Protein AF-A0ABD2HV16-F1 (afdb_monomer_lite)

Secondary structure (DSSP, 8-state):
------------PPP------TTTTSTTTTTT-----------------------------------------------------------------STTHHHHHHHHHHHHHHHHTSPPPPEEEEEEETTEEEEPPGGGEEEEEEETTEEEEEEEEEEEEE--TT--S-EEEEEESSS-TTEEEEEEEE-GGGPEEPTTT-EEEEEEEEEEEGGGGGGSPEEEGGGTTTSEE-----------SSSTTTTPPPPPTTEEEEEEEE-SSS-EEEEEEESSS--EEEEE-TT-EEEEEEES-EEEEEEEEES--SSGGGGSS--SS--EEEEEE-TTS-EEEEEE-TT-BSS-EEEEEEEEETTEEEEE---HHHHHHHHHH-GGGEEE-TTT-PEEE--HHHHH--TTTTT-GGGTT-TTTSSTTSTT----HHHHHHHHHHHHHHTTSBSSTT-HHHH-EEE-STT--EEEEEES---

pLDDT: mean 72.06, std 22.96, range [26.42, 97.69]

Organism: NCBI:txid157864

Sequence (479 aa):
MGRGGPNSLSTSGPPIQQQNSSIIQQMTANAAHSFNNLRLNPSAEGNKNPPTSVNAHQSKMRQDKKGKSENKKSVKVGSKVKLQQKLNSGVKSKKLGEKKSKLGLITFYVFLLIILFVPQVPTNVVLRYENHSVPIEQQFISCQPLTKPVGQKCEFIVEQMAMNKKMPKVSSIWSNLDGGSETIQKLGETNVRGCETDGDDGHSYCDTELVINADQIDQLQKMPAGNIHKSTVIQIKATGQSFHGRKLLENMPICPSGYVLFNYINACNYPLSVTASSKEFPTATRRVEANQQLPVCAHAVMSSGRVWASTDCAVQDSCVAAQPPVSLFEMTFNPDGSQFMDVSYVDGISDPIGVRVKNCQPGQDQTVTFEQQAVDNLRQMFPQMAETDNASGQTKVKSVCGYYNTPNVCCQNEFSGGPQFCGPNISGSDWTTDQKKAYDAFTAISGNSYAFAFDDGRATMHCNGTTTTAVNIGFCMNP

Radius of gyration: 32.94 Å; chains: 1; bounding box: 106×74×95 Å

Foldseek 3Di:
DDDDDDDDDDPPDDDDPPPPPPPLPCLPVDLDPDDDDPPDDDDDDDDDDDDDDDDDDDDDDDDDDDDDDDDDDDDDDDDDDDDDDDDDDDDPDDPPDPPPPPVVVVVVVVVVVVVVPPQDFFAQKWKDFDLETETQDCVQWDWDADPVLGWIKIKGKDWFDLDDPPTDQKIWIWTDRPPDLFKIFGQGIDGLPPWDQDDPPSGTIDTDIGTRGPVCPVVTDMDTNVSNVVRPYPPPPPDDDDDDDDDPPPDADAAPPQKAKEKEFECDQAKKFKWKDAPVDDIDTDIAGHRGIDIDIDGLATQKMKIWIDRPCPDRVVPSDDAAVTWIWMWGRHPQRKIKIFIARQRFFQWDKKKWWPCLDPRDIDIFDFAPVLVVVLCVVCVQQWDQDPRRRGITGGALCRRVVDCLQQCHDQSSPAPQRHDPPHDPSPQDPVSNVSLVSQCVRRFQHHSHDHSCVRTMDIRGGNRGRYMYMYTNDHD

Structure (mmCIF, N/CA/C/O backbone):
data_AF-A0ABD2HV16-F1
#
_entry.id   AF-A0ABD2HV16-F1
#
loop_
_atom_site.group_PDB
_atom_site.id
_atom_site.type_symbol
_atom_site.label_atom_id
_atom_site.label_alt_id
_atom_site.label_comp_id
_atom_site.label_asym_id
_atom_site.label_entity_id
_atom_site.label_seq_id
_atom_site.pdbx_PDB_ins_code
_atom_site.Cartn_x
_atom_site.Cartn_y
_atom_site.Cartn_z
_atom_site.occupancy
_atom_site.B_iso_or_equiv
_atom_site.auth_seq_id
_atom_site.auth_comp_id
_atom_site.auth_asym_id
_atom_site.auth_atom_id
_atom_site.pdbx_PDB_model_num
ATOM 1 N N . MET A 1 1 ? 62.832 31.416 30.734 1.00 36.66 1 MET A N 1
ATOM 2 C CA . MET A 1 1 ? 63.735 30.426 30.113 1.00 36.66 1 MET A CA 1
ATOM 3 C C . MET A 1 1 ? 63.156 29.032 30.319 1.00 36.66 1 MET A C 1
ATOM 5 O O . MET A 1 1 ? 63.076 28.606 31.455 1.00 36.66 1 MET A O 1
ATOM 9 N N . GLY A 1 2 ? 62.780 28.353 29.230 1.00 41.78 2 GLY A N 1
ATOM 10 C CA . GLY A 1 2 ? 62.983 26.907 29.074 1.00 41.78 2 GLY A CA 1
ATOM 11 C C . GLY A 1 2 ? 61.925 25.905 29.567 1.00 41.78 2 GLY A C 1
ATOM 12 O O . GLY A 1 2 ? 61.841 25.645 30.757 1.00 41.78 2 GLY A O 1
ATOM 13 N N . ARG A 1 3 ? 61.371 25.189 28.567 1.00 37.38 3 ARG A N 1
ATOM 14 C CA . ARG A 1 3 ? 60.863 23.793 28.555 1.00 37.38 3 ARG A CA 1
ATOM 15 C C . ARG A 1 3 ? 59.443 23.611 29.114 1.00 37.38 3 ARG A C 1
ATOM 17 O O . ARG A 1 3 ? 59.162 24.020 30.222 1.00 37.38 3 ARG A O 1
ATOM 24 N N . GLY A 1 4 ? 58.477 23.015 28.419 1.00 36.06 4 GLY A N 1
ATOM 25 C CA . GLY A 1 4 ? 58.494 22.127 27.255 1.00 36.06 4 GLY A CA 1
ATOM 26 C C . GLY A 1 4 ? 57.533 20.975 27.566 1.00 36.06 4 GLY A C 1
ATOM 27 O O . GLY A 1 4 ? 57.867 20.133 28.391 1.00 36.06 4 GLY A O 1
ATOM 28 N N . GLY A 1 5 ? 56.341 20.969 26.964 1.00 33.66 5 GLY A N 1
ATOM 29 C CA . GLY A 1 5 ? 55.316 19.936 27.153 1.00 33.66 5 GLY A CA 1
ATOM 30 C C . GLY A 1 5 ? 54.704 19.553 25.799 1.00 33.66 5 GLY A C 1
ATOM 31 O O . GLY A 1 5 ? 54.455 20.455 24.998 1.00 33.66 5 GLY A O 1
ATOM 32 N N . PRO A 1 6 ? 54.536 18.255 25.489 1.00 47.78 6 PRO A N 1
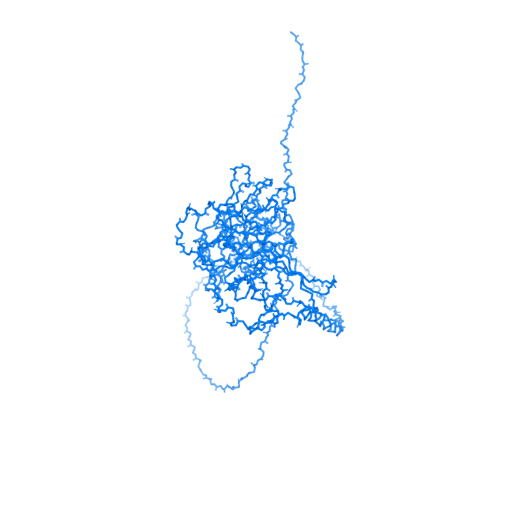ATOM 33 C CA . PRO A 1 6 ? 54.243 17.800 24.136 1.00 47.78 6 PRO A CA 1
ATOM 34 C C . PRO A 1 6 ? 52.760 17.949 23.774 1.00 47.78 6 PRO A C 1
ATOM 36 O O . PRO A 1 6 ? 51.873 17.510 24.503 1.00 47.78 6 PRO A O 1
ATOM 39 N N . ASN A 1 7 ? 52.520 18.513 22.589 1.00 36.22 7 ASN A N 1
ATOM 40 C CA . ASN A 1 7 ? 51.242 18.464 21.887 1.00 36.22 7 ASN A CA 1
ATOM 41 C C . ASN A 1 7 ? 50.964 17.021 21.444 1.00 36.22 7 ASN A C 1
ATOM 43 O O . ASN A 1 7 ? 51.675 16.489 20.591 1.00 36.22 7 ASN A O 1
ATOM 47 N N . SER A 1 8 ? 49.920 16.403 21.993 1.00 35.66 8 SER A N 1
ATOM 48 C CA . SER A 1 8 ? 49.304 15.215 21.402 1.00 35.66 8 SER A CA 1
ATOM 49 C C . SER A 1 8 ? 48.209 15.676 20.439 1.00 35.66 8 SER A C 1
ATOM 51 O O . SER A 1 8 ? 47.194 16.239 20.841 1.00 35.66 8 SER A O 1
ATOM 53 N N . LEU A 1 9 ? 48.447 15.481 19.138 1.00 34.59 9 LEU A N 1
ATOM 54 C CA . LEU A 1 9 ? 47.405 15.571 18.121 1.00 34.59 9 LEU A CA 1
ATOM 55 C C . LEU A 1 9 ? 46.430 14.407 18.334 1.00 34.59 9 LEU A C 1
ATOM 57 O O . LEU A 1 9 ? 46.751 13.260 18.033 1.00 34.59 9 LEU A O 1
ATOM 61 N N . SER A 1 10 ? 45.239 14.714 18.839 1.00 29.89 10 SER A N 1
ATOM 62 C CA . SER A 1 10 ? 44.087 13.817 18.782 1.00 29.89 10 SER A CA 1
ATOM 63 C C . SER A 1 10 ? 43.422 13.981 17.417 1.00 29.89 10 SER A C 1
ATOM 65 O O . SER A 1 10 ? 42.623 14.889 17.194 1.00 29.89 10 SER A O 1
ATOM 67 N N . THR A 1 11 ? 43.790 13.127 16.466 1.00 32.59 11 THR A N 1
ATOM 68 C CA . THR A 1 11 ? 43.019 12.901 15.240 1.00 32.59 11 THR A CA 1
ATOM 69 C C . THR A 1 11 ? 41.815 12.028 15.581 1.00 32.59 11 THR A C 1
ATOM 71 O O . THR A 1 11 ? 41.843 10.812 15.400 1.00 32.59 11 THR A O 1
ATOM 74 N N . SER A 1 12 ? 40.755 12.639 16.104 1.00 31.88 12 SER A N 1
ATOM 75 C CA . SER A 1 12 ? 39.434 12.018 16.153 1.00 31.88 12 SER A CA 1
ATOM 76 C C . SER A 1 12 ? 38.791 12.166 14.775 1.00 31.88 12 SER A C 1
ATOM 78 O O . SER A 1 12 ? 38.163 13.182 14.474 1.00 31.88 12 SER A O 1
ATOM 80 N N . GLY A 1 13 ? 39.002 11.171 13.912 1.00 32.53 13 GLY A N 1
ATOM 81 C CA . GLY A 1 13 ? 38.151 10.987 12.739 1.00 32.53 13 GLY A CA 1
ATOM 82 C C . GLY A 1 13 ? 36.706 10.748 13.198 1.00 32.53 13 GLY A C 1
ATOM 83 O O . GLY A 1 13 ? 36.510 10.138 14.254 1.00 32.53 13 GLY A O 1
ATOM 84 N N . PRO A 1 14 ? 35.695 11.247 12.468 1.00 29.52 14 PRO A N 1
ATOM 85 C CA . PRO A 1 14 ? 34.306 11.013 12.832 1.00 29.52 14 PRO A CA 1
ATOM 86 C C . PRO A 1 14 ? 34.027 9.502 12.846 1.00 29.52 14 PRO A C 1
ATOM 88 O O . PRO A 1 14 ? 34.551 8.778 11.992 1.00 29.52 14 PRO A O 1
ATOM 91 N N . PRO A 1 15 ? 33.231 9.005 13.806 1.00 27.44 15 PRO A N 1
ATOM 92 C CA . PRO A 1 15 ? 32.863 7.602 13.834 1.00 27.44 15 PRO A CA 1
ATOM 93 C C . PRO A 1 15 ? 32.120 7.265 12.541 1.00 27.44 15 PRO A C 1
ATOM 95 O O . PRO A 1 15 ? 31.176 7.954 12.153 1.00 27.44 15 PRO A O 1
ATOM 98 N N . ILE A 1 16 ? 32.571 6.203 11.874 1.00 28.62 16 ILE A N 1
ATOM 99 C CA . ILE A 1 16 ? 31.837 5.554 10.792 1.00 28.62 16 ILE A CA 1
ATOM 100 C C . ILE A 1 16 ? 30.468 5.195 11.372 1.00 28.62 16 ILE A C 1
ATOM 102 O O . ILE A 1 16 ? 30.366 4.316 12.228 1.00 28.62 16 ILE A O 1
ATOM 106 N N . GLN A 1 17 ? 29.428 5.914 10.947 1.00 26.42 17 GLN A N 1
ATOM 107 C CA . GLN A 1 17 ? 28.048 5.519 11.190 1.00 26.42 17 GLN A CA 1
ATOM 108 C C . GLN A 1 17 ? 27.877 4.128 10.582 1.00 26.42 17 GLN A C 1
ATOM 110 O O . GLN A 1 17 ? 27.893 3.966 9.362 1.00 26.42 17 GLN A O 1
ATOM 115 N N . GLN A 1 18 ? 27.743 3.116 11.438 1.00 28.23 18 GLN A N 1
ATOM 116 C CA . GLN A 1 18 ? 27.165 1.842 11.048 1.00 28.23 18 GLN A CA 1
ATOM 117 C C . GLN A 1 18 ? 25.765 2.158 10.516 1.00 28.23 18 GLN A C 1
ATOM 119 O O . GLN A 1 18 ? 24.858 2.481 11.282 1.00 28.23 18 GLN A O 1
ATOM 124 N N . GLN A 1 19 ? 25.616 2.146 9.190 1.00 30.02 19 GLN A N 1
ATOM 125 C CA . GLN A 1 19 ? 24.312 2.113 8.552 1.00 30.02 19 GLN A CA 1
ATOM 126 C C . GLN A 1 19 ? 23.647 0.817 9.008 1.00 30.02 19 GLN A C 1
ATOM 128 O O . GLN A 1 19 ? 23.967 -0.267 8.518 1.00 30.02 19 GLN A O 1
ATOM 133 N N . ASN A 1 20 ? 22.757 0.929 9.990 1.00 31.83 20 ASN A N 1
ATOM 134 C CA . ASN A 1 20 ? 21.763 -0.093 10.253 1.00 31.83 20 ASN A CA 1
ATOM 135 C C . ASN A 1 20 ? 20.886 -0.139 9.002 1.00 31.83 20 ASN A C 1
ATOM 137 O O . ASN A 1 20 ? 19.996 0.687 8.822 1.00 31.83 20 ASN A O 1
ATOM 141 N N . SER A 1 21 ? 21.240 -1.046 8.095 1.00 32.84 21 SER A N 1
ATOM 142 C CA . SER A 1 21 ? 20.468 -1.390 6.912 1.00 32.84 21 SER A CA 1
ATOM 143 C C . SER A 1 21 ? 19.112 -1.878 7.398 1.00 32.84 21 SER A C 1
ATOM 145 O O . SER A 1 21 ? 18.981 -3.000 7.889 1.00 32.84 21 SER A O 1
ATOM 147 N N . SER A 1 22 ? 18.100 -1.014 7.331 1.00 35.47 22 SER A N 1
ATOM 148 C CA . SER A 1 22 ? 16.732 -1.464 7.514 1.00 35.47 22 SER A CA 1
ATOM 149 C C . SER A 1 22 ? 16.482 -2.532 6.457 1.00 35.47 22 SER A C 1
ATOM 151 O O . SER A 1 22 ? 16.614 -2.265 5.270 1.00 35.47 22 SER A O 1
ATOM 153 N N . ILE A 1 23 ? 16.128 -3.742 6.880 1.00 40.88 23 ILE A N 1
ATOM 154 C CA . ILE A 1 23 ? 15.311 -4.612 6.035 1.00 40.88 23 ILE A CA 1
ATOM 155 C C . IL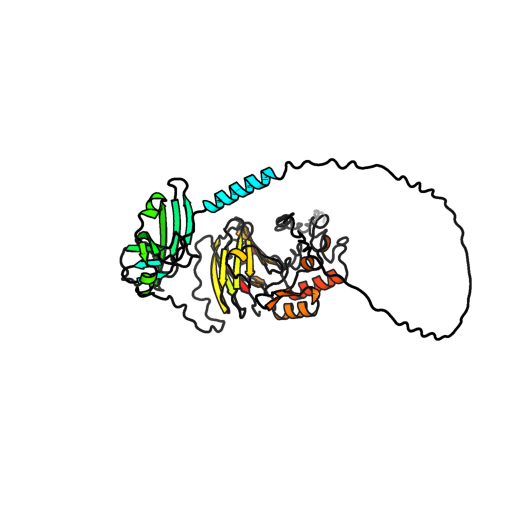E A 1 23 ? 16.035 -5.032 4.735 1.00 40.88 23 ILE A C 1
ATOM 157 O O . ILE A 1 23 ? 15.500 -5.017 3.637 1.00 40.88 23 ILE A O 1
ATOM 161 N N . ILE A 1 24 ? 17.189 -5.680 4.887 1.00 36.62 24 ILE A N 1
ATOM 162 C CA . ILE A 1 24 ? 17.637 -6.744 3.960 1.00 36.62 24 ILE A CA 1
ATOM 163 C C . ILE A 1 24 ? 16.601 -7.906 3.859 1.00 36.62 24 ILE A C 1
ATOM 165 O O . ILE A 1 24 ? 16.836 -8.943 3.260 1.00 36.62 24 ILE A O 1
ATOM 169 N N . GLN A 1 25 ? 15.401 -7.782 4.433 1.00 47.50 25 GLN A N 1
ATOM 170 C CA . GLN A 1 25 ? 14.550 -8.902 4.835 1.00 47.50 25 GLN A CA 1
ATOM 171 C C . GLN A 1 25 ? 13.179 -8.971 4.161 1.00 47.50 25 GLN A C 1
ATOM 173 O O . GLN A 1 25 ? 12.458 -9.938 4.394 1.00 47.50 25 GLN A O 1
ATOM 178 N N . GLN A 1 26 ? 12.880 -8.086 3.208 1.00 43.16 26 GLN A N 1
ATOM 179 C CA . GLN A 1 26 ? 12.034 -8.499 2.083 1.00 43.16 26 GLN A CA 1
ATOM 180 C C . GLN A 1 26 ? 12.819 -9.205 0.969 1.00 43.16 26 GLN A C 1
ATOM 182 O O . GLN A 1 26 ? 12.184 -9.750 0.070 1.00 43.16 26 GLN A O 1
ATOM 187 N N . MET A 1 27 ? 14.159 -9.310 1.033 1.00 32.56 27 MET A N 1
ATOM 188 C CA . MET A 1 27 ? 14.990 -9.934 -0.025 1.00 32.56 27 MET A CA 1
ATOM 189 C C . MET A 1 27 ? 14.657 -11.418 -0.330 1.00 32.56 27 MET A C 1
ATOM 191 O O . MET A 1 27 ? 15.271 -12.040 -1.191 1.00 32.56 27 MET A O 1
ATOM 195 N N . THR A 1 28 ? 13.646 -11.985 0.333 1.00 36.78 28 THR A N 1
ATOM 196 C CA . THR A 1 28 ? 13.083 -13.326 0.123 1.00 36.78 28 THR A CA 1
ATOM 197 C C . THR A 1 28 ? 11.558 -13.366 0.315 1.00 36.78 28 THR A C 1
ATOM 199 O O . THR A 1 28 ? 11.008 -14.417 0.622 1.00 36.78 28 THR A O 1
ATOM 202 N N . ALA A 1 29 ? 10.831 -12.259 0.135 1.00 40.28 29 ALA A N 1
ATOM 203 C CA . ALA A 1 29 ? 9.375 -12.238 0.305 1.00 40.28 29 ALA A CA 1
ATOM 204 C C . ALA A 1 29 ? 8.593 -13.017 -0.776 1.00 40.28 29 ALA A C 1
ATOM 206 O O . ALA A 1 29 ? 7.376 -12.933 -0.761 1.00 40.28 29 ALA A O 1
ATOM 207 N N . ASN A 1 30 ? 9.263 -13.751 -1.686 1.00 33.53 30 ASN A N 1
ATOM 208 C CA . ASN A 1 30 ? 8.828 -14.993 -2.357 1.00 33.53 30 ASN A CA 1
ATOM 209 C C . ASN A 1 30 ? 9.829 -15.355 -3.479 1.00 33.53 30 ASN A C 1
ATOM 211 O O . ASN A 1 30 ? 9.666 -14.920 -4.612 1.00 33.53 30 ASN A O 1
ATOM 215 N N . ALA A 1 31 ? 10.837 -16.205 -3.250 1.00 29.50 31 ALA A N 1
ATOM 216 C CA . ALA A 1 31 ? 11.687 -16.717 -4.347 1.00 29.50 31 ALA A CA 1
ATOM 217 C C . ALA A 1 31 ? 10.908 -17.525 -5.420 1.00 29.50 31 ALA A C 1
ATOM 219 O O . ALA A 1 31 ? 11.480 -17.955 -6.418 1.00 29.50 31 ALA A O 1
ATOM 220 N N . ALA A 1 32 ? 9.619 -17.799 -5.205 1.00 35.44 32 ALA A N 1
ATOM 221 C CA . ALA A 1 32 ? 8.831 -18.699 -6.026 1.00 35.44 32 ALA A CA 1
ATOM 222 C C . ALA A 1 32 ? 7.323 -18.554 -5.749 1.00 35.44 32 ALA A C 1
ATOM 224 O O . ALA A 1 32 ? 6.710 -19.480 -5.214 1.00 35.44 32 ALA A O 1
ATOM 225 N N . HIS A 1 33 ? 6.669 -17.479 -6.210 1.00 35.22 33 HIS A N 1
ATOM 226 C CA . HIS A 1 33 ? 5.303 -17.684 -6.718 1.00 35.22 33 HIS A CA 1
ATOM 227 C C . HIS A 1 33 ? 5.423 -18.504 -8.009 1.00 35.22 33 HIS A C 1
ATOM 229 O O . HIS A 1 33 ? 5.507 -18.016 -9.130 1.00 35.22 33 HIS A O 1
ATOM 235 N N . SER A 1 34 ? 5.599 -19.798 -7.767 1.00 27.84 34 SER A N 1
ATOM 236 C CA . SER A 1 34 ? 5.856 -20.869 -8.703 1.00 27.84 34 SER A CA 1
ATOM 237 C C . SER A 1 34 ? 4.681 -20.996 -9.674 1.00 27.84 34 SER A C 1
ATOM 239 O O . SER A 1 34 ? 3.546 -21.181 -9.248 1.00 27.84 34 SER A O 1
ATOM 241 N N . PHE A 1 35 ? 5.003 -20.940 -10.968 1.00 33.00 35 PHE A N 1
ATOM 242 C CA . PHE A 1 35 ? 4.193 -21.324 -12.130 1.00 33.00 35 PHE A CA 1
ATOM 243 C C . PHE A 1 35 ? 2.853 -20.606 -12.347 1.00 33.00 35 PHE A C 1
ATOM 245 O O . PHE A 1 35 ? 1.801 -21.127 -12.004 1.00 33.00 35 PHE A O 1
ATOM 252 N N . ASN A 1 36 ? 2.875 -19.537 -13.147 1.00 29.55 36 ASN A N 1
ATOM 253 C CA . ASN A 1 36 ? 1.757 -19.233 -14.040 1.00 29.55 36 ASN A CA 1
ATOM 254 C C . ASN A 1 36 ? 2.261 -19.028 -15.470 1.00 29.55 36 ASN A C 1
ATOM 256 O O . ASN A 1 36 ? 2.709 -17.952 -15.846 1.00 29.55 36 ASN A O 1
ATOM 260 N N . ASN A 1 37 ? 2.235 -20.121 -16.237 1.00 28.78 37 ASN A N 1
ATOM 261 C CA . ASN A 1 37 ? 1.919 -20.146 -17.668 1.00 28.78 37 ASN A CA 1
ATOM 262 C C . ASN A 1 37 ? 1.734 -21.608 -18.114 1.00 28.78 37 ASN A C 1
ATOM 264 O O . ASN A 1 37 ? 2.512 -22.157 -18.896 1.00 28.78 37 ASN A O 1
ATOM 268 N N . LEU A 1 38 ? 0.676 -22.262 -17.623 1.00 27.77 38 LEU A N 1
ATOM 269 C CA . LEU A 1 38 ? 0.078 -23.377 -18.358 1.00 27.77 38 LEU A CA 1
ATOM 270 C C . LEU A 1 38 ? -0.703 -22.761 -19.524 1.00 27.77 38 LEU A C 1
ATOM 272 O O . LEU A 1 38 ? -1.867 -22.396 -19.397 1.00 27.77 38 LEU A O 1
ATOM 276 N N . ARG A 1 39 ? -0.025 -22.609 -20.669 1.00 28.22 39 ARG A N 1
ATOM 277 C CA . ARG A 1 39 ? -0.682 -22.365 -21.957 1.00 28.22 39 ARG A CA 1
ATOM 278 C C . ARG A 1 39 ? -1.641 -23.525 -22.227 1.00 28.22 39 ARG A C 1
ATOM 280 O O . ARG A 1 39 ? -1.212 -24.603 -22.636 1.00 28.22 39 ARG A O 1
ATOM 287 N N . LEU A 1 40 ? -2.933 -23.295 -22.028 1.00 30.19 40 LEU A N 1
ATOM 288 C CA . LEU A 1 40 ? -3.972 -24.095 -22.658 1.00 30.19 40 LEU A CA 1
ATOM 289 C C . LEU A 1 40 ? -3.991 -23.722 -24.146 1.00 30.19 40 LEU A C 1
ATOM 291 O O . LEU A 1 40 ? -4.420 -22.636 -24.520 1.00 30.19 40 LEU A O 1
ATOM 295 N N . ASN A 1 41 ? -3.476 -24.618 -24.989 1.00 36.41 41 ASN A N 1
ATOM 296 C CA . ASN A 1 41 ? -3.774 -24.619 -26.419 1.00 36.41 41 ASN A CA 1
ATOM 297 C C . ASN A 1 41 ? -5.234 -25.058 -26.602 1.00 36.41 41 ASN A C 1
ATOM 299 O O . ASN A 1 41 ? -5.552 -26.184 -26.210 1.00 36.41 41 ASN A O 1
ATOM 303 N N . PRO A 1 42 ? -6.100 -24.283 -27.270 1.00 38.84 42 PRO A N 1
ATOM 304 C CA . PRO A 1 42 ? -7.283 -24.859 -27.877 1.00 38.84 42 PRO A CA 1
ATOM 305 C C . PRO A 1 42 ? -6.890 -25.479 -29.224 1.00 38.84 42 PRO A C 1
ATOM 307 O O . PRO A 1 42 ? -6.541 -24.786 -30.177 1.00 38.84 42 PRO A O 1
ATOM 310 N N . SER A 1 43 ? -6.930 -26.811 -29.286 1.00 32.75 43 SER A N 1
ATOM 311 C CA . SER A 1 43 ? -7.141 -27.528 -30.546 1.00 32.75 43 SER A CA 1
ATOM 312 C C . SER A 1 43 ? -8.638 -27.581 -30.835 1.00 32.75 43 SER A C 1
ATOM 314 O O . SER A 1 43 ? -9.393 -28.103 -30.023 1.00 32.75 43 SER A O 1
ATOM 316 N N . ALA A 1 44 ? -9.025 -27.074 -31.999 1.00 33.94 44 ALA A N 1
ATOM 317 C CA . ALA A 1 44 ? -10.127 -27.553 -32.834 1.00 33.94 44 ALA A CA 1
ATOM 318 C C . ALA A 1 44 ? -9.827 -27.001 -34.243 1.00 33.94 44 ALA A C 1
ATOM 320 O O . ALA A 1 44 ? -9.641 -25.799 -34.410 1.00 33.94 44 ALA A O 1
ATOM 321 N N . GLU A 1 45 ? -9.458 -27.829 -35.225 1.00 31.02 45 GLU A N 1
ATOM 322 C CA . GLU A 1 45 ? -10.408 -28.512 -36.125 1.00 31.02 45 GLU A CA 1
ATOM 323 C C . GLU A 1 45 ? -11.507 -27.553 -36.610 1.00 31.02 45 GLU A C 1
ATOM 325 O O . GLU A 1 45 ? -12.296 -27.059 -35.823 1.00 31.02 45 GLU A O 1
ATOM 330 N N . GLY A 1 46 ? -11.680 -27.226 -37.882 1.00 31.30 46 GLY A N 1
ATOM 331 C CA . GLY A 1 46 ? -11.031 -27.594 -39.127 1.00 31.30 46 GLY A CA 1
ATOM 332 C C . GLY A 1 46 ? -11.903 -27.020 -40.247 1.00 31.30 46 GLY A C 1
ATOM 333 O O . GLY A 1 46 ? -13.118 -26.948 -40.089 1.00 31.30 46 GLY A O 1
ATOM 334 N N . ASN A 1 47 ? -11.333 -26.618 -41.384 1.00 32.91 47 ASN A N 1
ATOM 335 C CA . ASN A 1 47 ? -12.101 -26.669 -42.626 1.00 32.91 47 ASN A CA 1
ATOM 336 C C . ASN A 1 47 ? -11.214 -26.730 -43.868 1.00 32.91 47 ASN A C 1
ATOM 338 O O . ASN A 1 47 ? -10.191 -26.055 -43.975 1.00 32.91 47 ASN A O 1
ATOM 342 N N . LYS A 1 48 ? -11.637 -27.592 -44.788 1.00 35.31 48 LYS A N 1
ATOM 343 C CA . LYS A 1 48 ? -11.012 -27.908 -46.070 1.00 35.31 48 LYS A CA 1
ATOM 344 C C . LYS A 1 48 ? -11.565 -26.969 -47.148 1.00 35.31 48 LYS A C 1
ATOM 346 O O . LYS A 1 48 ? -12.779 -26.824 -47.235 1.00 35.31 48 LYS A O 1
ATOM 351 N N . ASN A 1 49 ? -10.694 -26.403 -47.989 1.00 37.16 49 ASN A N 1
ATOM 352 C CA . ASN A 1 49 ? -10.679 -26.560 -49.461 1.00 37.16 49 ASN A CA 1
ATOM 353 C C . ASN A 1 49 ? -9.871 -25.435 -50.167 1.00 37.16 49 ASN A C 1
ATOM 355 O O . ASN A 1 49 ? -9.977 -24.276 -49.770 1.00 37.16 49 ASN A O 1
ATOM 359 N N . PRO A 1 50 ? -9.093 -25.754 -51.225 1.00 46.41 50 PRO A N 1
ATOM 360 C CA . PRO A 1 50 ? -8.444 -24.808 -52.157 1.00 46.41 50 PRO A CA 1
ATOM 361 C C . PRO A 1 50 ? -9.169 -24.817 -53.539 1.00 46.41 50 PRO A C 1
ATOM 363 O O . PRO A 1 50 ? -10.216 -25.460 -53.631 1.00 46.41 50 PRO A O 1
ATOM 366 N N . PRO A 1 51 ? -8.603 -24.327 -54.675 1.00 52.09 51 PRO A N 1
ATOM 367 C CA . PRO A 1 51 ? -7.715 -23.179 -54.967 1.00 52.09 51 PRO A CA 1
ATOM 368 C C . PRO A 1 51 ? -8.217 -22.286 -56.145 1.00 52.09 51 PRO A C 1
ATOM 370 O O . PRO A 1 51 ? -8.996 -22.734 -56.973 1.00 52.09 51 PRO A O 1
ATOM 373 N N . THR A 1 52 ? -7.635 -21.089 -56.321 1.00 34.03 52 THR A N 1
ATOM 374 C CA . THR A 1 52 ? -7.464 -20.363 -57.618 1.00 34.03 52 THR A CA 1
ATOM 375 C C . THR A 1 52 ? -6.449 -19.232 -57.365 1.00 34.03 52 THR A C 1
ATOM 377 O O . THR A 1 52 ? -6.683 -18.416 -56.486 1.00 34.03 52 THR A O 1
ATOM 380 N N . SER A 1 53 ? -5.194 -19.261 -57.826 1.00 33.25 53 SER A N 1
ATOM 381 C CA . SER A 1 53 ? -4.634 -19.105 -59.182 1.00 33.25 53 SER A CA 1
ATOM 382 C C . SER A 1 53 ? -4.583 -17.654 -59.717 1.00 33.25 53 SER A C 1
ATOM 384 O O . SER A 1 53 ? -5.627 -17.059 -59.960 1.00 33.25 53 SER A O 1
ATOM 386 N N . VAL A 1 54 ? -3.354 -17.228 -60.065 1.00 32.44 54 VAL A N 1
ATOM 387 C CA . VAL A 1 54 ? -2.944 -16.357 -61.200 1.00 32.44 54 VAL A CA 1
ATOM 388 C C . VAL A 1 54 ? -2.508 -14.890 -60.921 1.00 32.44 54 VAL A C 1
ATOM 390 O O . VAL A 1 54 ? -3.137 -14.149 -60.178 1.00 32.44 54 VAL A O 1
ATOM 393 N N . ASN A 1 55 ? -1.432 -14.524 -61.650 1.00 35.00 55 ASN A N 1
ATOM 394 C CA . ASN A 1 55 ? -0.742 -13.241 -61.914 1.00 35.00 55 ASN A CA 1
ATOM 395 C C . ASN A 1 55 ? 0.212 -12.705 -60.831 1.00 35.00 55 ASN A C 1
ATOM 397 O O . ASN A 1 55 ? -0.206 -12.335 -59.747 1.00 35.00 55 ASN A O 1
ATOM 401 N N . ALA A 1 56 ? 1.544 -12.688 -60.994 1.00 32.88 56 ALA A N 1
ATOM 402 C CA . ALA A 1 56 ? 2.412 -12.286 -62.114 1.00 32.88 56 ALA A CA 1
ATOM 403 C C . ALA A 1 56 ? 2.261 -10.807 -62.510 1.00 32.88 56 ALA A C 1
ATOM 405 O O . ALA A 1 56 ? 1.402 -10.459 -63.309 1.00 32.88 56 ALA A O 1
ATOM 406 N N . HIS A 1 57 ? 3.171 -9.959 -62.019 1.00 34.03 57 HIS A N 1
ATOM 407 C CA . HIS A 1 57 ? 3.636 -8.806 -62.784 1.00 34.03 57 HIS A CA 1
ATOM 408 C C . HIS A 1 57 ? 5.107 -8.500 -62.488 1.00 34.03 57 HIS A C 1
ATOM 410 O O . HIS A 1 57 ? 5.510 -8.177 -61.374 1.00 34.03 57 HIS A O 1
ATOM 416 N N . GLN A 1 58 ? 5.902 -8.648 -63.544 1.00 33.81 58 GLN A N 1
ATOM 417 C CA . GLN A 1 58 ? 7.238 -8.099 -63.700 1.00 33.81 58 GLN A CA 1
ATOM 418 C C . GLN A 1 58 ? 7.147 -6.587 -63.940 1.00 33.81 58 GLN A C 1
ATOM 420 O O . GLN A 1 58 ? 6.302 -6.149 -64.719 1.00 33.81 58 GLN A O 1
ATOM 425 N N . SER A 1 59 ? 8.119 -5.828 -63.435 1.00 38.28 59 SER A N 1
ATOM 426 C CA . SER A 1 59 ? 8.641 -4.658 -64.148 1.00 38.28 59 SER A CA 1
ATOM 427 C C . SER A 1 59 ? 10.089 -4.372 -63.742 1.00 38.28 59 SER A C 1
ATOM 429 O O . SER A 1 59 ? 10.388 -4.023 -62.603 1.00 38.28 59 SER A O 1
ATOM 431 N N . LYS A 1 60 ? 10.978 -4.550 -64.724 1.00 37.34 60 LYS A N 1
ATOM 432 C CA . LYS A 1 60 ? 12.366 -4.071 -64.806 1.00 37.34 60 LYS A CA 1
ATOM 433 C C . LYS A 1 60 ? 12.392 -2.575 -65.148 1.00 37.34 60 LYS A C 1
ATOM 435 O O . LYS A 1 60 ? 11.671 -2.193 -66.057 1.00 37.34 60 LYS A O 1
ATOM 440 N N . MET A 1 61 ? 13.349 -1.828 -64.592 1.00 32.34 61 MET A N 1
ATOM 441 C CA . MET A 1 61 ? 14.269 -0.870 -65.262 1.00 32.34 61 MET A CA 1
ATOM 442 C C . MET A 1 61 ? 15.411 -0.581 -64.254 1.00 32.34 61 MET A C 1
ATOM 444 O O . MET A 1 61 ? 15.120 -0.367 -63.086 1.00 32.34 61 MET A O 1
ATOM 448 N N . ARG A 1 62 ? 16.704 -0.860 -64.529 1.00 34.97 62 ARG A N 1
ATOM 449 C CA . ARG A 1 62 ? 17.707 -0.070 -65.305 1.00 34.97 62 ARG A CA 1
ATOM 450 C C . ARG A 1 62 ? 17.812 1.386 -64.789 1.00 34.97 62 ARG A C 1
ATOM 452 O O . ARG A 1 62 ? 16.782 2.020 -64.675 1.00 34.97 62 ARG A O 1
ATOM 459 N N . GLN A 1 63 ? 18.962 2.003 -64.487 1.00 36.16 63 GLN A N 1
ATOM 460 C CA . GLN A 1 63 ? 20.361 1.795 -64.891 1.00 36.16 63 GLN A CA 1
ATOM 461 C C . GLN A 1 63 ? 21.331 2.675 -64.050 1.00 36.16 63 GLN A C 1
ATOM 463 O O . GLN A 1 63 ? 20.967 3.769 -63.641 1.00 36.16 63 GLN A O 1
ATOM 468 N N . ASP A 1 64 ? 22.574 2.193 -63.913 1.00 34.28 64 ASP A N 1
ATOM 469 C CA . ASP A 1 64 ? 23.883 2.884 -63.992 1.00 34.28 64 ASP A CA 1
ATOM 470 C C . ASP A 1 64 ? 24.281 4.094 -63.107 1.00 34.28 64 ASP A C 1
ATOM 472 O O . ASP A 1 64 ? 23.807 5.211 -63.291 1.00 34.28 64 ASP A O 1
ATOM 476 N N . LYS A 1 65 ? 25.368 3.918 -62.323 1.00 38.94 65 LYS A N 1
ATOM 477 C CA . LYS A 1 65 ? 26.729 4.515 -62.521 1.00 38.94 65 LYS A CA 1
ATOM 478 C C . LYS A 1 65 ? 27.644 4.176 -61.318 1.00 38.94 65 LYS A C 1
ATOM 480 O O . LYS A 1 65 ? 27.281 4.436 -60.184 1.00 38.94 65 LYS A O 1
ATOM 485 N N . LYS A 1 66 ? 28.726 3.396 -61.473 1.00 34.59 66 LYS A N 1
ATOM 486 C CA . LYS A 1 66 ? 30.119 3.728 -61.890 1.00 34.59 66 LYS A CA 1
ATOM 487 C C . LYS A 1 66 ? 30.946 4.562 -60.881 1.00 34.59 66 LYS A C 1
ATOM 489 O O . LYS A 1 66 ? 30.683 5.743 -60.712 1.00 34.59 66 LYS A O 1
ATOM 494 N N . GLY A 1 67 ? 32.040 3.967 -60.378 1.00 32.78 67 GLY A N 1
ATOM 495 C CA . GLY A 1 67 ? 33.215 4.645 -59.783 1.00 32.78 67 GLY A CA 1
ATOM 496 C C . GLY A 1 67 ? 34.028 3.740 -58.835 1.00 32.78 67 GLY A C 1
ATOM 497 O O . GLY A 1 67 ? 33.626 3.567 -57.697 1.00 32.78 67 GLY A O 1
ATOM 498 N N . LYS A 1 68 ? 34.996 2.950 -59.344 1.00 34.78 68 LYS A N 1
ATOM 499 C CA . LYS A 1 68 ? 36.477 3.071 -59.157 1.00 34.78 68 LYS A CA 1
ATOM 500 C C . LYS A 1 68 ? 36.945 3.111 -57.682 1.00 34.78 68 LYS A C 1
ATOM 502 O O . LYS A 1 68 ? 36.642 4.063 -56.987 1.00 34.78 68 LYS A O 1
ATOM 507 N N . SER A 1 69 ? 37.573 2.061 -57.134 1.00 34.59 69 SER A N 1
ATOM 508 C CA . SER A 1 69 ? 38.953 1.544 -57.347 1.00 34.59 69 SER A CA 1
ATOM 509 C C . SER A 1 69 ? 40.029 2.307 -56.562 1.00 34.59 69 SER A C 1
ATOM 511 O O . SER A 1 69 ? 40.352 3.421 -56.948 1.00 34.59 69 SER A O 1
ATOM 513 N N . GLU A 1 70 ? 40.612 1.670 -55.535 1.00 38.78 70 GLU A N 1
ATOM 514 C CA . GLU A 1 70 ? 42.052 1.333 -55.373 1.00 38.78 70 GLU A CA 1
ATOM 515 C C . GLU A 1 70 ? 42.329 0.892 -53.911 1.00 38.78 70 GLU A C 1
ATOM 517 O O . GLU A 1 70 ? 41.973 1.574 -52.963 1.00 38.78 70 GLU A O 1
ATOM 522 N N . ASN A 1 71 ? 42.706 -0.368 -53.665 1.00 35.31 71 ASN A N 1
ATOM 523 C CA . ASN A 1 71 ? 44.078 -0.900 -53.571 1.00 35.31 71 ASN A CA 1
ATOM 524 C C . ASN A 1 71 ? 44.880 -0.440 -52.329 1.00 35.31 71 ASN A C 1
ATOM 526 O O . ASN A 1 71 ? 45.463 0.638 -52.352 1.00 35.31 71 ASN A O 1
ATOM 530 N N . LYS A 1 72 ? 45.053 -1.317 -51.319 1.00 34.66 72 LYS A N 1
ATOM 531 C CA . LYS A 1 72 ? 46.373 -1.874 -50.922 1.00 34.66 72 LYS A CA 1
ATOM 532 C C . LYS A 1 72 ? 46.373 -2.691 -49.616 1.00 34.66 72 LYS A C 1
ATOM 534 O O . LYS A 1 72 ? 45.842 -2.278 -48.596 1.00 34.66 72 LYS A O 1
ATOM 539 N N . LYS A 1 73 ? 47.204 -3.740 -49.685 1.00 36.12 73 LYS A N 1
ATOM 540 C CA . LYS A 1 73 ? 48.044 -4.368 -48.645 1.00 36.12 73 LYS A CA 1
ATOM 541 C C . LYS A 1 73 ? 47.441 -5.452 -47.743 1.00 36.12 73 LYS A C 1
ATOM 543 O O . LYS A 1 73 ? 46.983 -5.242 -46.630 1.00 36.12 73 LYS A O 1
ATOM 548 N N . SER A 1 74 ? 47.660 -6.662 -48.248 1.00 35.47 74 SER A N 1
ATOM 549 C CA . SER A 1 74 ? 47.945 -7.912 -47.547 1.00 35.47 74 SER A CA 1
ATOM 550 C C . SER A 1 74 ? 48.945 -7.793 -46.385 1.00 35.47 74 SER A C 1
ATOM 552 O O . SER A 1 74 ? 50.062 -7.313 -46.585 1.00 35.47 74 SER A O 1
ATOM 554 N N . VAL A 1 75 ? 48.612 -8.406 -45.246 1.00 38.03 75 VAL A N 1
ATOM 555 C CA . VAL A 1 75 ? 49.579 -8.992 -44.305 1.00 38.03 75 VAL A CA 1
ATOM 556 C C . VAL A 1 75 ? 49.095 -10.401 -43.955 1.00 38.03 75 VAL A C 1
ATOM 558 O O . VAL A 1 75 ? 48.004 -10.591 -43.427 1.00 38.03 75 VAL A O 1
ATOM 561 N N . LYS A 1 76 ? 49.910 -11.398 -44.314 1.00 38.22 76 LYS A N 1
ATOM 562 C CA . LYS A 1 76 ? 49.796 -12.802 -43.903 1.00 38.22 76 LYS A CA 1
ATOM 563 C C . LYS A 1 76 ? 50.359 -12.940 -42.489 1.00 38.22 76 LYS A C 1
ATOM 565 O O . LYS A 1 76 ? 51.544 -12.682 -42.311 1.00 38.22 76 LYS A O 1
ATOM 570 N N . VAL A 1 77 ? 49.584 -13.480 -41.554 1.00 37.72 77 VAL A N 1
ATOM 571 C CA . VAL A 1 77 ? 50.125 -14.258 -40.430 1.00 37.72 77 VAL A CA 1
ATOM 572 C C . VAL A 1 77 ? 49.240 -15.484 -40.259 1.00 37.72 77 VAL A C 1
ATOM 574 O O . VAL A 1 77 ? 48.042 -15.383 -40.011 1.00 37.72 77 VAL A O 1
ATOM 577 N N . GLY A 1 78 ? 49.832 -16.652 -40.494 1.00 35.16 78 GLY A N 1
ATOM 578 C CA . GLY A 1 78 ? 49.189 -17.937 -40.282 1.00 35.16 78 GLY A CA 1
ATOM 579 C C . GLY A 1 78 ? 49.267 -18.346 -38.818 1.00 35.16 78 GLY A C 1
ATOM 580 O O . GLY A 1 78 ? 50.279 -18.134 -38.159 1.00 35.16 78 GLY A O 1
ATOM 581 N N . SER A 1 79 ? 48.219 -18.999 -38.332 1.00 36.84 79 SER A N 1
ATOM 582 C CA . SER A 1 79 ? 48.303 -19.928 -37.208 1.00 36.84 79 SER A CA 1
ATOM 583 C C . SER A 1 79 ? 47.191 -20.957 -37.356 1.00 36.84 79 SER A C 1
ATOM 585 O O . SER A 1 79 ? 46.005 -20.642 -37.358 1.00 36.84 79 SER A O 1
ATOM 587 N N . LYS A 1 80 ? 47.611 -22.204 -37.581 1.00 39.00 80 LYS A N 1
ATOM 588 C CA . LYS A 1 80 ? 46.760 -23.389 -37.656 1.00 39.00 80 LYS A CA 1
ATOM 589 C C . LYS A 1 80 ? 46.301 -23.736 -36.240 1.00 39.00 80 LYS A C 1
ATOM 591 O O . LYS A 1 80 ? 47.122 -24.172 -35.441 1.00 39.00 80 LYS A O 1
ATOM 596 N N . VAL A 1 81 ? 45.005 -23.634 -35.963 1.00 39.25 81 VAL A N 1
ATOM 597 C CA . VAL A 1 81 ? 44.379 -24.273 -34.797 1.00 39.25 81 VAL A CA 1
ATOM 598 C C . VAL A 1 81 ? 43.415 -25.333 -35.322 1.00 39.25 81 VAL A C 1
ATOM 600 O O . VAL A 1 81 ? 42.412 -25.025 -35.960 1.00 39.25 81 VAL A O 1
ATOM 603 N N . LYS A 1 82 ? 43.768 -26.606 -35.116 1.00 38.56 82 LYS A N 1
ATOM 604 C CA . LYS A 1 82 ? 42.895 -27.755 -35.378 1.00 38.56 82 LYS A CA 1
ATOM 605 C C . LYS A 1 82 ? 41.893 -27.855 -34.227 1.00 38.56 82 LYS A C 1
ATOM 607 O O . LYS A 1 82 ? 42.260 -28.311 -33.149 1.00 38.56 82 LYS A O 1
ATOM 612 N N . LEU A 1 83 ? 40.643 -27.460 -34.460 1.00 38.09 83 LEU A N 1
ATOM 613 C CA . LEU A 1 83 ? 39.534 -27.753 -33.556 1.00 38.09 83 LEU A CA 1
ATOM 614 C C . LEU A 1 83 ? 38.926 -29.103 -33.968 1.00 38.09 83 LEU A C 1
ATOM 616 O O . LEU A 1 83 ? 38.270 -29.211 -35.003 1.00 38.09 83 LEU A O 1
ATOM 620 N N . GLN A 1 84 ? 39.198 -30.156 -33.195 1.00 41.03 84 GLN A N 1
ATOM 621 C CA . GLN A 1 84 ? 38.494 -31.430 -33.328 1.00 41.03 84 GLN A CA 1
ATOM 622 C C . GLN A 1 84 ? 37.094 -31.292 -32.722 1.00 41.03 84 GLN A C 1
ATOM 624 O O . GLN A 1 84 ? 36.941 -31.163 -31.510 1.00 41.03 84 GLN A O 1
ATOM 629 N N . GLN A 1 85 ? 36.071 -31.354 -33.574 1.00 41.25 85 GLN A N 1
ATOM 630 C CA . GLN A 1 85 ? 34.702 -31.661 -33.170 1.00 41.25 85 GLN A CA 1
ATOM 631 C C . GLN A 1 85 ? 34.658 -33.080 -32.592 1.00 41.25 85 GLN A C 1
ATOM 633 O O . GLN A 1 85 ? 34.877 -34.058 -33.307 1.00 41.25 85 GLN A O 1
ATOM 638 N N . LYS A 1 86 ? 34.343 -33.189 -31.300 1.00 38.75 86 LYS A N 1
ATOM 639 C CA . LYS A 1 86 ? 33.972 -34.446 -30.649 1.00 38.75 86 LYS A CA 1
ATOM 640 C C . LYS A 1 86 ? 32.476 -34.393 -30.342 1.00 38.75 86 LYS A C 1
ATOM 642 O O . LYS A 1 86 ? 32.045 -33.826 -29.345 1.00 38.75 86 LYS A O 1
ATOM 647 N N . LEU A 1 87 ? 31.697 -34.941 -31.270 1.00 46.28 87 LEU A N 1
ATOM 648 C CA . LEU A 1 87 ? 30.316 -35.365 -31.056 1.00 46.28 87 LEU A CA 1
ATOM 649 C C . LEU A 1 87 ? 30.293 -36.623 -30.170 1.00 46.28 87 LEU A C 1
ATOM 651 O O . LEU A 1 87 ? 31.230 -37.421 -30.198 1.00 46.28 87 LEU A O 1
ATOM 655 N N . ASN A 1 88 ? 29.165 -36.806 -29.479 1.00 43.59 88 ASN A N 1
ATOM 656 C CA . ASN A 1 88 ? 28.706 -37.986 -28.734 1.00 43.59 88 ASN A CA 1
ATOM 657 C C . ASN A 1 88 ? 29.160 -38.142 -27.274 1.00 43.59 88 ASN A C 1
ATOM 659 O O . ASN A 1 88 ? 30.179 -38.753 -26.968 1.00 43.59 88 ASN A O 1
ATOM 663 N N . SER A 1 89 ? 28.255 -37.790 -26.357 1.00 38.19 89 SER A N 1
ATOM 664 C CA . SER A 1 89 ? 27.874 -38.725 -25.292 1.00 38.19 89 SER A CA 1
ATOM 665 C C . SER A 1 89 ? 26.380 -38.576 -24.984 1.00 38.19 89 SER A C 1
ATOM 667 O O . SER A 1 89 ? 25.881 -37.489 -24.708 1.00 38.19 89 SER A O 1
ATOM 669 N N . GLY A 1 90 ? 25.647 -39.678 -25.151 1.00 41.44 90 GLY A N 1
ATOM 670 C CA . GLY A 1 90 ? 24.205 -39.746 -24.958 1.00 41.44 90 GLY A CA 1
ATOM 671 C C . GLY A 1 90 ? 23.835 -39.732 -23.480 1.00 41.44 90 GLY A C 1
ATOM 672 O O . GLY A 1 90 ? 24.245 -40.608 -22.717 1.00 41.44 90 GLY A O 1
ATOM 673 N N . VAL A 1 91 ? 22.999 -38.773 -23.091 1.00 41.22 91 VAL A N 1
ATOM 674 C CA . VAL A 1 91 ? 22.333 -38.776 -21.790 1.00 41.22 91 VAL A CA 1
ATOM 675 C C . VAL A 1 91 ? 21.091 -39.657 -21.905 1.00 41.22 91 VAL A C 1
ATOM 677 O O . VAL A 1 91 ? 20.090 -39.296 -22.521 1.00 41.22 91 VAL A O 1
ATOM 680 N N . LYS A 1 92 ? 21.174 -40.858 -21.323 1.00 41.94 92 LYS A N 1
ATOM 681 C CA . LYS A 1 92 ? 20.033 -41.758 -21.134 1.00 41.94 92 LYS A CA 1
ATOM 682 C C . LYS A 1 92 ? 19.028 -41.091 -20.191 1.00 41.94 92 LYS A C 1
ATOM 684 O O . LYS A 1 92 ? 19.229 -41.074 -18.979 1.00 41.94 92 LYS A O 1
ATOM 689 N N . SER A 1 93 ? 17.939 -40.576 -20.756 1.00 40.44 93 SER A N 1
ATOM 690 C CA . SER A 1 93 ? 16.749 -40.168 -20.010 1.00 40.44 93 SER A CA 1
ATOM 691 C C . SER A 1 93 ? 16.165 -41.388 -19.290 1.00 40.44 93 SER A C 1
ATOM 693 O O . SER A 1 93 ? 15.659 -42.324 -19.915 1.00 40.44 93 SER A O 1
ATOM 695 N N . LYS A 1 94 ? 16.298 -41.421 -17.960 1.00 47.19 94 LYS A N 1
ATOM 696 C CA . LYS A 1 94 ? 15.615 -42.401 -17.114 1.00 47.19 94 LYS A CA 1
ATOM 697 C C . LYS A 1 94 ? 14.138 -42.016 -17.060 1.00 47.19 94 LYS A C 1
ATOM 699 O O . LYS A 1 94 ? 13.800 -40.956 -16.543 1.00 47.19 94 LYS A O 1
ATOM 704 N N . LYS A 1 95 ? 13.272 -42.904 -17.564 1.00 49.66 95 LYS A N 1
ATOM 705 C CA . LYS A 1 95 ? 11.818 -42.879 -17.350 1.00 49.66 95 LYS A CA 1
ATOM 706 C C . LYS A 1 95 ? 11.534 -42.767 -15.848 1.00 49.66 95 LYS A C 1
ATOM 708 O O . LYS A 1 95 ? 11.662 -43.747 -15.116 1.00 49.66 95 LYS A O 1
ATOM 713 N N . LEU A 1 96 ? 11.183 -41.567 -15.393 1.00 44.50 96 LEU A N 1
ATOM 714 C CA . LEU A 1 96 ? 10.719 -41.324 -14.034 1.00 44.50 96 LEU A CA 1
ATOM 715 C C . LEU A 1 96 ? 9.242 -41.726 -13.979 1.00 44.50 96 LEU A C 1
ATOM 717 O O . LEU A 1 96 ? 8.392 -41.102 -14.608 1.00 44.50 96 LEU A O 1
ATOM 721 N N . GLY A 1 97 ? 8.977 -42.838 -13.300 1.00 49.19 97 GLY A N 1
ATOM 722 C CA . GLY A 1 97 ? 7.678 -43.491 -13.275 1.00 49.19 97 GLY A CA 1
ATOM 723 C C . GLY A 1 97 ? 6.557 -42.660 -12.644 1.00 49.19 97 GLY A C 1
ATOM 724 O O . GLY A 1 97 ? 6.708 -42.069 -11.578 1.00 49.19 97 GLY A O 1
ATOM 725 N N . GLU A 1 98 ? 5.423 -42.727 -13.332 1.00 54.00 98 GLU A N 1
ATOM 726 C CA . GLU A 1 98 ? 3.982 -42.599 -13.041 1.00 54.00 98 GLU A CA 1
ATOM 727 C C . GLU A 1 98 ? 3.432 -42.694 -11.593 1.00 54.00 98 GLU A C 1
ATOM 729 O O . GLU A 1 98 ? 2.220 -42.743 -11.399 1.00 54.00 98 GLU A O 1
ATOM 734 N N . LYS A 1 99 ? 4.250 -42.699 -10.534 1.00 56.19 99 LYS A N 1
ATOM 735 C CA . LYS A 1 99 ? 3.766 -42.820 -9.142 1.00 56.19 99 LYS A CA 1
ATOM 736 C C . LYS A 1 99 ? 3.343 -41.498 -8.483 1.00 56.19 99 LYS A C 1
ATOM 738 O O . LYS A 1 99 ? 2.825 -41.530 -7.371 1.00 56.19 99 LYS A O 1
ATOM 743 N N . LYS A 1 100 ? 3.508 -40.343 -9.140 1.00 54.34 100 LYS A N 1
ATOM 744 C CA . LYS A 1 100 ? 3.186 -39.023 -8.552 1.00 54.34 100 LYS A CA 1
ATOM 745 C C . LYS A 1 100 ? 1.712 -38.592 -8.666 1.00 54.34 100 LYS A C 1
ATOM 747 O O . LYS A 1 100 ? 1.335 -37.616 -8.032 1.00 54.34 100 LYS A O 1
ATOM 752 N N . SER A 1 101 ? 0.866 -39.324 -9.397 1.00 59.81 101 SER A N 1
ATOM 753 C CA . SER A 1 101 ? -0.550 -38.949 -9.585 1.00 59.81 101 SER A CA 1
ATOM 754 C C . SER A 1 101 ? -1.442 -39.263 -8.370 1.00 59.81 101 SER A C 1
ATOM 756 O O . SER A 1 101 ? -2.345 -38.494 -8.053 1.00 59.81 101 SER A O 1
ATOM 758 N N . LYS A 1 102 ? -1.170 -40.344 -7.625 1.00 72.50 102 LYS A N 1
ATOM 759 C CA . LYS A 1 102 ? -2.064 -40.776 -6.531 1.00 72.50 102 LYS A CA 1
ATOM 760 C C . LYS A 1 102 ? -1.953 -39.931 -5.259 1.00 72.50 102 LYS A C 1
ATOM 762 O O . LYS A 1 102 ? -2.937 -39.801 -4.542 1.00 72.50 102 LYS A O 1
ATOM 767 N N . LEU A 1 103 ? -0.786 -39.343 -4.989 1.00 76.81 103 LEU A N 1
ATOM 768 C CA . LEU A 1 103 ? -0.587 -38.533 -3.784 1.00 76.81 103 LEU A CA 1
ATOM 769 C C . LEU A 1 103 ? -1.311 -37.182 -3.882 1.00 76.81 103 LEU A C 1
ATOM 771 O O . LEU A 1 103 ? -1.927 -36.757 -2.914 1.00 76.81 103 LEU A O 1
ATOM 775 N N . GLY A 1 104 ? -1.314 -36.557 -5.066 1.00 81.81 104 GLY A N 1
ATOM 776 C CA . GLY A 1 104 ? -2.047 -35.306 -5.291 1.00 81.81 104 GLY A CA 1
ATOM 777 C C . GLY A 1 104 ? -3.559 -35.465 -5.124 1.00 81.81 104 GLY A C 1
ATOM 778 O O . GLY A 1 104 ? -4.209 -34.587 -4.567 1.00 81.81 104 GLY A O 1
ATOM 779 N N . LEU A 1 105 ? -4.105 -36.618 -5.526 1.00 83.88 105 LEU A N 1
ATOM 780 C CA . LEU A 1 105 ? -5.530 -36.910 -5.385 1.00 83.88 105 LEU A CA 1
ATOM 781 C C . LEU A 1 105 ? -5.950 -37.024 -3.909 1.00 83.88 105 LEU A C 1
ATOM 783 O O . LEU A 1 105 ? -6.974 -36.475 -3.519 1.00 83.88 105 LEU A O 1
ATOM 787 N N . ILE A 1 106 ? -5.144 -37.687 -3.072 1.00 87.06 106 ILE A N 1
ATOM 788 C CA . ILE A 1 106 ? -5.428 -37.817 -1.633 1.00 87.06 106 ILE A CA 1
ATOM 789 C C . ILE A 1 106 ? -5.377 -36.446 -0.953 1.00 87.06 106 ILE A C 1
ATOM 791 O O . ILE A 1 106 ? -6.295 -36.105 -0.214 1.00 87.06 106 ILE A O 1
ATOM 795 N N . THR A 1 107 ? -4.356 -35.633 -1.239 1.00 82.81 107 THR A N 1
ATOM 796 C CA . THR A 1 107 ? -4.253 -34.280 -0.674 1.00 82.81 107 THR A CA 1
ATOM 797 C C . THR A 1 107 ? -5.429 -33.397 -1.099 1.00 82.81 107 THR A C 1
ATOM 799 O O . THR A 1 107 ? -5.962 -32.666 -0.269 1.00 82.81 107 THR A O 1
ATOM 802 N N . PHE A 1 108 ? -5.889 -33.510 -2.351 1.00 83.06 108 PHE A N 1
ATOM 803 C CA . PHE A 1 108 ? -7.075 -32.800 -2.836 1.00 83.06 108 PHE A CA 1
ATOM 804 C C . PHE A 1 108 ? -8.346 -33.211 -2.078 1.00 83.06 108 PHE A C 1
ATOM 806 O O . PHE A 1 108 ? -9.084 -32.341 -1.629 1.00 83.06 108 PHE A O 1
ATOM 813 N N . TYR A 1 109 ? -8.577 -34.512 -1.859 1.00 89.38 109 TYR A N 1
ATOM 814 C CA . TYR A 1 109 ? -9.739 -34.977 -1.090 1.00 89.38 109 TYR A CA 1
ATOM 815 C C . TYR A 1 109 ? -9.683 -34.578 0.386 1.00 89.38 109 TYR A C 1
ATOM 817 O O . TYR A 1 109 ? -10.719 -34.244 0.951 1.00 89.38 109 TYR A O 1
ATOM 825 N N . VAL A 1 110 ? -8.500 -34.571 1.008 1.00 83.56 110 VAL A N 1
ATOM 826 C CA . VAL A 1 110 ? -8.334 -34.089 2.389 1.00 83.56 110 VAL A CA 1
ATOM 827 C C . VAL A 1 110 ? -8.628 -32.592 2.474 1.00 83.56 110 VAL A C 1
ATOM 829 O O . VAL A 1 110 ? -9.348 -32.173 3.372 1.00 83.56 110 VAL A O 1
ATOM 832 N N . PHE A 1 111 ? -8.143 -31.791 1.523 1.00 77.50 111 PHE A N 1
ATOM 833 C CA . PHE A 1 111 ? -8.429 -30.356 1.476 1.00 77.50 111 PHE A CA 1
ATOM 834 C C . PHE A 1 111 ? -9.918 -30.073 1.222 1.00 77.50 111 PHE A C 1
ATOM 836 O O . PHE A 1 111 ? -10.508 -29.227 1.885 1.00 77.50 111 PHE A O 1
ATOM 843 N N . LEU A 1 112 ? -10.552 -30.837 0.326 1.00 77.44 112 LEU A N 1
ATOM 844 C CA . LEU A 1 112 ? -11.981 -30.723 0.033 1.00 77.44 112 LEU A CA 1
ATOM 845 C C . LEU A 1 112 ? -12.844 -31.150 1.232 1.00 77.44 112 LEU A C 1
ATOM 847 O O . LEU A 1 112 ? -13.827 -30.484 1.534 1.00 77.44 112 LEU A O 1
ATOM 851 N N . LEU A 1 113 ? -12.442 -32.194 1.967 1.00 77.62 113 LEU A N 1
ATOM 852 C CA . LEU A 1 113 ? -13.061 -32.560 3.244 1.00 77.62 113 LEU A CA 1
ATOM 853 C C . LEU A 1 113 ? -12.895 -31.446 4.281 1.00 77.62 113 LEU A C 1
ATOM 855 O O . LEU A 1 113 ? -13.876 -31.088 4.916 1.00 77.62 113 LEU A O 1
ATOM 859 N N . ILE A 1 114 ? -11.704 -30.854 4.421 1.00 71.69 114 ILE A N 1
ATOM 860 C CA . ILE A 1 114 ? -11.480 -29.734 5.349 1.00 71.69 114 ILE A CA 1
ATOM 861 C C . ILE A 1 114 ? -12.400 -28.556 5.010 1.00 71.69 114 ILE A C 1
ATOM 863 O O . ILE A 1 114 ? -13.032 -28.037 5.922 1.00 71.69 114 ILE A O 1
ATOM 867 N N . ILE A 1 115 ? -12.549 -28.188 3.730 1.00 61.94 115 ILE A N 1
ATOM 868 C CA . ILE A 1 115 ? -13.467 -27.118 3.292 1.00 61.94 115 ILE A CA 1
ATOM 869 C C . ILE A 1 115 ? -14.925 -27.451 3.629 1.00 61.94 115 ILE A C 1
ATOM 871 O O . ILE A 1 115 ? -15.650 -26.580 4.097 1.00 61.94 115 ILE A O 1
ATOM 875 N N . LEU A 1 116 ? -15.352 -28.707 3.452 1.00 68.56 116 LEU A N 1
ATOM 876 C CA . LEU A 1 116 ? -16.705 -29.148 3.816 1.00 68.56 116 LEU A CA 1
ATOM 877 C C . LEU A 1 116 ? -16.973 -29.098 5.331 1.00 68.56 116 LEU A C 1
ATOM 879 O O . LEU A 1 116 ? -18.133 -29.085 5.735 1.00 68.56 116 LEU A O 1
ATOM 883 N N . PHE A 1 117 ? -15.924 -29.055 6.157 1.00 66.12 117 PHE A N 1
ATOM 884 C CA . PHE A 1 117 ? -16.019 -28.908 7.609 1.00 66.12 117 PHE A CA 1
ATOM 885 C C . PHE A 1 117 ? -15.648 -27.507 8.112 1.00 66.12 117 PHE A C 1
ATOM 887 O O . PHE A 1 117 ? -15.650 -27.312 9.327 1.00 66.12 117 PHE A O 1
ATOM 894 N N . VAL A 1 118 ? -15.347 -26.533 7.237 1.00 60.28 118 VAL A N 1
ATOM 895 C CA . VAL A 1 118 ? -15.211 -25.134 7.668 1.00 60.28 118 VAL A CA 1
ATOM 896 C C . VAL A 1 118 ? -16.611 -24.653 8.036 1.00 60.28 118 VAL A C 1
ATOM 898 O O . VAL A 1 118 ? -17.478 -24.568 7.163 1.00 60.28 118 VAL A O 1
ATOM 901 N N . PRO A 1 119 ? -16.876 -24.384 9.322 1.00 59.81 119 PRO A N 1
ATOM 902 C CA . PRO A 1 119 ? -18.215 -24.030 9.737 1.00 59.81 119 PRO A CA 1
ATOM 903 C C . PRO A 1 119 ? -18.533 -22.640 9.168 1.00 59.81 119 PRO A C 1
ATOM 905 O O . PRO A 1 119 ? -17.705 -21.729 9.241 1.00 59.81 119 PRO A O 1
ATOM 908 N N . GLN A 1 120 ? -19.695 -22.506 8.524 1.00 68.50 120 GLN A N 1
ATOM 909 C CA . GLN A 1 120 ? -20.050 -21.289 7.796 1.00 68.50 120 GLN A CA 1
ATOM 910 C C . GLN A 1 120 ? -20.133 -20.097 8.752 1.00 68.50 120 GLN A C 1
ATOM 912 O O . GLN A 1 120 ? -20.624 -20.219 9.876 1.00 68.50 120 GLN A O 1
ATOM 917 N N . VAL A 1 121 ? -19.618 -18.946 8.317 1.00 75.69 121 VAL A N 1
ATOM 918 C CA . VAL A 1 121 ? -19.783 -17.693 9.059 1.00 75.69 121 VAL A CA 1
ATOM 919 C C . VAL A 1 121 ? -21.259 -17.292 8.957 1.00 75.69 121 VAL A C 1
ATOM 921 O O . VAL A 1 121 ? -21.794 -17.290 7.845 1.00 75.69 121 VAL A O 1
ATOM 924 N N . PRO A 1 122 ? -21.927 -16.955 10.074 1.00 79.06 122 PRO A N 1
ATOM 925 C CA . PRO A 1 122 ? -23.324 -16.549 10.053 1.00 79.06 122 PRO A CA 1
ATOM 926 C C . PRO A 1 122 ? -23.527 -15.364 9.095 1.00 79.06 122 PRO A C 1
ATOM 928 O O . PRO A 1 122 ? -22.807 -14.365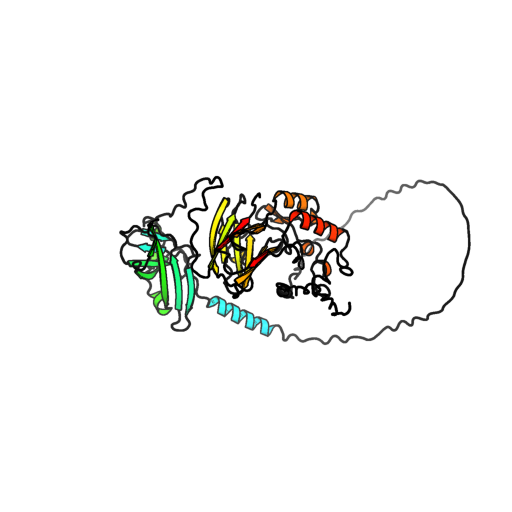 9.152 1.00 79.06 122 PRO A O 1
ATOM 931 N N . THR A 1 123 ? -24.505 -15.460 8.195 1.00 79.81 123 THR A N 1
ATOM 932 C CA . THR A 1 123 ? -24.847 -14.376 7.258 1.00 79.81 123 THR A CA 1
ATOM 933 C C . THR A 1 123 ? -26.099 -13.643 7.731 1.00 79.81 123 THR A C 1
ATOM 935 O O . THR A 1 123 ? -26.896 -14.185 8.501 1.00 79.81 123 THR A O 1
ATOM 938 N N . ASN A 1 124 ? -26.299 -12.398 7.286 1.00 82.94 124 ASN A N 1
ATOM 939 C CA . ASN A 1 124 ? -27.480 -11.597 7.640 1.00 82.94 124 ASN A CA 1
ATOM 940 C C . ASN A 1 124 ? -27.719 -11.527 9.157 1.00 82.94 124 ASN A C 1
ATOM 942 O O . ASN A 1 124 ? -28.820 -11.811 9.635 1.00 82.94 124 ASN A O 1
ATOM 946 N N . VAL A 1 125 ? -26.669 -11.226 9.923 1.00 85.19 125 VAL A N 1
ATOM 947 C CA . VAL A 1 125 ? -26.805 -11.114 11.374 1.00 85.19 125 VAL A CA 1
ATOM 948 C C . VAL A 1 125 ? -27.611 -9.868 11.706 1.00 85.19 125 VAL A C 1
ATOM 950 O O . VAL A 1 125 ? -27.368 -8.787 11.180 1.00 85.19 125 VAL A O 1
ATOM 953 N N . VAL A 1 126 ? -28.602 -10.029 12.571 1.00 85.94 126 VAL A N 1
ATOM 954 C CA . VAL A 1 126 ? -29.510 -8.974 13.000 1.00 85.94 126 VAL A CA 1
ATOM 955 C C . VAL A 1 126 ? -29.591 -8.988 14.516 1.00 85.94 126 VAL A C 1
ATOM 957 O O . VAL A 1 126 ? -29.906 -10.011 15.129 1.00 85.94 126 VAL A O 1
ATOM 960 N N . LEU A 1 127 ? -29.368 -7.828 15.124 1.00 85.19 127 LEU A N 1
ATOM 961 C CA . LEU A 1 127 ? -29.702 -7.591 16.517 1.00 85.19 127 LEU A CA 1
ATOM 962 C C . LEU A 1 127 ? -31.173 -7.187 16.606 1.00 85.19 127 LEU A C 1
ATOM 964 O O . LEU A 1 127 ? -31.591 -6.193 16.011 1.00 85.19 127 LEU A O 1
ATOM 968 N N . ARG A 1 128 ? -31.969 -7.945 17.358 1.00 84.75 128 ARG A N 1
ATOM 969 C CA . ARG A 1 128 ? -33.389 -7.660 17.568 1.00 84.75 128 ARG A CA 1
ATOM 970 C C . ARG A 1 128 ? -33.663 -7.306 19.022 1.00 84.75 128 ARG A C 1
ATOM 972 O O . ARG A 1 128 ? -33.363 -8.088 19.927 1.00 84.75 128 ARG A O 1
ATOM 979 N N . TYR A 1 129 ? -34.306 -6.164 19.231 1.00 81.88 129 TYR A N 1
ATOM 980 C CA . TYR A 1 129 ? -34.811 -5.718 20.528 1.00 81.88 129 TYR A CA 1
ATOM 981 C C . TYR A 1 129 ? -36.236 -5.186 20.347 1.00 81.88 129 TYR A C 1
ATOM 983 O O . TYR A 1 129 ? -36.505 -4.365 19.469 1.00 81.88 129 TYR A O 1
ATOM 991 N N . GLU A 1 130 ? -37.178 -5.693 21.148 1.00 81.56 130 GLU A N 1
ATOM 992 C CA . GLU A 1 130 ? -38.617 -5.438 20.964 1.00 81.56 130 GLU A CA 1
ATOM 993 C C . GLU A 1 130 ? -39.062 -5.664 19.497 1.00 81.56 130 GLU A C 1
ATOM 995 O O . GLU A 1 130 ? -38.976 -6.776 18.965 1.00 81.56 130 GLU A O 1
ATOM 1000 N N . ASN A 1 131 ? -39.521 -4.597 18.835 1.00 80.31 131 ASN A N 1
ATOM 1001 C CA . ASN A 1 131 ? -40.018 -4.581 17.461 1.00 80.31 131 ASN A CA 1
ATOM 1002 C C . ASN A 1 131 ? -39.034 -3.928 16.477 1.00 80.31 131 ASN A C 1
ATOM 1004 O O . ASN A 1 131 ? -39.433 -3.559 15.372 1.00 80.31 131 ASN A O 1
ATOM 1008 N N . HIS A 1 132 ? -37.769 -3.780 16.868 1.00 77.75 132 HIS A N 1
ATOM 1009 C CA . HIS A 1 132 ? -36.712 -3.216 16.038 1.00 77.75 132 HIS A CA 1
ATOM 1010 C C . HIS A 1 132 ? -35.693 -4.286 15.673 1.00 77.75 132 HIS A C 1
ATOM 1012 O O . HIS A 1 132 ? -35.382 -5.172 16.472 1.00 77.75 132 HIS A O 1
ATOM 1018 N N . SER A 1 133 ? -35.168 -4.162 14.461 1.00 81.81 133 SER A N 1
ATOM 1019 C CA . SER A 1 133 ? -34.136 -5.030 13.908 1.00 81.81 133 SER A CA 1
ATOM 1020 C C . SER A 1 133 ? -33.021 -4.150 13.361 1.00 81.81 133 SER A C 1
ATOM 1022 O O . SER A 1 133 ? -33.285 -3.277 12.531 1.00 81.81 133 SER A O 1
AT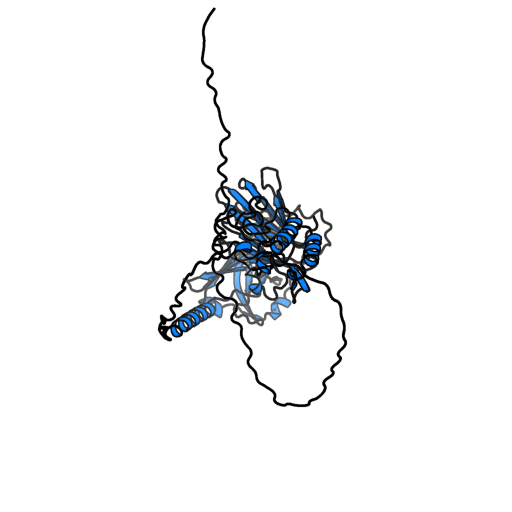OM 1024 N N . VAL A 1 134 ? -31.796 -4.372 13.830 1.00 79.44 134 VAL A N 1
ATOM 1025 C CA . VAL A 1 134 ? -30.599 -3.655 13.382 1.00 79.44 134 VAL A CA 1
ATOM 1026 C C . VAL A 1 134 ? -29.670 -4.664 12.711 1.00 79.44 134 VAL A C 1
ATOM 1028 O O . VAL A 1 134 ? -29.212 -5.590 13.385 1.00 79.44 134 VAL A O 1
ATOM 1031 N N . PRO A 1 135 ? -29.427 -4.551 11.395 1.00 79.62 135 PRO A N 1
ATOM 1032 C CA . PRO A 1 135 ? -28.469 -5.418 10.728 1.00 79.62 135 PRO A CA 1
ATOM 1033 C C . PRO A 1 135 ? -27.060 -5.143 11.265 1.00 79.62 135 PRO A C 1
ATOM 1035 O O . PRO A 1 135 ? -26.680 -3.991 11.459 1.00 79.62 135 PRO A O 1
ATOM 1038 N N . ILE A 1 136 ? -26.301 -6.208 11.503 1.00 77.31 136 ILE A N 1
ATOM 1039 C CA . ILE A 1 136 ? -24.875 -6.156 11.819 1.00 77.31 136 ILE A CA 1
ATOM 1040 C C . ILE A 1 136 ? -24.132 -6.520 10.536 1.00 77.31 136 ILE A C 1
ATOM 1042 O O . ILE A 1 136 ? -24.332 -7.599 9.972 1.00 77.31 136 ILE A O 1
ATOM 1046 N N . GLU A 1 137 ? -23.295 -5.609 10.052 1.00 69.62 137 GLU A N 1
ATOM 1047 C CA . GLU A 1 137 ? -22.461 -5.871 8.881 1.00 69.62 137 GLU A CA 1
ATOM 1048 C C . GLU A 1 137 ? -21.429 -6.961 9.198 1.00 69.62 137 GLU A C 1
ATOM 1050 O O . GLU A 1 137 ? -20.887 -7.013 10.300 1.00 69.62 137 GLU A O 1
ATOM 1055 N N . GLN A 1 138 ? -21.119 -7.825 8.226 1.00 70.44 138 GLN A N 1
ATOM 1056 C CA . GLN A 1 138 ? -20.209 -8.965 8.428 1.00 70.44 138 GLN A CA 1
ATOM 1057 C C . GLN A 1 138 ? -18.827 -8.569 8.959 1.00 70.44 138 GLN A C 1
ATOM 1059 O O . GLN A 1 138 ? -18.179 -9.360 9.634 1.00 70.44 138 GLN A O 1
ATOM 1064 N N . GLN A 1 139 ? -18.381 -7.342 8.687 1.00 58.06 139 GLN A N 1
ATOM 1065 C CA . GLN A 1 139 ? -17.096 -6.824 9.155 1.00 58.06 139 GLN A CA 1
ATOM 1066 C C . GLN A 1 139 ? -16.975 -6.706 10.679 1.00 58.06 139 GLN A C 1
ATOM 1068 O O . GLN A 1 139 ? -15.858 -6.617 11.184 1.00 58.06 139 GLN A O 1
ATOM 1073 N N . PHE A 1 140 ? -18.106 -6.723 11.383 1.00 71.25 140 PHE A N 1
ATOM 1074 C CA . PHE A 1 140 ? -18.212 -6.654 12.836 1.00 71.25 140 PHE A CA 1
ATOM 1075 C C . PHE A 1 140 ? -18.349 -8.036 13.487 1.00 71.25 140 PHE A C 1
ATOM 1077 O O . PHE A 1 140 ? -18.718 -8.135 14.654 1.00 71.25 140 PHE A O 1
ATOM 1084 N N . ILE A 1 141 ? -18.110 -9.108 12.727 1.00 76.75 141 ILE A N 1
ATOM 1085 C CA . ILE A 1 141 ? -18.357 -10.487 13.145 1.00 76.75 141 ILE A CA 1
ATOM 1086 C C . ILE A 1 141 ? -17.086 -11.298 12.936 1.00 76.75 141 ILE A C 1
ATOM 1088 O O . ILE A 1 141 ? -16.622 -11.470 11.810 1.00 76.75 141 ILE A O 1
ATOM 1092 N N . SER A 1 142 ? -16.540 -11.836 14.020 1.00 76.75 142 SER A N 1
ATOM 1093 C CA . SER A 1 142 ? -15.382 -12.727 13.990 1.00 76.75 142 SER A CA 1
ATOM 1094 C C . SER A 1 142 ? -15.771 -14.062 14.602 1.00 76.75 142 SER A C 1
ATOM 1096 O O . SER A 1 142 ? -16.122 -14.117 15.773 1.00 76.75 142 SER A O 1
ATOM 1098 N N . CYS A 1 143 ? -15.732 -15.151 13.834 1.00 80.44 143 CYS A N 1
ATOM 1099 C CA . CYS A 1 143 ? -16.075 -16.482 14.337 1.00 80.44 143 CYS A CA 1
ATOM 1100 C C . CYS A 1 143 ? -14.856 -17.404 14.334 1.00 80.44 143 CYS A C 1
ATOM 1102 O O . CYS A 1 143 ? -14.175 -17.558 13.322 1.00 80.44 143 CYS A O 1
ATOM 1104 N N . GLN A 1 144 ? -14.613 -18.065 15.462 1.00 79.75 144 GLN A N 1
ATOM 1105 C CA . GLN A 1 144 ? -13.560 -19.056 15.645 1.00 79.75 144 GLN A CA 1
ATOM 1106 C C . GLN A 1 144 ? -14.178 -20.441 15.889 1.00 79.75 144 GLN A C 1
ATOM 1108 O O . GLN A 1 144 ? -15.097 -20.567 16.704 1.00 79.75 144 GLN A O 1
ATOM 1113 N N . PRO A 1 145 ? -13.701 -21.505 15.220 1.00 77.19 145 PRO A N 1
ATOM 1114 C CA . PRO A 1 145 ? -14.171 -22.859 15.486 1.00 77.19 145 PRO A CA 1
ATOM 1115 C C . PRO A 1 145 ? -13.727 -23.327 16.880 1.00 77.19 145 PRO A C 1
ATOM 1117 O O . PRO A 1 145 ? -12.568 -23.176 17.266 1.00 77.19 145 PRO A O 1
ATOM 1120 N N . LEU A 1 146 ? -14.641 -23.952 17.620 1.00 77.94 146 LEU A N 1
ATOM 1121 C CA . LEU A 1 146 ? -14.365 -24.604 18.897 1.00 77.94 146 LEU A CA 1
ATOM 1122 C C . LEU A 1 146 ? -14.196 -26.108 18.684 1.00 77.94 146 LEU A C 1
ATOM 1124 O O . LEU A 1 146 ? -14.999 -26.756 18.012 1.00 77.94 146 LEU A O 1
ATOM 1128 N N . THR A 1 147 ? -13.140 -26.674 19.269 1.00 74.88 147 THR A N 1
ATOM 1129 C CA . THR A 1 147 ? -12.847 -28.111 19.151 1.00 74.88 147 THR A CA 1
ATOM 1130 C C . THR A 1 147 ? -13.502 -28.942 20.254 1.00 74.88 147 THR A C 1
ATOM 1132 O O . THR A 1 147 ? -13.770 -30.123 20.027 1.00 74.88 147 THR A O 1
ATOM 1135 N N . LYS A 1 148 ? -13.768 -28.358 21.434 1.00 77.62 148 LYS A N 1
ATOM 1136 C CA . LYS A 1 148 ? -14.448 -29.001 22.575 1.00 77.62 148 LYS A CA 1
ATOM 1137 C C . LYS A 1 148 ? -15.145 -27.958 23.474 1.00 77.62 148 LYS A C 1
ATOM 1139 O O . LYS A 1 148 ? -14.431 -27.219 24.150 1.00 77.62 148 LYS A O 1
ATOM 1144 N N . PRO A 1 149 ? -16.489 -27.940 23.562 1.00 75.75 149 PRO A N 1
ATOM 1145 C CA . PRO A 1 149 ? -17.443 -28.665 22.710 1.00 75.75 149 PRO A CA 1
ATOM 1146 C C . PRO A 1 149 ? -17.292 -28.279 21.227 1.00 75.75 149 PRO A C 1
ATOM 1148 O O . PRO A 1 149 ? -16.702 -27.249 20.908 1.00 75.75 149 PRO A O 1
ATOM 1151 N N . VAL A 1 150 ? -17.769 -29.135 20.316 1.00 75.06 150 VAL A N 1
ATOM 1152 C CA . VAL A 1 150 ? -17.778 -28.819 18.877 1.00 75.06 150 VAL A CA 1
ATOM 1153 C C . VAL A 1 150 ? -18.757 -27.667 18.654 1.00 75.06 150 VAL A C 1
ATOM 1155 O O . VAL A 1 150 ? -19.930 -27.781 19.010 1.00 75.06 150 VAL A O 1
ATOM 1158 N N . GLY A 1 151 ? -18.286 -26.561 18.086 1.00 80.88 151 GLY A N 1
ATOM 1159 C CA . GLY A 1 151 ? -19.108 -25.369 17.889 1.00 80.88 151 GLY A CA 1
ATOM 1160 C C . GLY A 1 151 ? -18.349 -24.214 17.250 1.00 80.88 151 GLY A C 1
ATOM 1161 O O . GLY A 1 151 ? -17.267 -24.394 16.690 1.00 80.88 151 GLY A O 1
ATOM 1162 N N . GLN A 1 152 ? -18.912 -23.018 17.359 1.00 80.31 152 GLN A N 1
ATOM 1163 C CA . GLN A 1 152 ? -18.283 -21.762 16.967 1.00 80.31 152 GLN A CA 1
ATOM 1164 C C . GLN A 1 152 ? -18.394 -20.754 18.112 1.00 80.31 152 GLN A C 1
ATOM 1166 O O . GLN A 1 152 ? -19.437 -20.632 18.752 1.00 80.31 152 GLN A O 1
ATOM 1171 N N . LYS A 1 153 ? -17.320 -20.007 18.349 1.00 83.12 153 LYS A N 1
ATOM 1172 C CA . LYS A 1 153 ? -17.317 -18.801 19.172 1.00 83.12 153 LYS A CA 1
ATOM 1173 C C . LYS A 1 153 ? -17.324 -17.611 18.227 1.00 83.12 153 LYS A C 1
ATOM 1175 O O . LYS A 1 153 ? -16.343 -17.407 17.522 1.00 83.12 153 LYS A O 1
ATOM 1180 N N . CYS A 1 154 ? -18.421 -16.869 18.192 1.00 77.75 154 CYS A N 1
ATOM 1181 C CA . CYS A 1 154 ? -18.547 -15.652 17.406 1.00 77.75 154 CYS A CA 1
ATOM 1182 C C . CYS A 1 154 ? -18.494 -14.434 18.326 1.00 77.75 154 CYS A C 1
ATOM 1184 O O . CYS A 1 154 ? -19.242 -14.335 19.296 1.00 77.75 154 CYS A O 1
ATOM 1186 N N . GLU A 1 155 ? -17.603 -13.516 18.008 1.00 75.94 155 GLU A N 1
ATOM 1187 C CA . GLU A 1 155 ? -17.458 -12.217 18.635 1.00 75.94 155 GLU A CA 1
ATOM 1188 C C . GLU A 1 155 ? -18.106 -11.173 17.727 1.00 75.94 155 GLU A C 1
ATOM 1190 O O . GLU A 1 155 ? -17.827 -11.118 16.525 1.00 75.94 155 GLU A O 1
ATOM 1195 N N . PHE A 1 156 ? -19.018 -10.394 18.305 1.00 74.56 156 PHE A N 1
ATOM 1196 C CA . PHE A 1 156 ? -19.728 -9.321 17.625 1.00 74.56 156 PHE A CA 1
ATOM 1197 C C . PHE A 1 156 ? -19.263 -7.995 18.211 1.00 74.56 156 PHE A C 1
ATOM 1199 O O . PHE A 1 156 ? -19.525 -7.719 19.383 1.00 74.56 156 PHE A O 1
ATOM 1206 N N . ILE A 1 157 ? -18.604 -7.189 17.384 1.00 65.00 157 ILE A N 1
ATOM 1207 C CA . ILE A 1 157 ? -18.137 -5.853 17.749 1.00 65.00 157 ILE A CA 1
ATOM 1208 C C . ILE A 1 157 ? -19.178 -4.861 17.249 1.00 65.00 157 ILE A C 1
ATOM 1210 O O . ILE A 1 157 ? -19.181 -4.461 16.087 1.00 65.00 157 ILE A O 1
ATOM 1214 N N . VAL A 1 158 ? -20.123 -4.494 18.106 1.00 64.25 158 VAL A N 1
ATOM 1215 C CA . VAL A 1 158 ? -21.156 -3.530 17.728 1.00 64.25 158 VAL A CA 1
ATOM 1216 C C . VAL A 1 158 ? -20.625 -2.124 17.989 1.00 64.25 158 VAL A C 1
ATOM 1218 O O . VAL A 1 158 ? -20.850 -1.544 19.051 1.00 64.25 158 VAL A O 1
ATOM 1221 N N . GLU A 1 159 ? -19.902 -1.580 17.014 1.00 54.66 159 GLU A N 1
ATOM 1222 C CA . GLU A 1 159 ? -19.484 -0.180 17.014 1.00 54.66 159 GLU A CA 1
ATOM 1223 C C . GLU A 1 159 ? -20.605 0.701 16.433 1.00 54.66 159 GLU A C 1
ATOM 1225 O O . GLU A 1 159 ? -21.166 0.416 15.376 1.00 54.66 159 GLU A O 1
ATOM 1230 N N . GLN A 1 160 ? -20.940 1.787 17.138 1.00 52.47 160 GLN A N 1
ATOM 1231 C CA . GLN A 1 160 ? -21.839 2.858 16.674 1.00 52.47 160 GLN A CA 1
ATOM 1232 C C . GLN A 1 160 ? -23.320 2.493 16.467 1.00 52.47 160 GLN A C 1
ATOM 1234 O O . GLN A 1 160 ? -23.985 3.013 15.566 1.00 52.47 160 GLN A O 1
ATOM 1239 N N . MET A 1 161 ? -23.919 1.702 17.359 1.00 52.78 161 MET A N 1
ATOM 1240 C CA . MET A 1 161 ? -25.377 1.772 17.481 1.00 52.78 161 MET A CA 1
ATOM 1241 C C . MET A 1 161 ? -25.745 3.051 18.235 1.00 52.78 161 MET A C 1
ATOM 1243 O O . MET A 1 161 ? -25.346 3.249 19.382 1.00 52.78 161 MET A O 1
ATOM 1247 N N . ALA A 1 162 ? -26.528 3.928 17.598 1.00 50.66 162 ALA A N 1
ATOM 1248 C CA . ALA A 1 162 ? -27.219 5.013 18.288 1.00 50.66 162 ALA A CA 1
ATOM 1249 C C . ALA A 1 162 ? -28.259 4.389 19.231 1.00 50.66 162 ALA A C 1
ATOM 1251 O O . ALA A 1 162 ? -29.428 4.198 18.880 1.00 50.66 162 ALA A O 1
ATOM 1252 N N . MET A 1 163 ? -27.808 3.974 20.413 1.00 58.12 163 MET A N 1
ATOM 1253 C CA . MET A 1 163 ? -28.661 3.318 21.383 1.00 58.12 163 MET A CA 1
ATOM 1254 C C . MET A 1 163 ? -29.443 4.379 22.142 1.00 58.12 163 MET A C 1
ATOM 1256 O O . MET A 1 163 ? -28.909 5.208 22.875 1.00 58.12 163 MET A O 1
ATOM 1260 N N . ASN A 1 164 ? -30.762 4.357 21.982 1.00 59.88 164 ASN A N 1
ATOM 1261 C CA . ASN A 1 164 ? -31.617 5.147 22.848 1.00 59.88 164 ASN A CA 1
ATOM 1262 C C . ASN A 1 164 ? -31.465 4.612 24.283 1.00 59.88 164 ASN A C 1
ATOM 1264 O O . ASN A 1 164 ? -31.667 3.419 24.509 1.00 59.88 164 ASN A O 1
ATOM 1268 N N . LYS A 1 165 ? -31.198 5.492 25.261 1.00 58.94 165 LYS A N 1
ATOM 1269 C CA . LYS A 1 165 ? -31.085 5.172 26.704 1.00 58.94 165 LYS A CA 1
ATOM 1270 C C . LYS A 1 165 ? -32.270 4.371 27.282 1.00 58.94 165 LYS A C 1
ATOM 1272 O O . LYS A 1 165 ? -32.205 3.912 28.419 1.00 58.94 165 LYS A O 1
ATOM 1277 N N . LYS A 1 166 ? -33.366 4.223 26.531 1.00 61.03 166 LYS A N 1
ATOM 1278 C CA . LYS A 1 166 ? -34.559 3.441 26.882 1.00 61.03 166 LYS A CA 1
ATOM 1279 C C . LYS A 1 166 ? -34.578 1.999 26.352 1.00 61.03 166 LYS A C 1
ATOM 1281 O O . LYS A 1 166 ? -35.595 1.340 26.541 1.00 61.03 166 LYS A O 1
ATOM 1286 N N . MET A 1 167 ? -33.529 1.505 25.688 1.00 61.66 167 MET A N 1
ATOM 1287 C CA . MET A 1 167 ? -33.540 0.131 25.174 1.00 61.66 167 MET A CA 1
ATOM 1288 C C . MET A 1 167 ? -33.686 -0.916 26.297 1.00 61.66 167 MET A C 1
ATOM 1290 O O . MET A 1 167 ? -33.142 -0.746 27.395 1.00 61.66 167 MET A O 1
ATOM 1294 N N . PRO A 1 168 ? -34.430 -2.007 26.046 1.00 62.25 168 PRO A N 1
ATOM 1295 C CA . PRO A 1 168 ? -34.606 -3.087 27.006 1.00 62.25 168 PRO A CA 1
ATOM 1296 C C . PRO A 1 168 ? -33.288 -3.824 27.269 1.00 62.25 168 PRO A C 1
ATOM 1298 O O . PRO A 1 168 ? -32.387 -3.879 26.439 1.00 62.25 168 PRO A O 1
ATOM 1301 N N . LYS A 1 169 ? -33.202 -4.445 28.449 1.00 64.44 169 LYS A N 1
ATOM 1302 C CA . LYS A 1 169 ? -31.981 -5.069 28.989 1.00 64.44 169 LYS A CA 1
ATOM 1303 C C . LYS A 1 169 ? -31.492 -6.299 28.215 1.00 64.44 169 LYS A C 1
ATOM 1305 O O . LYS A 1 169 ? -30.398 -6.767 28.491 1.00 64.44 169 LYS A O 1
ATOM 1310 N N . VAL A 1 170 ? -32.309 -6.865 27.331 1.00 65.94 170 VAL A N 1
ATOM 1311 C CA . VAL A 1 170 ? -32.014 -8.122 26.634 1.00 65.94 170 VAL A CA 1
ATOM 1312 C C . VAL A 1 170 ? -32.315 -7.938 25.157 1.00 65.94 170 VAL A C 1
ATOM 1314 O O . VAL A 1 170 ? -33.440 -7.592 24.789 1.00 65.94 170 VAL A O 1
ATOM 1317 N N . SER A 1 171 ? -31.307 -8.174 24.325 1.00 78.75 171 SER A N 1
ATOM 1318 C CA . SER A 1 171 ? -31.435 -8.245 22.875 1.00 78.75 171 SER A CA 1
ATOM 1319 C C . SER A 1 171 ? -31.182 -9.678 22.419 1.00 78.75 171 SER A C 1
ATOM 1321 O O . SER A 1 171 ? -30.475 -10.457 23.058 1.00 78.75 171 SER A O 1
ATOM 1323 N N . SER A 1 172 ? -31.818 -10.052 21.317 1.00 88.69 172 SER A N 1
ATOM 1324 C CA . SER A 1 172 ? -31.649 -11.365 20.701 1.00 88.69 172 SER A CA 1
ATOM 1325 C C . SER A 1 172 ? -30.862 -11.218 19.410 1.00 88.69 172 SER A C 1
ATOM 1327 O O . SER A 1 172 ? -31.155 -10.329 18.611 1.00 88.69 172 SER A O 1
ATOM 1329 N N . ILE A 1 173 ? -29.867 -12.075 19.213 1.00 86.62 173 ILE A N 1
ATOM 1330 C CA . ILE A 1 173 ? -29.068 -12.113 17.988 1.00 86.62 173 ILE A CA 1
ATOM 1331 C C . ILE A 1 173 ? -29.690 -13.163 17.079 1.00 86.62 173 ILE A C 1
ATOM 1333 O O . ILE A 1 173 ? -29.916 -14.299 17.501 1.00 86.62 173 ILE A O 1
ATOM 1337 N N . TRP A 1 174 ? -29.975 -12.785 15.840 1.00 90.88 174 TRP A N 1
ATOM 1338 C CA . TRP A 1 174 ? -30.528 -13.673 14.828 1.00 90.88 174 TRP A CA 1
ATOM 1339 C C . TRP A 1 174 ? -29.626 -13.704 13.606 1.00 90.88 174 TRP A C 1
ATOM 1341 O O . TRP A 1 174 ? -29.028 -12.692 13.264 1.00 90.88 174 TRP A O 1
ATOM 1351 N N . SER A 1 175 ? -29.533 -14.843 12.932 1.00 89.50 175 SER A N 1
ATOM 1352 C CA . SER A 1 175 ? -28.738 -14.975 11.712 1.00 89.50 175 SER A CA 1
ATOM 1353 C C . SER A 1 175 ? -29.182 -16.165 10.879 1.00 89.50 175 SER A C 1
ATOM 1355 O O . SER A 1 175 ? -29.892 -17.051 11.349 1.00 89.50 175 SER A O 1
ATOM 1357 N N . ASN A 1 176 ? -28.740 -16.189 9.633 1.00 87.25 176 ASN A N 1
ATOM 1358 C CA . ASN A 1 176 ? -28.805 -17.339 8.768 1.00 87.25 176 ASN A CA 1
ATOM 1359 C C . ASN A 1 176 ? -27.504 -18.170 8.853 1.00 87.25 176 ASN A C 1
ATOM 1361 O O . ASN A 1 176 ? -26.449 -17.711 8.406 1.00 87.25 176 ASN A O 1
ATOM 1365 N N . LEU A 1 177 ? -27.602 -19.390 9.395 1.00 82.06 177 LEU A N 1
ATOM 1366 C CA . LEU A 1 177 ? -26.500 -20.364 9.454 1.00 82.06 177 LEU A CA 1
ATOM 1367 C C . LEU A 1 177 ? -26.479 -21.351 8.274 1.00 82.06 177 LEU A C 1
ATOM 1369 O O . LEU A 1 177 ? -25.446 -21.965 8.028 1.00 82.06 177 LEU A O 1
ATOM 1373 N N . ASP A 1 178 ? -27.601 -21.542 7.573 1.00 78.38 178 ASP A N 1
ATOM 1374 C CA . ASP A 1 178 ? -27.740 -22.553 6.512 1.00 78.38 178 ASP A CA 1
ATOM 1375 C C . ASP A 1 178 ? -27.542 -21.984 5.094 1.00 78.38 178 ASP A C 1
ATOM 1377 O O . ASP A 1 178 ? -27.620 -22.714 4.104 1.00 78.38 178 ASP A O 1
ATOM 1381 N N . GLY A 1 179 ? -27.272 -20.680 4.990 1.00 74.25 179 GLY A N 1
ATOM 1382 C CA . GLY A 1 179 ? -27.108 -19.955 3.731 1.00 74.25 179 GLY A CA 1
ATOM 1383 C C . GLY A 1 179 ? -28.423 -19.711 2.980 1.00 74.25 179 GLY A C 1
ATOM 1384 O O . GLY A 1 179 ? -28.418 -19.041 1.947 1.00 74.25 179 GLY A O 1
ATOM 1385 N N . GLY A 1 180 ? -29.565 -20.199 3.482 1.00 75.69 180 GLY A N 1
ATOM 1386 C CA . GLY A 1 180 ? -30.875 -20.062 2.848 1.00 75.69 180 GLY A CA 1
ATOM 1387 C C . GLY A 1 180 ? -31.577 -18.764 3.242 1.00 75.69 180 GLY A C 1
ATOM 1388 O O . GLY A 1 180 ? -31.856 -18.531 4.410 1.00 75.69 180 GLY A O 1
ATOM 1389 N N . SER A 1 181 ? -31.903 -17.888 2.293 1.00 74.38 181 SER A N 1
ATOM 1390 C CA . SER A 1 181 ? -32.443 -16.545 2.587 1.00 74.38 181 SER A CA 1
ATOM 1391 C C . SER A 1 181 ? -33.850 -16.518 3.207 1.00 74.38 181 SER A C 1
ATOM 1393 O O . SER A 1 181 ? -34.334 -15.446 3.565 1.00 74.38 181 SER A O 1
ATOM 1395 N N . GLU A 1 182 ? -34.527 -17.660 3.338 1.00 86.56 182 GLU A N 1
ATOM 1396 C CA . GLU A 1 182 ? -35.939 -17.714 3.728 1.00 86.56 182 GLU A CA 1
ATOM 1397 C C . GLU A 1 182 ? -36.169 -17.665 5.241 1.00 86.56 182 GLU A C 1
ATOM 1399 O O . GLU A 1 182 ? -37.207 -17.158 5.681 1.00 86.56 182 GLU A O 1
ATOM 1404 N N . THR A 1 183 ? -35.226 -18.151 6.054 1.00 87.00 183 THR A N 1
ATOM 1405 C CA . THR A 1 183 ? -35.374 -18.194 7.516 1.00 87.00 183 THR A CA 1
ATOM 1406 C C . THR A 1 183 ? -34.118 -17.728 8.232 1.00 87.00 183 THR A C 1
ATOM 1408 O O . THR A 1 183 ? -33.008 -18.005 7.798 1.00 87.00 183 THR A O 1
ATOM 1411 N N . ILE A 1 184 ? -34.298 -17.048 9.361 1.00 88.62 184 ILE A N 1
ATOM 1412 C CA . ILE A 1 184 ? -33.213 -16.734 10.290 1.00 88.62 184 ILE A CA 1
ATOM 1413 C C . ILE A 1 184 ? -33.470 -17.402 11.637 1.00 88.62 184 ILE A C 1
ATOM 1415 O O . ILE A 1 184 ? -34.613 -17.579 12.065 1.00 88.62 184 ILE A O 1
ATOM 1419 N N . GLN A 1 185 ? -32.385 -17.788 12.287 1.00 90.94 185 GLN A N 1
ATOM 1420 C CA . GLN A 1 185 ? -32.338 -18.553 13.521 1.00 90.94 185 GLN A CA 1
ATOM 1421 C C . GLN A 1 185 ? -31.862 -17.646 14.653 1.00 90.94 185 GLN A C 1
ATOM 1423 O O . GLN A 1 185 ? -30.924 -16.868 14.482 1.00 90.94 185 GLN A O 1
ATOM 1428 N N . LYS A 1 186 ? -32.510 -17.727 15.814 1.00 92.50 186 LYS A N 1
ATOM 1429 C CA . LYS A 1 186 ? -32.074 -17.024 17.022 1.00 92.50 186 LYS A CA 1
ATOM 1430 C C . LYS A 1 186 ? -30.821 -17.703 17.550 1.00 92.50 186 LYS A C 1
ATOM 1432 O O . LYS A 1 186 ? -30.922 -18.791 18.099 1.00 92.50 186 LYS A O 1
ATOM 1437 N N . LEU A 1 187 ? -29.671 -17.060 17.402 1.00 86.94 187 LEU A N 1
ATOM 1438 C CA . LEU A 1 187 ? -28.384 -17.600 17.831 1.00 86.94 187 LEU A CA 1
ATOM 1439 C C . LEU A 1 187 ? -28.201 -17.517 19.353 1.00 86.94 187 LEU A C 1
ATOM 1441 O O . LEU A 1 187 ? -27.523 -18.349 19.944 1.00 86.94 187 LEU A O 1
ATOM 1445 N N . GLY A 1 188 ? -28.815 -16.520 19.993 1.00 86.12 188 GLY A N 1
ATOM 1446 C CA . GLY A 1 188 ? -28.760 -16.356 21.441 1.00 86.12 188 GLY A CA 1
ATOM 1447 C C . GLY A 1 188 ? -29.424 -15.078 21.936 1.00 86.12 188 GLY A C 1
ATOM 1448 O O . GLY A 1 188 ? -29.989 -14.298 21.164 1.00 86.12 188 GLY A O 1
ATOM 1449 N N . GLU A 1 189 ? -29.362 -14.879 23.247 1.00 86.31 189 GLU A N 1
ATOM 1450 C CA . GLU A 1 189 ? -29.722 -13.630 23.913 1.00 86.31 189 GLU A CA 1
ATOM 1451 C C . GLU A 1 189 ? -28.478 -13.056 24.577 1.00 86.31 189 GLU A C 1
ATOM 1453 O O . GLU A 1 189 ? -27.715 -13.790 25.203 1.00 86.31 189 GLU A O 1
ATOM 1458 N N . THR A 1 190 ? -28.285 -11.748 24.453 1.00 78.50 190 THR A N 1
ATOM 1459 C CA . THR A 1 190 ? -27.215 -11.034 25.143 1.00 78.50 190 THR A CA 1
ATOM 1460 C C . THR A 1 190 ? -27.792 -9.895 25.968 1.00 78.50 190 THR A C 1
ATOM 1462 O O . THR A 1 190 ? -28.841 -9.318 25.656 1.00 78.50 190 THR A O 1
ATOM 1465 N N . ASN A 1 191 ? -27.104 -9.584 27.060 1.00 76.38 191 ASN A N 1
ATOM 1466 C CA . ASN A 1 191 ? -27.432 -8.453 27.901 1.00 76.38 191 ASN A CA 1
ATOM 1467 C C . ASN A 1 191 ? -26.572 -7.259 27.486 1.00 76.38 191 ASN A C 1
ATOM 1469 O O . ASN A 1 191 ? -25.415 -7.144 27.875 1.00 76.38 191 ASN A O 1
ATOM 1473 N N . VAL A 1 192 ? -27.177 -6.334 26.749 1.00 69.19 192 VAL A N 1
ATOM 1474 C CA . VAL A 1 192 ? -26.546 -5.086 26.291 1.00 69.19 192 VAL A CA 1
ATOM 1475 C C . VAL A 1 192 ? -26.329 -4.057 27.420 1.00 69.19 192 VAL A C 1
ATOM 1477 O O . VAL A 1 192 ? -25.946 -2.923 27.172 1.00 69.19 192 VAL A O 1
ATOM 1480 N N . ARG A 1 193 ? -26.532 -4.403 28.702 1.00 60.31 193 ARG A N 1
ATOM 1481 C CA . ARG A 1 193 ? -26.211 -3.487 29.818 1.00 60.31 193 ARG A CA 1
ATOM 1482 C C . ARG A 1 193 ? -24.722 -3.238 30.020 1.00 60.31 193 ARG A C 1
ATOM 1484 O O . ARG A 1 193 ? -24.391 -2.262 30.682 1.00 60.31 193 ARG A O 1
ATOM 1491 N N . GLY A 1 194 ? -23.862 -4.123 29.523 1.00 61.88 194 GLY A N 1
ATOM 1492 C CA . GLY A 1 194 ? -22.412 -3.933 29.582 1.00 61.88 194 GLY A CA 1
ATOM 1493 C C . GLY A 1 194 ? -21.897 -2.896 28.589 1.00 61.88 194 GLY A C 1
ATOM 1494 O O . GLY A 1 194 ? -20.706 -2.626 28.592 1.00 61.88 194 GLY A O 1
ATOM 1495 N N . CYS A 1 195 ? -22.769 -2.338 27.743 1.00 68.88 195 CYS A N 1
ATOM 1496 C CA . CYS A 1 195 ? -22.331 -1.435 26.700 1.00 68.88 195 CYS A CA 1
ATOM 1497 C C . CYS A 1 195 ? -21.947 -0.076 27.271 1.00 68.88 195 CYS A C 1
ATOM 1499 O O . CYS A 1 195 ? -22.769 0.616 27.883 1.00 68.88 195 CYS A O 1
ATOM 1501 N N . GLU A 1 196 ? -20.697 0.308 27.056 1.00 69.00 196 GLU A N 1
ATOM 1502 C CA . GLU A 1 196 ? -20.193 1.608 27.463 1.00 69.00 196 GLU A CA 1
ATOM 1503 C C . GLU A 1 196 ? -20.780 2.658 26.524 1.00 69.00 196 GLU A C 1
ATOM 1505 O O . GLU A 1 196 ? -20.730 2.515 25.306 1.00 69.00 196 GLU A O 1
ATOM 1510 N N . THR A 1 197 ? -21.429 3.674 27.092 1.00 62.84 197 THR A N 1
ATOM 1511 C CA . THR A 1 197 ? -21.939 4.808 26.316 1.00 62.84 197 THR A CA 1
ATOM 1512 C C . THR A 1 197 ? -20.936 5.929 26.446 1.00 62.84 197 THR A C 1
ATOM 1514 O O . THR A 1 197 ? -20.678 6.364 27.571 1.00 62.84 197 THR A O 1
ATOM 1517 N N . ASP A 1 198 ? -20.387 6.382 25.325 1.00 63.94 198 ASP A N 1
ATOM 1518 C CA . ASP A 1 198 ? -19.464 7.504 25.342 1.00 63.94 198 ASP A CA 1
ATOM 1519 C C . ASP A 1 198 ? -20.236 8.780 25.708 1.00 63.94 198 ASP A C 1
ATOM 1521 O O . ASP A 1 198 ? -21.378 9.006 25.284 1.00 63.94 198 ASP A O 1
ATOM 1525 N N . GLY A 1 199 ? -19.666 9.554 26.630 1.00 51.16 199 GLY A N 1
ATOM 1526 C CA . GLY A 1 199 ? -20.409 10.504 27.465 1.00 51.16 199 GLY A CA 1
ATOM 1527 C C . GLY A 1 199 ? -21.055 11.665 26.706 1.00 51.16 199 GLY A C 1
ATOM 1528 O O . GLY A 1 19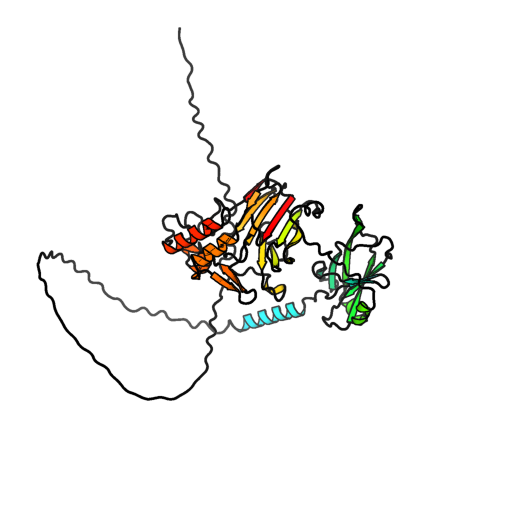9 ? -22.040 12.226 27.195 1.00 51.16 199 GLY A O 1
ATOM 1529 N N . ASP A 1 200 ? -20.549 11.979 25.511 1.00 59.69 200 ASP A N 1
ATOM 1530 C CA . ASP A 1 200 ? -20.843 13.233 24.812 1.00 59.69 200 ASP A CA 1
ATOM 1531 C C . ASP A 1 200 ? -21.563 13.064 23.459 1.00 59.69 200 ASP A C 1
ATOM 1533 O O . ASP A 1 200 ? -22.224 14.001 23.008 1.00 59.69 200 ASP A O 1
ATOM 1537 N N . ASP A 1 201 ? -21.520 11.885 22.829 1.00 61.41 201 ASP A N 1
ATOM 1538 C CA . ASP A 1 201 ? -22.115 11.636 21.502 1.00 61.41 201 ASP A CA 1
ATOM 1539 C C . ASP A 1 201 ? -23.330 10.686 21.523 1.00 61.41 201 ASP A C 1
ATOM 1541 O O . ASP A 1 201 ? -24.111 10.635 20.569 1.00 61.41 201 ASP A O 1
ATOM 1545 N N . GLY A 1 202 ? -23.552 9.982 22.640 1.00 60.84 202 GLY A N 1
ATOM 1546 C CA . GLY A 1 202 ? -24.642 9.020 22.782 1.00 60.84 202 GLY A CA 1
ATOM 1547 C C . GLY A 1 202 ? -24.440 7.727 21.985 1.00 60.84 202 GLY A C 1
ATOM 1548 O O . GLY A 1 202 ? -25.412 6.991 21.786 1.00 60.84 202 GLY A O 1
ATOM 1549 N N . HIS A 1 203 ? -23.217 7.441 21.534 1.00 58.41 203 HIS A N 1
ATOM 1550 C CA . HIS A 1 203 ? -22.857 6.153 20.957 1.00 58.41 203 HIS A CA 1
ATOM 1551 C C . HIS A 1 203 ? -22.583 5.141 22.071 1.00 58.41 203 HIS A C 1
ATOM 1553 O O . HIS A 1 203 ? -21.931 5.449 23.066 1.00 58.41 203 HIS A O 1
ATOM 1559 N N . SER A 1 204 ? -23.114 3.925 21.921 1.00 60.16 204 SER A N 1
ATOM 1560 C CA . SER A 1 204 ? -22.827 2.816 22.833 1.00 60.16 204 SER A CA 1
ATOM 1561 C C . SER A 1 204 ? -22.027 1.734 22.116 1.00 60.16 204 SER A C 1
ATOM 1563 O O . SER A 1 204 ? -22.370 1.361 20.992 1.00 60.16 204 SER A O 1
ATOM 1565 N N . TYR A 1 205 ? -21.002 1.218 22.791 1.00 63.50 205 TYR A N 1
ATOM 1566 C CA . TYR A 1 205 ? -20.130 0.143 22.323 1.00 63.50 205 TYR A CA 1
ATOM 1567 C C . TYR A 1 205 ? -20.430 -1.133 23.093 1.00 63.50 205 TYR A C 1
ATOM 1569 O O . TYR A 1 205 ? -20.476 -1.115 24.322 1.00 63.50 205 TYR A O 1
ATOM 1577 N N . CYS A 1 206 ? -20.651 -2.233 22.378 1.00 68.75 206 CYS A N 1
ATOM 1578 C CA . CYS A 1 206 ? -20.961 -3.522 22.981 1.00 68.75 206 CYS A CA 1
ATOM 1579 C C . CYS A 1 206 ? -20.041 -4.606 22.429 1.00 68.75 206 CYS A C 1
ATOM 1581 O O . CYS A 1 206 ? -20.227 -5.035 21.289 1.00 68.75 206 CYS A O 1
ATOM 1583 N N . ASP A 1 207 ? -19.157 -5.125 23.275 1.00 67.12 207 ASP A N 1
ATOM 1584 C CA . ASP A 1 207 ? -18.492 -6.394 23.003 1.00 67.12 207 ASP A CA 1
ATOM 1585 C C . ASP A 1 207 ? -19.396 -7.520 23.500 1.00 67.12 207 ASP A C 1
ATOM 1587 O O . ASP A 1 207 ? -19.691 -7.645 24.692 1.00 67.12 207 ASP A O 1
ATOM 1591 N N . THR A 1 208 ? -19.921 -8.318 22.571 1.00 72.25 208 THR A N 1
ATOM 1592 C CA . THR A 1 208 ? -20.687 -9.520 22.909 1.00 72.25 208 THR A CA 1
ATOM 1593 C C . THR A 1 208 ? -20.018 -10.745 22.320 1.00 72.25 208 THR A C 1
ATOM 1595 O O . THR A 1 208 ? -19.861 -10.880 21.107 1.00 72.25 208 THR A O 1
ATOM 1598 N N . GLU A 1 209 ? -19.711 -11.688 23.203 1.00 76.62 209 GLU A N 1
ATOM 1599 C CA . GLU A 1 209 ? -19.311 -13.035 22.838 1.00 76.62 209 GLU A CA 1
ATOM 1600 C C . GLU A 1 209 ? -20.538 -13.949 22.806 1.00 76.62 209 GLU A C 1
ATOM 1602 O O . GLU A 1 209 ? -21.299 -14.034 23.772 1.00 76.62 209 GLU A O 1
ATOM 1607 N N . LEU A 1 210 ? -20.708 -14.669 21.701 1.00 80.94 210 LEU A N 1
ATOM 1608 C CA . LEU A 1 210 ? -21.708 -15.714 21.567 1.00 80.94 210 LEU A CA 1
ATOM 1609 C C . LEU A 1 210 ? -21.031 -17.045 21.257 1.00 80.94 210 LEU A C 1
ATOM 1611 O O . LEU A 1 210 ? -20.303 -17.184 20.275 1.00 80.94 210 LEU A O 1
ATOM 1615 N N . VAL A 1 211 ? -21.334 -18.052 22.066 1.00 80.94 211 VAL A N 1
ATOM 1616 C CA . VAL A 1 211 ? -20.886 -19.424 21.831 1.00 80.94 211 VAL A CA 1
ATOM 1617 C C . VAL A 1 211 ? -22.064 -20.230 21.298 1.00 80.94 211 VAL A C 1
ATOM 1619 O O . VAL A 1 211 ? -23.061 -20.404 21.995 1.00 80.94 211 VAL A O 1
ATOM 1622 N N . ILE A 1 212 ? -21.945 -20.714 20.063 1.00 79.50 212 ILE A N 1
ATOM 1623 C CA . ILE A 1 212 ? -22.937 -21.558 19.395 1.00 79.50 212 ILE A CA 1
ATOM 1624 C C . ILE A 1 212 ? -22.398 -22.986 19.398 1.00 79.50 212 ILE A C 1
ATOM 1626 O O . ILE A 1 212 ? -21.447 -23.305 18.678 1.00 79.50 212 ILE A O 1
ATOM 1630 N N . ASN A 1 213 ? -22.989 -23.859 20.210 1.00 79.44 213 ASN A N 1
ATOM 1631 C CA . ASN A 1 213 ? -22.626 -25.273 20.204 1.00 79.44 213 ASN A CA 1
ATOM 1632 C C . ASN A 1 213 ? -23.357 -26.002 19.070 1.00 79.44 213 ASN A C 1
ATOM 1634 O O . ASN A 1 213 ? -24.501 -25.678 18.745 1.00 79.44 213 ASN A O 1
ATOM 1638 N N . ALA A 1 214 ? -22.706 -26.994 18.458 1.00 75.06 214 ALA A N 1
ATOM 1639 C CA . ALA A 1 214 ? -23.261 -27.701 17.303 1.00 75.06 214 ALA A CA 1
ATOM 1640 C C . ALA A 1 214 ? -24.594 -28.413 17.611 1.00 75.06 214 ALA A C 1
ATOM 1642 O O . ALA A 1 214 ? -25.467 -28.486 16.752 1.00 75.06 214 ALA A O 1
ATOM 1643 N N . ASP A 1 215 ? -24.783 -28.887 18.843 1.00 76.19 215 ASP A N 1
ATOM 1644 C CA . ASP A 1 215 ? -26.006 -29.548 19.316 1.00 76.19 215 ASP A CA 1
ATOM 1645 C C . ASP A 1 215 ? -27.191 -28.588 19.532 1.00 76.19 215 ASP A C 1
ATOM 1647 O O . ASP A 1 215 ? -28.335 -29.033 19.660 1.00 76.19 215 ASP A O 1
ATOM 1651 N N . GLN A 1 216 ? -26.939 -27.276 19.537 1.00 76.75 216 GLN A N 1
ATOM 1652 C CA . GLN A 1 216 ? -27.968 -26.249 19.699 1.00 76.75 216 GLN A CA 1
ATOM 1653 C C . GLN A 1 216 ? -28.559 -25.779 18.366 1.00 76.75 216 GLN A C 1
ATOM 1655 O O . GLN A 1 216 ? -29.670 -25.255 18.373 1.00 76.75 216 GLN A O 1
ATOM 1660 N N . ILE A 1 217 ? -27.867 -25.987 17.236 1.00 74.75 217 ILE A N 1
ATOM 1661 C CA . ILE A 1 217 ? -28.241 -25.428 15.920 1.00 74.75 217 ILE A CA 1
ATOM 1662 C C . ILE A 1 217 ? -29.654 -25.859 15.496 1.00 74.75 217 ILE A C 1
ATOM 1664 O O . ILE A 1 217 ? -30.475 -25.025 15.110 1.00 74.75 217 ILE A O 1
ATOM 1668 N N . ASP A 1 218 ? -29.986 -27.142 15.647 1.00 77.00 218 ASP A N 1
ATOM 1669 C CA . ASP A 1 218 ? -31.308 -27.667 15.272 1.00 77.00 218 ASP A CA 1
ATOM 1670 C C . ASP A 1 218 ? -32.429 -27.250 16.239 1.00 77.00 218 ASP A C 1
ATOM 1672 O O . ASP A 1 218 ? -33.613 -27.374 15.920 1.00 77.00 218 ASP A O 1
ATOM 1676 N N . GLN A 1 219 ? -32.069 -26.731 17.415 1.00 78.44 219 GLN A N 1
ATOM 1677 C CA . GLN A 1 219 ? -32.999 -26.298 18.460 1.00 78.44 219 GLN A CA 1
ATOM 1678 C C . GLN A 1 219 ? -33.264 -24.787 18.422 1.00 78.44 219 GLN A C 1
ATOM 1680 O O . GLN A 1 219 ? -34.094 -24.285 19.186 1.00 78.44 219 GLN A O 1
ATOM 1685 N N . LEU A 1 220 ? -32.567 -24.043 17.554 1.00 84.31 220 LEU A N 1
ATOM 1686 C CA . LEU A 1 220 ? -32.707 -22.594 17.479 1.00 84.31 220 LEU A CA 1
ATOM 1687 C C . LEU A 1 220 ? -34.101 -22.206 16.980 1.00 84.31 220 LEU A C 1
ATOM 1689 O O . LEU A 1 220 ? -34.650 -22.779 16.035 1.00 84.31 220 LEU A O 1
ATOM 1693 N N . GLN A 1 221 ? -34.673 -21.174 17.599 1.00 87.50 221 GLN A N 1
ATOM 1694 C CA . GLN A 1 221 ? -35.943 -20.608 17.155 1.00 87.50 221 GLN A CA 1
ATOM 1695 C C . GLN A 1 221 ? -35.782 -20.046 15.740 1.00 87.50 221 GLN A C 1
ATOM 1697 O O . GLN A 1 221 ? -34.921 -19.199 15.511 1.00 87.50 221 GLN A O 1
ATOM 1702 N N . LYS A 1 222 ? -36.623 -20.490 14.801 1.00 89.69 222 LYS A N 1
ATOM 1703 C CA . LYS A 1 222 ? -36.625 -20.022 13.408 1.00 89.69 222 LYS A CA 1
ATOM 1704 C C . LYS A 1 222 ? -37.713 -18.977 13.194 1.00 89.69 222 LYS A C 1
ATOM 1706 O O . LYS A 1 222 ? -38.822 -19.117 13.707 1.00 89.69 222 LYS A O 1
ATOM 1711 N N . MET A 1 223 ? -37.426 -17.958 12.392 1.00 86.38 223 MET A N 1
ATOM 1712 C CA . MET A 1 223 ? -38.441 -17.047 11.868 1.00 86.38 223 MET A CA 1
ATOM 1713 C C . MET A 1 223 ? -38.232 -16.770 10.377 1.00 86.38 223 MET A C 1
ATOM 1715 O O . MET A 1 223 ? -37.086 -16.703 9.934 1.00 86.38 223 MET A O 1
ATOM 1719 N N . PRO A 1 224 ? -39.311 -16.579 9.593 1.00 88.38 224 PRO A N 1
ATOM 1720 C CA . PRO A 1 224 ? -39.192 -16.166 8.199 1.00 88.38 224 PRO A CA 1
ATOM 1721 C C . PRO A 1 224 ? -38.426 -14.845 8.074 1.00 88.38 224 PRO A C 1
ATOM 1723 O O . PRO A 1 224 ? -38.755 -13.880 8.769 1.00 88.38 224 PRO A O 1
ATOM 1726 N N . ALA A 1 225 ? -37.463 -14.762 7.156 1.00 82.75 225 ALA A N 1
ATOM 1727 C CA . ALA A 1 225 ? -36.671 -13.552 6.923 1.00 82.75 225 ALA A CA 1
ATOM 1728 C C . ALA A 1 225 ? -37.553 -12.349 6.537 1.00 82.75 225 ALA A C 1
ATOM 1730 O O . ALA A 1 225 ? -37.309 -11.222 6.964 1.00 82.75 225 ALA A O 1
ATOM 1731 N N . GLY A 1 226 ? -38.672 -12.591 5.841 1.00 80.69 226 GLY A N 1
ATOM 1732 C CA . GLY A 1 226 ? -39.667 -11.563 5.515 1.00 80.69 226 GLY A CA 1
ATOM 1733 C C . GLY A 1 226 ? -40.309 -10.875 6.732 1.00 80.69 226 GLY A C 1
ATOM 1734 O O . GLY A 1 226 ? -40.840 -9.773 6.604 1.00 80.69 226 GLY A O 1
ATOM 1735 N N . ASN A 1 227 ? -40.239 -11.472 7.928 1.00 80.81 227 ASN A N 1
ATOM 1736 C CA . ASN A 1 227 ? -40.726 -10.837 9.154 1.00 80.81 227 ASN A CA 1
ATOM 1737 C C . ASN A 1 227 ? -39.750 -9.789 9.718 1.00 80.81 227 ASN A C 1
ATOM 1739 O O . ASN A 1 227 ? -40.184 -8.947 10.502 1.00 80.81 227 ASN A O 1
ATOM 1743 N N . ILE A 1 228 ? -38.483 -9.770 9.282 1.00 71.50 228 ILE A N 1
ATOM 1744 C CA . ILE A 1 228 ? -37.509 -8.720 9.637 1.00 71.50 228 ILE A CA 1
ATOM 1745 C C . ILE A 1 228 ? -37.930 -7.377 9.031 1.00 71.50 228 ILE A C 1
ATOM 1747 O O . ILE A 1 228 ? -37.840 -6.338 9.678 1.00 71.50 228 ILE A O 1
ATOM 1751 N N . HIS A 1 229 ? -38.470 -7.383 7.813 1.00 57.25 229 HIS A N 1
ATOM 1752 C CA . HIS A 1 229 ? -38.921 -6.159 7.145 1.00 57.25 229 HIS A CA 1
ATOM 1753 C C . HIS A 1 229 ? -40.193 -5.555 7.755 1.00 57.25 229 HIS A C 1
ATOM 1755 O O . HIS A 1 229 ? -40.502 -4.396 7.496 1.00 57.25 229 HIS A O 1
ATOM 1761 N N . LYS A 1 230 ? -40.934 -6.327 8.563 1.00 56.62 230 LYS A N 1
ATOM 1762 C CA . LYS A 1 230 ? -42.110 -5.832 9.296 1.00 56.62 230 LYS A CA 1
ATOM 1763 C C . LYS A 1 230 ? -41.741 -5.144 10.610 1.00 56.62 230 LYS A C 1
ATOM 1765 O O . LYS A 1 230 ? -42.554 -4.388 11.134 1.00 56.62 230 LYS A O 1
ATOM 1770 N N . SER A 1 231 ? -40.547 -5.402 11.147 1.00 52.19 231 SER A N 1
ATOM 1771 C CA . SER A 1 231 ? -39.974 -4.574 12.211 1.00 52.19 231 SER A CA 1
ATOM 1772 C C . SER A 1 231 ? -39.470 -3.257 11.634 1.00 52.19 231 SER A C 1
ATOM 1774 O O . SER A 1 231 ? -38.980 -3.221 10.507 1.00 52.19 231 SER A O 1
ATOM 1776 N N . THR A 1 232 ? -39.570 -2.176 12.408 1.00 45.28 232 THR A N 1
ATOM 1777 C CA . THR A 1 232 ? -38.996 -0.884 12.025 1.00 45.28 232 THR A CA 1
ATOM 1778 C C . THR A 1 232 ? -37.488 -1.063 11.886 1.00 45.28 232 THR A C 1
ATOM 1780 O O . THR A 1 232 ? -36.770 -1.159 12.883 1.00 45.28 232 THR A O 1
ATOM 1783 N N . VAL A 1 233 ? -37.011 -1.153 10.645 1.00 43.59 233 VAL A N 1
ATOM 1784 C CA . VAL A 1 233 ? -35.582 -1.142 10.343 1.00 43.59 233 VAL A CA 1
ATOM 1785 C C . VAL A 1 233 ? -35.113 0.280 10.597 1.00 43.59 233 VAL A C 1
ATOM 1787 O O . VAL A 1 233 ? -35.446 1.198 9.844 1.00 43.59 233 VAL A O 1
ATOM 1790 N N . ILE A 1 234 ? -34.361 0.476 11.676 1.00 40.69 234 ILE A N 1
ATOM 1791 C CA . ILE A 1 234 ? -33.632 1.724 11.865 1.00 40.69 234 ILE A CA 1
ATOM 1792 C C . ILE A 1 234 ? -32.493 1.677 10.855 1.00 40.69 234 ILE A C 1
ATOM 1794 O O . ILE A 1 234 ? -31.458 1.062 11.095 1.00 40.69 234 ILE A O 1
ATOM 1798 N N . GLN A 1 235 ? -32.708 2.272 9.683 1.00 35.31 235 GLN A N 1
ATOM 1799 C CA . GLN A 1 235 ? -31.598 2.534 8.784 1.00 35.31 235 GLN A CA 1
ATOM 1800 C C . GLN A 1 235 ? -30.707 3.568 9.460 1.00 35.31 235 GLN A C 1
ATOM 1802 O O . GLN A 1 235 ? -31.099 4.727 9.612 1.00 35.31 235 GLN A O 1
ATOM 1807 N N . ILE A 1 236 ? -29.511 3.143 9.859 1.00 33.66 236 ILE A N 1
ATOM 1808 C CA . ILE A 1 236 ? -28.423 4.049 10.204 1.00 33.66 236 ILE A CA 1
ATOM 1809 C C . ILE A 1 236 ? -28.043 4.739 8.890 1.00 33.66 236 ILE A C 1
ATOM 1811 O O . ILE A 1 236 ? -27.241 4.246 8.105 1.00 33.66 236 ILE A O 1
ATOM 1815 N N . LYS A 1 237 ? -28.725 5.842 8.568 1.00 31.02 237 LYS A N 1
ATOM 1816 C CA . LYS A 1 237 ? -28.342 6.686 7.440 1.00 31.02 237 LYS A CA 1
ATOM 1817 C C . LYS A 1 237 ? -27.036 7.364 7.822 1.00 31.02 237 LYS A C 1
ATOM 1819 O O . LYS A 1 237 ? -27.056 8.313 8.602 1.00 31.02 237 LYS A O 1
ATOM 1824 N N . ALA A 1 238 ? -25.931 6.923 7.228 1.00 32.53 238 ALA A N 1
ATOM 1825 C CA . ALA A 1 238 ? -24.759 7.769 7.075 1.00 32.53 238 ALA A CA 1
ATOM 1826 C C . ALA A 1 238 ? -25.229 9.055 6.375 1.00 32.53 238 ALA A C 1
ATOM 1828 O O . ALA A 1 238 ? -25.652 9.037 5.216 1.00 32.53 238 ALA A O 1
ATOM 1829 N N . THR A 1 239 ? -25.303 10.160 7.113 1.00 29.91 239 THR A N 1
ATOM 1830 C CA . THR A 1 239 ? -25.785 11.438 6.591 1.00 29.91 239 THR A CA 1
ATOM 1831 C C . THR A 1 239 ? -24.829 11.927 5.512 1.00 29.91 239 THR A C 1
ATOM 1833 O O . THR A 1 239 ? -23.748 12.428 5.808 1.00 29.91 239 THR A O 1
ATOM 1836 N N . GLY A 1 240 ? -25.237 11.779 4.252 1.00 30.25 240 GLY A N 1
ATOM 1837 C CA . GLY A 1 240 ? -24.552 12.354 3.104 1.00 30.25 240 GLY A CA 1
ATOM 1838 C C . GLY A 1 240 ? -24.587 13.877 3.173 1.00 30.25 240 GLY A C 1
ATOM 1839 O O . GLY A 1 240 ? -25.606 14.498 2.875 1.00 30.25 240 GLY A O 1
ATOM 1840 N N . GLN A 1 241 ? -23.466 14.479 3.557 1.00 27.61 241 GLN A N 1
ATOM 1841 C CA . GLN A 1 241 ? -23.165 15.876 3.276 1.00 27.61 241 GLN A CA 1
ATOM 1842 C C . GLN A 1 241 ? -21.952 15.941 2.351 1.00 27.61 241 GLN A C 1
ATOM 1844 O O . GLN A 1 241 ? -20.961 15.246 2.538 1.00 27.61 241 GLN A O 1
ATOM 1849 N N . SER A 1 242 ? -22.060 16.778 1.323 1.00 26.77 242 SER A N 1
ATOM 1850 C CA . SER A 1 242 ? -20.974 17.145 0.417 1.00 26.77 242 SER A CA 1
ATOM 1851 C C . SER A 1 242 ? -19.859 17.839 1.208 1.00 26.77 242 SER A C 1
ATOM 1853 O O . SER A 1 242 ? -20.064 18.942 1.720 1.00 26.77 242 SER A O 1
ATOM 1855 N N . PHE A 1 243 ? -18.683 17.216 1.307 1.00 33.06 243 PHE A N 1
ATOM 1856 C CA . PHE A 1 243 ? -17.578 17.705 2.131 1.00 33.06 243 PHE A CA 1
ATOM 1857 C C . PHE A 1 243 ? -16.627 18.632 1.363 1.00 33.06 243 PHE A C 1
ATOM 1859 O O . PHE A 1 243 ? -15.879 18.219 0.483 1.00 33.06 243 PHE A O 1
ATOM 1866 N N . HIS A 1 244 ? -16.591 19.904 1.766 1.00 28.53 244 HIS A N 1
ATOM 1867 C CA . HIS A 1 244 ? -15.474 20.807 1.488 1.00 28.53 244 HIS A CA 1
ATOM 1868 C C . HIS A 1 244 ? -14.384 20.649 2.568 1.00 28.53 244 HIS A C 1
ATOM 1870 O O . HIS A 1 244 ? -14.403 21.305 3.606 1.00 28.53 244 HIS A O 1
ATOM 1876 N N . GLY A 1 245 ? -13.450 19.732 2.309 1.00 30.03 245 GLY A N 1
ATOM 1877 C CA . GLY A 1 245 ? -11.999 19.770 2.569 1.00 30.03 245 GLY A CA 1
ATOM 1878 C C . GLY A 1 245 ? -11.350 20.216 3.894 1.00 30.03 245 GLY A C 1
ATOM 1879 O O . GLY A 1 245 ? -10.135 20.074 3.974 1.00 30.03 245 GLY A O 1
ATOM 1880 N N . ARG A 1 246 ? -12.019 20.768 4.922 1.00 35.22 246 ARG A N 1
ATOM 1881 C CA . ARG A 1 246 ? -11.282 21.309 6.100 1.00 35.22 246 ARG A CA 1
ATOM 1882 C C . ARG A 1 246 ? -11.839 21.076 7.508 1.00 35.22 246 ARG A C 1
ATOM 1884 O O . ARG A 1 246 ? -11.184 21.505 8.449 1.00 35.22 246 ARG A O 1
ATOM 1891 N N . LYS A 1 247 ? -12.974 20.398 7.711 1.00 36.16 247 LYS A N 1
ATOM 1892 C CA . LYS A 1 247 ? -13.561 20.234 9.067 1.00 36.16 247 LYS A CA 1
ATOM 1893 C C . LYS A 1 247 ? -13.753 18.795 9.578 1.00 36.16 247 LYS A C 1
ATOM 1895 O O . LYS A 1 247 ? -14.354 18.610 10.622 1.00 36.16 247 LYS A O 1
ATOM 1900 N N . LEU A 1 248 ? -13.216 17.779 8.900 1.00 44.16 248 LEU A N 1
ATOM 1901 C CA . LEU A 1 248 ? -13.436 16.362 9.256 1.00 44.16 248 LEU A CA 1
ATOM 1902 C C . LEU A 1 248 ? -12.453 15.761 10.280 1.00 44.16 248 LEU A C 1
ATOM 1904 O O . LEU A 1 248 ? -12.541 14.573 10.573 1.00 44.16 248 LEU A O 1
ATOM 1908 N N . LEU A 1 249 ? -11.515 16.541 10.823 1.00 49.03 249 LEU A N 1
ATOM 1909 C CA . LEU A 1 249 ? -10.480 16.013 11.726 1.00 49.03 249 LEU A CA 1
ATOM 1910 C C . LEU A 1 249 ? -10.865 16.026 13.215 1.00 49.03 249 LEU A C 1
ATOM 1912 O O . LEU A 1 249 ? -10.108 15.490 14.015 1.00 49.03 249 LEU A O 1
ATOM 1916 N N . GLU A 1 250 ? -11.997 16.625 13.601 1.00 48.06 250 GLU A N 1
ATOM 1917 C CA . GLU A 1 250 ? -12.314 16.840 15.026 1.00 48.06 250 GLU A CA 1
ATOM 1918 C C . GLU A 1 250 ? -12.923 15.611 15.732 1.00 48.06 250 GLU A C 1
ATOM 1920 O O . GLU A 1 250 ? -12.815 15.532 16.949 1.00 48.06 250 GLU A O 1
ATOM 1925 N N . ASN A 1 251 ? -13.436 14.609 15.001 1.00 60.09 251 ASN A N 1
ATOM 1926 C CA . ASN A 1 251 ? -14.046 13.395 15.579 1.00 60.09 251 ASN A CA 1
ATOM 1927 C C . ASN A 1 251 ? -13.414 12.097 15.039 1.00 60.09 251 ASN A C 1
ATOM 1929 O O . ASN A 1 251 ? -14.121 11.185 14.609 1.00 60.09 251 ASN A O 1
ATOM 1933 N N . MET A 1 252 ? -12.082 12.012 14.976 1.00 66.69 252 MET A N 1
ATOM 1934 C CA . MET A 1 252 ? -11.443 10.731 14.650 1.00 66.69 252 MET A CA 1
ATOM 1935 C C . MET A 1 252 ? -11.523 9.776 15.848 1.00 66.69 252 MET A C 1
ATOM 1937 O O . MET A 1 252 ? -11.285 10.218 16.973 1.00 66.69 252 MET A O 1
ATOM 1941 N N . PRO A 1 253 ? -11.822 8.482 15.626 1.00 80.94 253 PRO A N 1
ATOM 1942 C CA . PRO A 1 253 ? -11.857 7.506 16.705 1.00 80.94 253 PRO A CA 1
ATOM 1943 C C . PRO A 1 253 ? -10.487 7.417 17.379 1.00 80.94 253 PRO A C 1
ATOM 1945 O O . PRO A 1 253 ? -9.441 7.438 16.723 1.00 80.94 253 PRO A O 1
ATOM 1948 N N . ILE A 1 254 ? -10.505 7.331 18.706 1.00 86.19 254 ILE A N 1
ATOM 1949 C CA . ILE A 1 254 ? -9.303 7.143 19.511 1.00 86.19 254 ILE A CA 1
ATOM 1950 C C . ILE A 1 254 ? -9.017 5.645 19.547 1.00 86.19 254 ILE A C 1
ATOM 1952 O O . ILE A 1 254 ? -9.820 4.868 20.057 1.00 86.19 254 ILE A O 1
ATOM 1956 N N . CYS A 1 255 ? -7.873 5.231 19.008 1.00 88.12 255 CYS A N 1
ATOM 1957 C CA . CYS A 1 255 ? -7.467 3.836 19.102 1.00 88.12 255 CYS A CA 1
ATOM 1958 C C . CYS A 1 255 ? -7.047 3.474 20.536 1.00 88.12 255 CYS A C 1
ATOM 1960 O O . CYS A 1 255 ? -6.458 4.313 21.229 1.00 88.12 255 CYS A O 1
ATOM 1962 N N . PRO A 1 256 ? -7.285 2.226 20.982 1.00 89.56 256 PRO A N 1
ATOM 1963 C CA . PRO A 1 256 ? -6.792 1.750 22.268 1.00 89.56 256 PRO A CA 1
ATOM 1964 C C . PRO A 1 256 ? -5.267 1.869 22.392 1.00 89.56 256 PRO A C 1
ATOM 1966 O O . PRO A 1 256 ? -4.535 1.927 21.401 1.00 89.56 256 PRO A O 1
ATOM 1969 N N . SER A 1 257 ? -4.764 1.848 23.628 1.00 88.44 257 SER A N 1
ATOM 1970 C CA . SER A 1 257 ? -3.318 1.820 23.876 1.00 88.44 257 SER A CA 1
ATOM 1971 C C . SER A 1 257 ? -2.663 0.631 23.164 1.00 88.44 257 SER A C 1
ATOM 1973 O O . SER A 1 257 ? -3.165 -0.491 23.228 1.00 88.44 257 SER A O 1
ATOM 1975 N N . GLY A 1 258 ? -1.539 0.879 22.488 1.00 89.50 258 GLY A N 1
ATOM 1976 C CA . GLY A 1 258 ? -0.850 -0.130 21.679 1.00 89.50 258 GLY A CA 1
ATOM 1977 C C . GLY A 1 258 ? -1.377 -0.271 20.248 1.00 89.50 258 GLY A C 1
ATOM 1978 O O . GLY A 1 258 ? -0.950 -1.186 19.551 1.00 89.50 258 GLY A O 1
ATOM 1979 N N . TYR A 1 259 ? -2.256 0.625 19.791 1.00 92.19 259 TYR A N 1
ATOM 1980 C CA . TYR A 1 259 ? -2.747 0.680 18.414 1.00 92.19 259 TYR A CA 1
ATOM 1981 C C . TYR A 1 259 ? -2.419 2.025 17.750 1.00 92.19 259 TYR A C 1
ATOM 1983 O O . TYR A 1 259 ? -2.253 3.048 18.413 1.00 92.19 259 TYR A O 1
ATOM 1991 N N . VAL A 1 260 ? -2.340 2.011 16.422 1.00 92.00 260 VAL A N 1
ATOM 1992 C CA . VAL A 1 260 ? -2.154 3.167 15.542 1.00 92.00 260 VAL A CA 1
ATOM 1993 C C . VAL A 1 260 ? -3.419 3.344 14.709 1.00 92.00 260 VAL A C 1
ATOM 1995 O O . VAL A 1 260 ? -3.966 2.368 14.190 1.00 92.00 260 VAL A O 1
ATOM 1998 N N . LEU A 1 261 ? -3.875 4.590 14.563 1.00 93.94 261 LEU A N 1
ATOM 1999 C CA . LEU A 1 261 ? -5.004 4.923 13.701 1.00 93.94 261 LEU A CA 1
ATOM 2000 C C . LEU A 1 261 ? -4.562 4.982 12.238 1.00 93.94 261 LEU A C 1
ATOM 2002 O O . LEU A 1 261 ? -3.811 5.869 11.843 1.00 93.94 261 LEU A O 1
ATOM 2006 N N . PHE A 1 262 ? -5.076 4.091 11.408 1.00 95.69 262 PHE A N 1
ATOM 2007 C CA . PHE A 1 262 ? -4.972 4.172 9.959 1.00 95.69 262 PHE A CA 1
ATOM 2008 C C . PHE A 1 262 ? -6.228 4.832 9.408 1.00 95.69 262 PHE A C 1
ATOM 2010 O O . PHE A 1 262 ? -7.332 4.375 9.664 1.00 95.69 262 PHE A O 1
ATOM 2017 N N . ASN A 1 263 ? -6.076 5.910 8.651 1.00 95.69 263 ASN A N 1
ATOM 2018 C CA . ASN A 1 263 ? -7.193 6.584 8.003 1.00 95.69 263 ASN A CA 1
ATOM 2019 C C . ASN A 1 263 ? -7.064 6.419 6.490 1.00 95.69 263 ASN A C 1
ATOM 2021 O O . ASN A 1 263 ? -6.208 7.055 5.868 1.00 95.69 263 ASN A O 1
ATOM 2025 N N . TYR A 1 264 ? -7.886 5.548 5.908 1.00 96.31 264 TYR A N 1
ATOM 2026 C CA . TYR A 1 264 ? -7.923 5.329 4.466 1.00 96.31 264 TYR A CA 1
ATOM 2027 C C . TYR A 1 264 ? -8.802 6.390 3.814 1.00 96.31 264 TYR A C 1
ATOM 2029 O O . TYR A 1 264 ? -9.981 6.477 4.130 1.00 96.31 264 TYR A O 1
ATOM 2037 N N . ILE A 1 265 ? -8.252 7.188 2.905 1.00 95.56 265 ILE A N 1
ATOM 2038 C CA . ILE A 1 265 ? -8.941 8.310 2.264 1.00 95.56 265 ILE A CA 1
ATOM 2039 C C . ILE A 1 265 ? -9.079 7.999 0.776 1.00 95.56 265 ILE A C 1
ATOM 2041 O O . ILE A 1 265 ? -8.092 7.947 0.048 1.00 95.56 265 ILE A O 1
ATOM 2045 N N . ASN A 1 266 ? -10.301 7.810 0.296 1.00 94.75 266 ASN A N 1
ATOM 2046 C CA . ASN A 1 266 ? -10.555 7.638 -1.126 1.00 94.75 266 ASN A CA 1
ATOM 2047 C C . ASN A 1 266 ? -10.906 8.994 -1.751 1.00 94.75 266 ASN A C 1
ATOM 2049 O O . ASN A 1 266 ? -12.055 9.419 -1.686 1.00 94.75 266 ASN A O 1
ATOM 2053 N N . ALA A 1 267 ? -9.933 9.675 -2.361 1.00 92.62 267 ALA A N 1
ATOM 2054 C CA . ALA A 1 267 ? -10.176 10.903 -3.126 1.00 92.62 267 ALA A CA 1
ATOM 2055 C C . ALA A 1 267 ? -10.465 10.627 -4.614 1.00 92.62 267 ALA A C 1
ATOM 2057 O O . ALA A 1 267 ? -10.633 11.560 -5.402 1.00 92.62 267 ALA A O 1
ATOM 2058 N N . CYS A 1 268 ? -10.534 9.356 -5.016 1.00 90.25 268 CYS A N 1
ATOM 2059 C CA . CYS A 1 268 ? -10.939 8.976 -6.358 1.00 90.25 268 CYS A CA 1
ATOM 2060 C C . CYS A 1 268 ? -12.442 9.248 -6.553 1.00 90.25 268 CYS A C 1
ATOM 2062 O O . CYS A 1 268 ? -13.234 9.292 -5.607 1.00 90.25 268 CYS A O 1
ATOM 2064 N N . ASN A 1 269 ? -12.869 9.393 -7.808 1.00 90.81 269 ASN A N 1
ATOM 2065 C CA . ASN A 1 269 ? -14.280 9.560 -8.177 1.00 90.81 269 ASN A CA 1
ATOM 2066 C C . ASN A 1 269 ? -15.037 8.222 -8.323 1.00 90.81 269 ASN A C 1
ATOM 2068 O O . ASN A 1 269 ? -16.139 8.197 -8.870 1.00 90.81 269 ASN A O 1
ATOM 2072 N N . TYR A 1 270 ? -14.458 7.127 -7.831 1.00 89.06 270 TYR A N 1
ATOM 2073 C CA . TYR A 1 270 ? -15.021 5.778 -7.817 1.00 89.06 270 TYR A CA 1
ATOM 2074 C C . TYR A 1 270 ? -14.716 5.087 -6.479 1.00 89.06 270 TYR A C 1
ATOM 2076 O O . TYR A 1 270 ? -13.771 5.468 -5.786 1.00 89.06 270 TYR A O 1
ATOM 2084 N N . PRO A 1 271 ? -15.524 4.092 -6.080 1.00 90.75 271 PRO A N 1
ATOM 2085 C CA . PRO A 1 271 ? -15.273 3.313 -4.874 1.00 90.75 271 PRO A CA 1
ATOM 2086 C C . PRO A 1 271 ? -14.014 2.452 -5.001 1.00 90.75 271 PRO A C 1
ATOM 2088 O O . PRO A 1 271 ? -13.715 1.926 -6.072 1.00 90.75 271 PRO A O 1
ATOM 2091 N N . LEU A 1 272 ? -13.331 2.254 -3.877 1.00 92.00 272 LEU A N 1
ATOM 2092 C CA . LEU A 1 272 ? -12.161 1.393 -3.750 1.00 92.00 272 LEU A CA 1
ATOM 2093 C C . LEU A 1 272 ? -12.436 0.264 -2.762 1.00 92.00 272 LEU A C 1
ATOM 2095 O O . LEU A 1 272 ? -13.142 0.444 -1.772 1.00 92.00 272 LEU A O 1
ATOM 2099 N N . SER A 1 273 ? -11.824 -0.889 -2.995 1.00 92.75 273 SER A N 1
ATOM 2100 C CA . SER A 1 273 ? -11.653 -1.921 -1.973 1.00 92.75 273 SER A CA 1
ATOM 2101 C C . SER A 1 273 ? -10.224 -1.841 -1.455 1.00 92.75 273 SER A C 1
ATOM 2103 O O . SER A 1 273 ? -9.288 -2.249 -2.140 1.00 92.75 273 SER A O 1
ATOM 2105 N N . VAL A 1 274 ? -10.055 -1.266 -0.269 1.00 94.56 274 VAL A N 1
ATOM 2106 C CA . VAL A 1 274 ? -8.759 -1.132 0.395 1.00 94.56 274 VAL A CA 1
ATOM 2107 C C . VAL A 1 274 ? -8.485 -2.417 1.158 1.00 94.56 274 VAL A C 1
ATOM 2109 O O . VAL A 1 274 ? -9.275 -2.817 2.014 1.00 94.56 274 VAL A O 1
ATOM 2112 N N . THR A 1 275 ? -7.377 -3.069 0.836 1.00 94.38 275 THR A N 1
ATOM 2113 C CA . THR A 1 275 ? -6.948 -4.299 1.492 1.00 94.38 275 THR A CA 1
ATOM 2114 C C . THR A 1 275 ? -5.686 -4.038 2.288 1.00 94.38 275 THR A C 1
ATOM 2116 O O . THR A 1 275 ? -4.729 -3.458 1.780 1.00 94.38 275 THR A O 1
ATOM 2119 N N . ALA A 1 276 ? -5.697 -4.477 3.540 1.00 94.69 276 ALA A N 1
ATOM 2120 C CA . ALA A 1 276 ? -4.551 -4.486 4.425 1.00 94.69 276 ALA A CA 1
ATOM 2121 C C . ALA A 1 276 ? -4.186 -5.935 4.744 1.00 94.69 276 ALA A C 1
ATOM 2123 O O . ALA A 1 276 ? -5.055 -6.748 5.058 1.00 94.69 276 ALA A O 1
ATOM 2124 N N . SER A 1 277 ? -2.903 -6.261 4.682 1.00 93.19 277 SER A N 1
ATOM 2125 C CA . SER A 1 277 ? -2.389 -7.573 5.059 1.00 93.19 277 SER A CA 1
ATOM 2126 C C . SER A 1 277 ? -1.148 -7.405 5.909 1.00 93.19 277 SER A C 1
ATOM 2128 O O . SER A 1 277 ? -0.298 -6.573 5.603 1.00 93.19 277 SER A O 1
ATOM 2130 N N . SER A 1 278 ? -1.004 -8.238 6.931 1.00 92.56 278 SER A N 1
ATOM 2131 C CA . SER A 1 278 ? 0.248 -8.360 7.667 1.00 92.56 278 SER A CA 1
ATOM 2132 C C . SER A 1 278 ? 0.559 -9.821 7.956 1.00 92.56 278 SER A C 1
ATOM 2134 O O . SER A 1 278 ? -0.234 -10.716 7.662 1.00 92.56 278 SER A O 1
ATOM 2136 N N . LYS A 1 279 ? 1.745 -10.082 8.504 1.00 87.75 279 LYS A N 1
ATOM 2137 C CA . LYS A 1 279 ? 2.120 -11.429 8.943 1.00 87.75 279 LYS A CA 1
ATOM 2138 C C . LYS A 1 279 ? 1.380 -11.847 10.218 1.00 87.75 279 LYS A C 1
ATOM 2140 O O . LYS A 1 279 ? 1.120 -13.031 10.417 1.00 87.75 279 LYS A O 1
ATOM 2145 N N . GLU A 1 280 ? 1.090 -10.888 11.093 1.00 86.25 280 GLU A N 1
ATOM 2146 C CA . GLU A 1 280 ? 0.486 -11.114 12.409 1.00 86.25 280 GLU A CA 1
ATOM 2147 C C . GLU A 1 280 ? -1.043 -11.081 12.399 1.00 86.25 280 GLU A C 1
ATOM 2149 O O . GLU A 1 280 ? -1.663 -11.657 13.293 1.00 86.25 280 GLU A O 1
ATOM 2154 N N . PHE A 1 281 ? -1.652 -10.418 11.414 1.00 79.94 281 PHE A N 1
ATOM 2155 C CA . PHE A 1 281 ? -3.089 -10.169 11.371 1.00 79.94 281 PHE A CA 1
ATOM 2156 C C . PHE A 1 281 ? -3.704 -10.716 10.081 1.00 79.94 281 PHE A C 1
ATOM 2158 O O . PHE A 1 281 ? -3.070 -10.653 9.024 1.00 79.94 281 PHE A O 1
ATOM 2165 N N . PRO A 1 282 ? -4.942 -11.244 10.143 1.00 82.12 282 PRO A N 1
ATOM 2166 C CA . PRO A 1 282 ? -5.667 -11.655 8.951 1.00 82.12 282 PRO A CA 1
ATOM 2167 C C . PRO A 1 282 ? -5.752 -10.519 7.934 1.00 82.12 282 PRO A C 1
ATOM 2169 O O . PRO A 1 282 ? -5.946 -9.358 8.299 1.00 82.12 282 PRO A O 1
ATOM 2172 N N . THR A 1 283 ? -5.653 -10.868 6.653 1.00 86.19 283 THR A N 1
ATOM 2173 C CA . THR A 1 283 ? -5.924 -9.922 5.575 1.00 86.19 283 THR A CA 1
ATOM 2174 C C . THR A 1 283 ? -7.354 -9.405 5.706 1.00 86.19 283 THR A C 1
ATOM 2176 O O . THR A 1 283 ? -8.299 -10.185 5.827 1.00 86.19 283 THR A O 1
ATOM 2179 N N . ALA A 1 284 ? -7.510 -8.088 5.679 1.00 89.38 284 ALA A N 1
ATOM 2180 C CA . ALA A 1 284 ? -8.793 -7.423 5.791 1.00 89.38 284 ALA A CA 1
ATOM 2181 C C . ALA A 1 284 ? -9.008 -6.528 4.577 1.00 89.38 284 ALA A C 1
ATOM 2183 O O . ALA A 1 284 ? -8.199 -5.647 4.293 1.00 89.38 284 ALA A O 1
ATOM 2184 N N . THR A 1 285 ? -10.129 -6.729 3.891 1.00 90.69 285 THR A N 1
ATOM 2185 C CA . THR A 1 285 ? -10.573 -5.865 2.797 1.00 90.69 285 THR A CA 1
ATOM 2186 C C . THR A 1 285 ? -11.784 -5.067 3.252 1.00 90.69 285 THR A C 1
ATOM 2188 O O . THR A 1 285 ? -12.753 -5.628 3.777 1.00 90.69 285 THR A O 1
ATOM 2191 N N . ARG A 1 286 ? -11.730 -3.753 3.048 1.00 90.44 286 ARG A N 1
ATOM 2192 C CA . ARG A 1 286 ? -12.797 -2.810 3.373 1.00 90.44 286 ARG A CA 1
ATOM 2193 C C . ARG A 1 286 ? -13.112 -1.949 2.163 1.00 90.44 286 ARG A C 1
ATOM 2195 O O . ARG A 1 286 ? -12.217 -1.479 1.466 1.00 90.44 286 ARG A O 1
ATOM 2202 N N . ARG A 1 287 ? -14.398 -1.735 1.920 1.00 91.75 287 ARG A N 1
ATOM 2203 C CA . ARG A 1 287 ? -14.852 -0.844 0.859 1.00 91.75 287 ARG A CA 1
ATOM 2204 C C . ARG A 1 287 ? -14.831 0.597 1.361 1.00 91.75 287 ARG A C 1
ATOM 2206 O O . ARG A 1 287 ? -15.327 0.874 2.447 1.00 91.75 287 ARG A O 1
ATOM 2213 N N . VAL A 1 288 ? -14.265 1.497 0.567 1.00 93.00 288 VAL A N 1
ATOM 2214 C CA . VAL A 1 288 ? -14.232 2.939 0.822 1.00 93.00 288 VAL A CA 1
ATOM 2215 C C . VAL A 1 288 ? -14.855 3.623 -0.388 1.00 93.00 288 VAL A C 1
ATOM 2217 O O . VAL A 1 288 ? -14.293 3.588 -1.485 1.00 93.00 288 VAL A O 1
ATOM 2220 N N . GLU A 1 289 ? -16.042 4.206 -0.226 1.00 92.62 289 GLU A N 1
ATOM 2221 C CA . GLU A 1 289 ? -16.725 4.875 -1.339 1.00 92.62 289 GLU A CA 1
ATOM 2222 C C . GLU A 1 289 ? -15.961 6.126 -1.799 1.00 92.62 289 GLU A C 1
ATOM 2224 O O . GLU A 1 289 ? -15.097 6.654 -1.096 1.00 92.62 289 GLU A O 1
ATOM 2229 N N . ALA A 1 290 ? -16.280 6.605 -3.002 1.00 91.56 290 ALA A N 1
ATOM 2230 C CA . ALA A 1 290 ? -15.679 7.813 -3.559 1.00 91.56 290 ALA A CA 1
ATOM 2231 C C . ALA A 1 290 ? -15.838 9.015 -2.610 1.00 91.56 290 ALA A C 1
ATOM 2233 O O . ALA A 1 290 ? -16.940 9.294 -2.130 1.00 91.56 290 ALA A O 1
ATOM 2234 N N . ASN A 1 291 ? -14.757 9.766 -2.397 1.00 91.19 291 ASN A N 1
ATOM 2235 C CA . ASN A 1 291 ? -14.683 10.924 -1.494 1.00 91.19 291 ASN A CA 1
ATOM 2236 C C . ASN A 1 291 ? -15.001 10.612 -0.020 1.00 91.19 291 ASN A C 1
ATOM 2238 O O . ASN A 1 291 ? -15.392 11.514 0.727 1.00 91.19 291 ASN A O 1
ATOM 2242 N N . GLN A 1 292 ? -14.855 9.355 0.406 1.00 93.75 292 GLN A N 1
ATOM 2243 C CA . GLN A 1 292 ? -15.005 8.954 1.803 1.00 93.75 292 GLN A CA 1
ATOM 2244 C C . GLN A 1 292 ? -13.664 8.651 2.466 1.00 93.75 292 GLN A C 1
ATOM 2246 O O . GLN A 1 292 ? -12.635 8.466 1.814 1.00 93.75 292 GLN A O 1
ATOM 2251 N N . GLN A 1 293 ? -13.705 8.593 3.794 1.00 94.81 293 GLN A N 1
ATOM 2252 C CA . GLN A 1 293 ? -12.602 8.147 4.625 1.00 94.81 293 GLN A CA 1
ATOM 2253 C C . GLN A 1 293 ? -13.062 7.005 5.534 1.00 94.81 293 GLN A C 1
ATOM 2255 O O . GLN A 1 293 ? -14.218 6.985 5.959 1.00 94.81 293 GLN A O 1
ATOM 2260 N N . LEU A 1 294 ? -12.158 6.083 5.842 1.00 94.38 294 LEU A N 1
ATOM 2261 C CA . LEU A 1 294 ? -12.400 4.953 6.725 1.00 94.38 294 LEU A CA 1
ATOM 2262 C C . LEU A 1 294 ? -11.275 4.867 7.768 1.00 94.38 294 LEU A C 1
ATOM 2264 O O . LEU A 1 294 ? -10.163 4.453 7.424 1.00 94.38 294 LEU A O 1
ATOM 2268 N N . PRO A 1 295 ? -11.540 5.250 9.029 1.00 94.12 295 PRO A N 1
ATOM 2269 C CA . PRO A 1 295 ? -10.607 5.033 10.122 1.00 94.12 295 PRO A CA 1
ATOM 2270 C C . PRO A 1 295 ? -10.605 3.560 10.557 1.00 94.12 295 PRO A C 1
ATOM 2272 O O . PRO A 1 295 ? -11.657 2.940 10.691 1.00 94.12 295 PRO A O 1
ATOM 2275 N N . VAL A 1 296 ? -9.420 3.011 10.803 1.00 92.75 296 VAL A N 1
ATOM 2276 C CA . VAL A 1 296 ? -9.185 1.636 11.252 1.00 92.75 296 VAL A CA 1
ATOM 2277 C C . VAL A 1 296 ? -8.043 1.637 12.261 1.00 92.75 296 VAL A C 1
ATOM 2279 O O . VAL A 1 296 ? -6.980 2.191 12.000 1.00 92.75 296 VAL A O 1
ATOM 2282 N N . CYS A 1 297 ? -8.226 0.990 13.407 1.00 92.06 297 CYS A N 1
ATOM 2283 C CA . CYS A 1 297 ? -7.141 0.784 14.361 1.00 92.06 297 CYS A CA 1
ATOM 2284 C C . CYS A 1 297 ? -6.375 -0.497 14.020 1.00 92.06 297 CYS A C 1
ATOM 2286 O O . CYS A 1 297 ? -6.976 -1.553 13.829 1.00 92.06 297 CYS A O 1
ATOM 2288 N N . ALA A 1 298 ? -5.047 -0.419 13.981 1.00 91.62 298 ALA A N 1
ATOM 2289 C CA . ALA A 1 298 ? -4.182 -1.588 13.836 1.00 91.62 298 ALA A CA 1
ATOM 2290 C C . ALA A 1 298 ? -3.093 -1.586 14.907 1.00 91.62 298 ALA A C 1
ATOM 2292 O O . ALA A 1 298 ? -2.728 -0.538 15.433 1.00 91.62 298 ALA A O 1
ATOM 2293 N N . HIS A 1 299 ? -2.591 -2.764 15.262 1.00 91.94 299 HIS A N 1
ATOM 2294 C CA . HIS A 1 299 ? -1.626 -2.902 16.347 1.00 91.94 299 HIS A CA 1
ATOM 2295 C C . HIS A 1 299 ? -0.321 -2.144 16.042 1.00 91.94 299 HIS A C 1
ATOM 2297 O O . HIS A 1 299 ? 0.194 -2.186 14.924 1.00 91.94 299 HIS A O 1
ATOM 2303 N N . ALA A 1 300 ? 0.252 -1.489 17.052 1.00 90.81 300 ALA A N 1
ATOM 2304 C CA . ALA A 1 300 ? 1.474 -0.685 16.949 1.00 90.81 300 ALA A CA 1
ATOM 2305 C C . ALA A 1 300 ? 2.764 -1.523 16.857 1.00 90.81 300 ALA A C 1
ATOM 2307 O O . ALA A 1 300 ? 3.862 -0.975 16.888 1.00 90.81 300 ALA A O 1
ATOM 2308 N N . VAL A 1 301 ? 2.634 -2.847 16.756 1.00 91.88 301 VAL A N 1
ATOM 2309 C CA . VAL A 1 301 ? 3.727 -3.792 16.506 1.00 91.88 301 VAL A CA 1
ATOM 2310 C C . VAL A 1 301 ? 3.301 -4.724 15.379 1.00 91.88 301 VAL A C 1
ATOM 2312 O O . VAL A 1 301 ? 2.278 -5.399 15.502 1.00 91.88 301 VAL A O 1
ATOM 2315 N N . MET A 1 302 ? 4.083 -4.745 14.304 1.00 92.94 302 MET A N 1
ATOM 2316 C CA . MET A 1 302 ? 3.823 -5.463 13.061 1.00 92.94 302 MET A CA 1
ATOM 2317 C C . MET A 1 302 ? 5.150 -5.699 12.332 1.00 92.94 302 MET A C 1
ATOM 2319 O O . MET A 1 302 ? 5.808 -4.737 11.943 1.00 92.94 302 MET A O 1
ATOM 2323 N N . SER A 1 303 ? 5.566 -6.954 12.130 1.00 92.38 303 SER A N 1
ATOM 2324 C CA . SER A 1 303 ? 6.876 -7.227 11.510 1.00 92.38 303 SER A CA 1
ATOM 2325 C C . SER A 1 303 ? 6.887 -7.026 9.995 1.00 92.38 303 SER A C 1
ATOM 2327 O O . SER A 1 303 ? 7.955 -6.881 9.407 1.00 92.38 303 SER A O 1
ATOM 2329 N N . SER A 1 304 ? 5.712 -7.033 9.360 1.00 94.25 304 SER A N 1
ATOM 2330 C CA . SER A 1 304 ? 5.530 -6.684 7.953 1.00 94.25 304 SER A CA 1
ATOM 2331 C C . SER A 1 304 ? 4.049 -6.470 7.660 1.00 94.25 304 SER A C 1
ATOM 2333 O O . SER A 1 304 ? 3.238 -7.366 7.906 1.00 94.25 304 SER A O 1
ATOM 2335 N N . GLY A 1 305 ? 3.712 -5.301 7.124 1.00 95.44 305 GLY A N 1
ATOM 2336 C CA . GLY A 1 305 ? 2.375 -4.932 6.680 1.00 95.44 305 GLY A CA 1
ATOM 2337 C C . GLY A 1 305 ? 2.381 -4.294 5.303 1.00 95.44 305 GLY A C 1
ATOM 2338 O O . GLY A 1 305 ? 3.346 -3.638 4.915 1.00 95.44 305 GLY A O 1
ATOM 2339 N N . ARG A 1 306 ? 1.279 -4.474 4.577 1.00 96.56 306 ARG A N 1
ATOM 2340 C CA . ARG A 1 306 ? 1.024 -3.868 3.271 1.00 96.56 306 ARG A CA 1
ATOM 2341 C C . ARG A 1 306 ? -0.422 -3.411 3.174 1.00 96.56 306 ARG A C 1
ATOM 2343 O O . ARG A 1 306 ? -1.320 -4.115 3.631 1.00 96.56 306 ARG A O 1
ATOM 2350 N N . VAL A 1 307 ? -0.635 -2.266 2.541 1.00 96.88 307 VAL A N 1
ATOM 2351 C CA . VAL A 1 307 ? -1.948 -1.723 2.189 1.00 96.88 307 VAL A CA 1
ATOM 2352 C C . VAL A 1 307 ? -1.968 -1.413 0.698 1.00 96.88 307 VAL A C 1
ATOM 2354 O O . VAL A 1 307 ? -1.028 -0.820 0.174 1.00 96.88 307 VAL A O 1
ATOM 2357 N N . TRP A 1 308 ? -3.043 -1.800 0.019 1.00 96.19 308 TRP A N 1
ATOM 2358 C CA . TRP A 1 308 ? -3.287 -1.485 -1.388 1.00 96.19 308 TRP A CA 1
ATOM 2359 C C . TRP A 1 308 ? -4.777 -1.273 -1.643 1.00 96.19 308 TRP A C 1
ATOM 2361 O O . TRP A 1 308 ? -5.615 -1.612 -0.807 1.00 96.19 308 TRP A O 1
ATOM 2371 N N . ALA A 1 309 ? -5.114 -0.717 -2.803 1.00 93.88 309 ALA A N 1
ATOM 2372 C CA . ALA A 1 309 ? -6.493 -0.574 -3.249 1.00 93.88 309 ALA A CA 1
ATOM 2373 C C . ALA A 1 309 ? -6.755 -1.402 -4.509 1.00 93.88 309 ALA A C 1
ATOM 2375 O O . ALA A 1 309 ? -5.847 -1.768 -5.255 1.00 93.88 309 ALA A O 1
ATOM 2376 N N . SER A 1 310 ? -8.017 -1.751 -4.723 1.00 90.38 310 SER A N 1
ATOM 2377 C CA . SER A 1 310 ? -8.476 -2.454 -5.917 1.00 90.38 310 SER A CA 1
ATOM 2378 C C . SER A 1 310 ? -9.850 -1.945 -6.334 1.00 90.38 310 SER A C 1
ATOM 2380 O O . SER A 1 310 ? -10.709 -1.677 -5.489 1.00 90.38 310 SER A O 1
ATOM 2382 N N . THR A 1 311 ? -10.056 -1.826 -7.641 1.00 84.88 311 THR A N 1
ATOM 2383 C CA . THR A 1 311 ? -11.291 -1.331 -8.262 1.00 84.88 311 THR A CA 1
ATOM 2384 C C . THR A 1 311 ? -12.222 -2.457 -8.728 1.00 84.88 311 THR A C 1
ATOM 2386 O O . THR A 1 311 ? -13.428 -2.240 -8.832 1.00 84.88 311 THR A O 1
ATOM 2389 N N . ASP A 1 312 ? -11.711 -3.685 -8.888 1.00 71.31 312 ASP A N 1
ATOM 2390 C CA . ASP A 1 312 ? -12.419 -4.779 -9.589 1.00 71.31 312 ASP A CA 1
ATOM 2391 C C . ASP A 1 312 ? -12.886 -5.915 -8.678 1.00 71.31 312 ASP A C 1
ATOM 2393 O O . ASP A 1 312 ? -13.063 -7.060 -9.104 1.00 71.31 312 ASP A O 1
ATOM 2397 N N . CYS A 1 313 ? -13.093 -5.620 -7.400 1.00 70.62 313 CYS A N 1
ATOM 2398 C CA . CYS A 1 313 ? -13.572 -6.609 -6.443 1.00 70.62 313 CYS A CA 1
ATOM 2399 C C . CYS A 1 313 ? -15.073 -6.828 -6.641 1.00 70.62 313 CYS A C 1
ATOM 2401 O O . CYS A 1 313 ? -15.898 -6.250 -5.934 1.00 70.62 313 CYS A O 1
ATOM 2403 N N . ALA A 1 314 ? -15.437 -7.657 -7.622 1.00 60.75 314 ALA A N 1
ATOM 2404 C CA . ALA A 1 314 ? -16.812 -8.123 -7.793 1.00 60.75 314 ALA A CA 1
ATOM 2405 C C . ALA A 1 314 ? -17.269 -8.974 -6.591 1.00 60.75 314 ALA A C 1
ATOM 2407 O O . ALA A 1 314 ? -18.455 -9.015 -6.273 1.00 60.75 314 ALA A O 1
ATOM 2408 N N . VAL A 1 315 ? -16.318 -9.630 -5.914 1.00 60.72 315 VAL A N 1
ATOM 2409 C CA . VAL A 1 315 ? -16.517 -10.415 -4.690 1.00 60.72 315 VAL A CA 1
ATOM 2410 C C . VAL A 1 315 ? -15.354 -10.111 -3.744 1.00 60.72 315 VAL A C 1
ATOM 2412 O O . VAL A 1 315 ? -14.218 -9.996 -4.195 1.00 60.72 315 VAL A O 1
ATOM 2415 N N . GLN A 1 316 ? -15.607 -9.968 -2.442 1.00 59.19 316 GLN A N 1
ATOM 2416 C CA . GLN A 1 316 ? -14.598 -9.525 -1.465 1.00 59.19 316 GLN A CA 1
ATOM 2417 C C . GLN A 1 316 ? -13.340 -10.422 -1.446 1.00 59.19 316 GLN A C 1
ATOM 2419 O O . GLN A 1 316 ? -12.228 -9.922 -1.292 1.00 59.19 316 GLN A O 1
ATOM 2424 N N . ASP A 1 317 ? -13.499 -11.718 -1.732 1.00 63.12 317 ASP A N 1
ATOM 2425 C CA . ASP A 1 317 ? -12.403 -12.694 -1.766 1.00 63.12 317 ASP A CA 1
ATOM 2426 C C . ASP A 1 317 ? -11.455 -12.541 -2.968 1.00 63.12 317 ASP A C 1
ATOM 2428 O O . ASP A 1 317 ? -10.313 -12.999 -2.914 1.00 63.12 317 ASP A O 1
ATOM 2432 N N . SER A 1 318 ? -11.873 -11.887 -4.061 1.00 67.94 318 SER A N 1
ATOM 2433 C CA . SER A 1 318 ? -11.030 -11.775 -5.262 1.00 67.94 318 SER A CA 1
ATOM 2434 C C . SER A 1 318 ? -9.879 -10.775 -5.113 1.00 67.94 318 SER A C 1
ATOM 2436 O O . SER A 1 318 ? -9.021 -10.712 -5.990 1.00 67.94 318 SER A O 1
ATOM 2438 N N . CYS A 1 319 ? -9.844 -10.006 -4.020 1.00 70.31 319 CYS A N 1
ATOM 2439 C CA . CYS A 1 319 ? -8.900 -8.903 -3.809 1.00 70.31 319 CYS A CA 1
ATOM 2440 C C . CYS A 1 319 ? -7.940 -9.101 -2.634 1.00 70.31 319 CYS A C 1
ATOM 2442 O O . CYS A 1 319 ? -7.184 -8.195 -2.287 1.00 70.31 319 CYS A O 1
ATOM 2444 N N . VAL A 1 320 ? -7.929 -10.305 -2.060 1.00 77.06 320 VAL A N 1
ATOM 2445 C CA . VAL A 1 320 ? -7.049 -10.676 -0.942 1.00 77.06 320 VAL A CA 1
ATOM 2446 C C . VAL A 1 320 ? -5.576 -10.703 -1.365 1.00 77.06 320 VAL A C 1
ATOM 2448 O O . VAL A 1 320 ? -4.693 -10.471 -0.544 1.00 77.06 320 VAL A O 1
ATOM 2451 N N . ALA A 1 321 ? -5.290 -10.946 -2.647 1.00 84.00 321 ALA A N 1
ATOM 2452 C CA . ALA A 1 321 ? -3.935 -10.923 -3.188 1.00 84.00 321 ALA A CA 1
ATOM 2453 C C . ALA A 1 321 ? -3.722 -9.696 -4.080 1.00 84.00 321 ALA A C 1
ATOM 2455 O O . ALA A 1 321 ? -4.396 -9.548 -5.099 1.00 84.00 321 ALA A O 1
ATOM 2456 N N . ALA A 1 322 ? -2.739 -8.863 -3.738 1.00 87.12 322 ALA A N 1
ATOM 2457 C CA . ALA A 1 322 ? -2.288 -7.773 -4.594 1.00 87.12 322 ALA A CA 1
ATOM 2458 C C . ALA A 1 322 ? -1.778 -8.337 -5.936 1.00 87.12 322 ALA A C 1
ATOM 2460 O O . ALA A 1 322 ? -0.837 -9.133 -5.962 1.00 87.12 322 ALA A O 1
ATOM 2461 N N . GLN A 1 323 ? -2.423 -7.965 -7.044 1.00 89.69 323 GLN A N 1
ATOM 2462 C CA . GLN A 1 323 ? -2.014 -8.355 -8.395 1.00 89.69 323 GLN A CA 1
ATOM 2463 C C . GLN A 1 323 ? -1.378 -7.151 -9.100 1.00 89.69 323 GLN A C 1
ATOM 2465 O O . GLN A 1 323 ? -2.069 -6.151 -9.296 1.00 89.69 323 GLN A O 1
ATOM 2470 N N . PRO A 1 324 ? -0.097 -7.227 -9.503 1.00 93.25 324 PRO A N 1
ATOM 2471 C CA . PRO A 1 324 ? 0.529 -6.190 -10.314 1.00 93.25 324 PRO A CA 1
ATOM 2472 C C . PRO A 1 324 ? -0.234 -5.942 -11.636 1.00 93.25 324 PRO A C 1
ATOM 2474 O O . PRO A 1 324 ? -0.663 -6.915 -12.261 1.00 93.25 324 PRO A O 1
ATOM 2477 N N . PRO A 1 325 ? -0.355 -4.686 -12.112 1.00 94.19 325 PRO A N 1
ATOM 2478 C CA . PRO A 1 325 ? 0.217 -3.485 -11.512 1.00 94.19 325 PRO A CA 1
ATOM 2479 C C . PRO A 1 325 ? -0.541 -3.001 -10.270 1.00 94.19 325 PRO A C 1
ATOM 2481 O O . PRO A 1 325 ? -1.754 -2.811 -10.333 1.00 94.19 325 PRO A O 1
ATOM 2484 N N . VAL A 1 326 ? 0.172 -2.760 -9.166 1.00 94.50 326 VAL A N 1
ATOM 2485 C CA . VAL A 1 326 ? -0.433 -2.367 -7.885 1.00 94.50 326 VAL A CA 1
ATOM 2486 C C . VAL A 1 326 ? 0.459 -1.401 -7.116 1.00 94.50 326 VAL A C 1
ATOM 2488 O O . VAL A 1 326 ? 1.653 -1.641 -6.956 1.00 94.50 326 VAL A O 1
ATOM 2491 N N . SER A 1 327 ? -0.145 -0.320 -6.628 1.00 95.44 327 SER A N 1
ATOM 2492 C CA . SER A 1 327 ? 0.512 0.616 -5.717 1.00 95.44 327 SER A CA 1
ATOM 2493 C C . SER A 1 327 ? 0.433 0.090 -4.287 1.00 95.44 327 SER A C 1
ATOM 2495 O O . SER A 1 327 ? -0.647 -0.305 -3.837 1.00 95.44 327 SER A O 1
ATOM 2497 N N . LEU A 1 328 ? 1.546 0.122 -3.558 1.00 96.88 328 LEU A N 1
ATOM 2498 C CA . LEU A 1 328 ? 1.630 -0.388 -2.193 1.00 96.88 328 LEU A CA 1
ATOM 2499 C C . LEU A 1 328 ? 2.006 0.722 -1.211 1.00 96.88 328 LEU A C 1
ATOM 2501 O O . LEU A 1 328 ? 2.835 1.581 -1.501 1.00 96.88 328 LEU A O 1
ATOM 2505 N N . PHE A 1 329 ? 1.422 0.667 -0.021 1.00 97.44 329 PHE A N 1
ATOM 2506 C CA . PHE A 1 329 ? 1.994 1.269 1.176 1.00 97.44 329 PHE A CA 1
ATOM 2507 C C . PHE A 1 329 ? 2.481 0.146 2.087 1.00 97.44 329 PHE A C 1
ATOM 2509 O O . PHE A 1 329 ? 1.691 -0.717 2.475 1.00 97.44 329 PHE A O 1
ATOM 2516 N N . GLU A 1 330 ? 3.767 0.135 2.412 1.00 97.06 330 GLU A N 1
ATOM 2517 C CA . GLU A 1 330 ? 4.402 -0.912 3.208 1.00 97.06 330 GLU A CA 1
ATOM 2518 C C . GLU A 1 330 ? 4.829 -0.359 4.569 1.00 97.06 330 GLU A C 1
ATOM 2520 O O . GLU A 1 330 ? 5.139 0.824 4.721 1.00 97.06 330 GLU A O 1
ATOM 2525 N N . MET A 1 331 ? 4.782 -1.210 5.595 1.00 95.94 331 MET A N 1
ATOM 2526 C CA . MET A 1 331 ? 5.129 -0.812 6.956 1.00 95.94 331 MET A CA 1
ATOM 2527 C C . MET A 1 331 ? 5.738 -1.948 7.774 1.00 95.94 331 MET A C 1
ATOM 2529 O O . MET A 1 331 ? 5.384 -3.117 7.631 1.00 95.94 331 MET A O 1
ATOM 2533 N N . THR A 1 332 ? 6.632 -1.576 8.681 1.00 95.56 332 THR A N 1
ATOM 2534 C CA . THR A 1 332 ? 7.208 -2.419 9.728 1.00 95.56 332 THR A CA 1
ATOM 2535 C C . THR A 1 332 ? 7.218 -1.611 11.018 1.00 95.56 332 THR A C 1
ATOM 2537 O O . THR A 1 332 ? 7.915 -0.602 11.097 1.00 95.56 332 THR A O 1
ATOM 2540 N N . PHE A 1 333 ? 6.466 -2.036 12.030 1.00 94.25 333 PHE A N 1
ATOM 2541 C CA . PHE A 1 333 ? 6.436 -1.419 13.357 1.00 94.25 333 PHE A CA 1
ATOM 2542 C C . PHE A 1 333 ? 7.075 -2.370 14.370 1.00 94.25 333 PHE A C 1
ATOM 2544 O O . PHE A 1 333 ? 6.504 -3.402 14.724 1.00 94.25 333 PHE A O 1
ATOM 2551 N N . ASN A 1 334 ? 8.282 -2.055 14.826 1.00 93.62 334 ASN A N 1
ATOM 2552 C CA . ASN A 1 334 ? 9.043 -2.940 15.698 1.00 93.62 334 ASN A CA 1
ATOM 2553 C C . ASN A 1 334 ? 8.654 -2.775 17.178 1.00 93.62 334 ASN A C 1
ATOM 2555 O O . ASN A 1 334 ? 8.240 -1.693 17.599 1.00 93.62 334 ASN A O 1
ATOM 2559 N N . PRO A 1 335 ? 8.854 -3.815 18.013 1.00 91.50 335 PRO A N 1
ATOM 2560 C CA . PRO A 1 335 ? 8.597 -3.739 19.454 1.00 91.50 335 PRO A CA 1
ATOM 2561 C C . PRO A 1 335 ? 9.429 -2.686 20.200 1.00 91.50 335 PRO A C 1
ATOM 2563 O O . PRO A 1 335 ? 9.033 -2.245 21.274 1.00 91.50 335 PRO A O 1
ATOM 2566 N N . ASP A 1 336 ? 10.585 -2.295 19.656 1.00 91.38 336 ASP A N 1
ATOM 2567 C CA . ASP A 1 336 ? 11.442 -1.242 20.218 1.00 91.38 336 ASP A CA 1
ATOM 2568 C C . ASP A 1 336 ? 10.942 0.181 19.900 1.00 91.38 336 ASP A C 1
ATOM 2570 O O . ASP A 1 336 ? 11.558 1.167 20.304 1.00 91.38 336 ASP A O 1
ATOM 2574 N N . GLY A 1 337 ? 9.817 0.289 19.186 1.00 90.06 337 GLY A N 1
ATOM 2575 C CA . GLY A 1 337 ? 9.216 1.542 18.755 1.00 90.06 337 GLY A CA 1
ATOM 2576 C C . GLY A 1 337 ? 9.805 2.105 17.464 1.00 90.06 337 GLY A C 1
ATOM 2577 O O . GLY A 1 337 ? 9.320 3.132 17.008 1.00 90.06 337 GLY A O 1
ATOM 2578 N N . SER A 1 338 ? 10.817 1.485 16.850 1.00 92.12 338 SER A N 1
ATOM 2579 C CA . SER A 1 338 ? 11.252 1.894 15.509 1.00 92.12 338 SER A CA 1
ATOM 2580 C C . SER A 1 338 ? 10.192 1.524 14.472 1.00 92.12 338 SER A C 1
ATOM 2582 O O . SER A 1 338 ? 9.626 0.428 14.498 1.00 92.12 338 SER A O 1
ATOM 2584 N N . GLN A 1 339 ? 9.898 2.445 13.558 1.00 94.50 339 GLN A N 1
ATOM 2585 C CA . GLN A 1 339 ? 8.910 2.227 12.508 1.00 94.50 339 GLN A CA 1
ATOM 2586 C C . GLN A 1 339 ? 9.497 2.595 11.149 1.00 94.50 339 GLN A C 1
ATOM 2588 O O . GLN A 1 339 ? 10.036 3.688 10.964 1.00 94.50 339 GLN A O 1
ATOM 2593 N N . PHE A 1 340 ? 9.361 1.681 10.197 1.00 95.06 340 PHE A N 1
ATOM 2594 C CA . PHE A 1 340 ? 9.772 1.848 8.810 1.00 95.06 340 PHE A CA 1
ATOM 2595 C C . PHE A 1 340 ? 8.529 1.804 7.944 1.00 95.06 340 PHE A C 1
ATOM 2597 O O . PHE A 1 340 ? 7.700 0.911 8.107 1.00 95.06 340 PHE A O 1
ATOM 2604 N N . MET A 1 341 ? 8.377 2.781 7.066 1.00 95.75 341 MET A N 1
ATOM 2605 C CA . MET A 1 341 ? 7.226 2.891 6.181 1.00 95.75 341 MET A CA 1
ATOM 2606 C C . MET A 1 341 ? 7.668 3.396 4.825 1.00 95.75 341 MET A C 1
ATOM 2608 O O . MET A 1 341 ? 8.600 4.193 4.738 1.00 95.75 341 MET A O 1
ATOM 2612 N N . ASP A 1 342 ? 6.947 3.017 3.786 1.00 96.25 342 ASP A N 1
ATOM 2613 C CA . ASP A 1 342 ? 7.230 3.484 2.442 1.00 96.25 342 ASP A CA 1
ATOM 2614 C C . ASP A 1 342 ? 6.012 3.363 1.532 1.00 96.25 342 ASP A C 1
ATOM 2616 O O . ASP A 1 342 ? 5.073 2.611 1.790 1.00 96.25 342 ASP A O 1
ATOM 2620 N N . VAL A 1 343 ? 6.019 4.167 0.472 1.00 96.38 343 VAL A N 1
ATOM 2621 C CA . VAL A 1 343 ? 5.160 3.940 -0.688 1.00 96.38 343 VAL A CA 1
ATOM 2622 C C . VAL A 1 343 ? 6.012 3.235 -1.730 1.00 96.38 343 VAL A C 1
ATOM 2624 O O . VAL A 1 343 ? 7.125 3.675 -2.035 1.00 96.38 343 VAL A O 1
ATOM 2627 N N . SER A 1 344 ? 5.483 2.154 -2.287 1.00 96.44 344 SER A N 1
ATOM 2628 C CA . SER A 1 344 ? 6.201 1.277 -3.193 1.00 96.44 344 SER A CA 1
ATOM 2629 C C . SER A 1 344 ? 5.433 1.083 -4.489 1.00 96.44 344 SER A C 1
ATOM 2631 O O . SER A 1 344 ? 4.264 0.696 -4.515 1.00 96.44 344 SER A O 1
ATOM 2633 N N . TYR A 1 345 ? 6.130 1.366 -5.586 1.00 96.19 345 TYR A N 1
ATOM 2634 C CA . TYR A 1 345 ? 5.670 1.138 -6.951 1.00 96.19 345 TYR A CA 1
ATOM 2635 C C . TYR A 1 345 ? 6.550 0.112 -7.675 1.00 96.19 345 TYR A C 1
ATOM 2637 O O . TYR A 1 345 ? 6.570 0.041 -8.909 1.00 96.19 345 TYR A O 1
ATOM 2645 N N . VAL A 1 346 ? 7.279 -0.710 -6.911 1.00 96.69 346 VAL A N 1
ATOM 2646 C CA . VAL A 1 346 ? 8.070 -1.840 -7.426 1.00 96.69 346 VAL A CA 1
ATOM 2647 C C . VAL A 1 346 ? 7.189 -2.809 -8.220 1.00 96.69 346 VAL A C 1
ATOM 2649 O O . VAL A 1 346 ? 7.627 -3.350 -9.239 1.00 96.69 346 VAL A O 1
ATOM 2652 N N . ASP A 1 347 ? 5.924 -2.932 -7.819 1.00 96.69 347 ASP A N 1
ATOM 2653 C CA . ASP A 1 347 ? 4.898 -3.746 -8.470 1.00 96.69 347 ASP A CA 1
ATOM 2654 C C . ASP A 1 347 ? 3.989 -2.942 -9.416 1.00 96.69 347 ASP A C 1
ATOM 2656 O O . ASP A 1 347 ? 3.019 -3.471 -9.947 1.00 96.69 347 ASP A O 1
ATOM 2660 N N . GLY A 1 348 ? 4.319 -1.684 -9.705 1.00 95.62 348 GLY A N 1
ATOM 2661 C CA . GLY A 1 348 ? 3.599 -0.818 -10.639 1.00 95.62 348 GLY A CA 1
ATOM 2662 C C . GLY A 1 348 ? 2.683 0.185 -9.947 1.00 95.62 348 GLY A C 1
ATOM 2663 O O . GLY A 1 348 ? 2.782 0.409 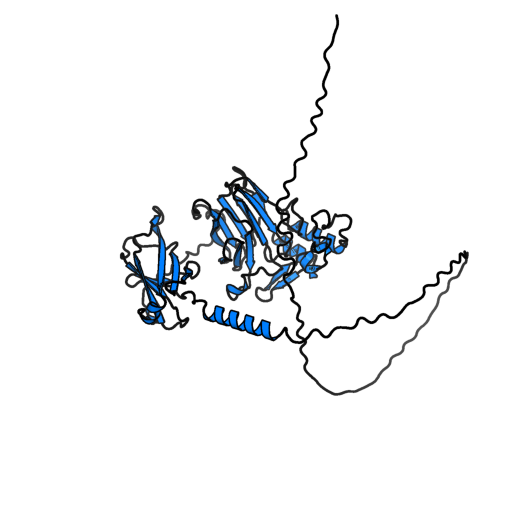-8.749 1.00 95.62 348 GLY A O 1
ATOM 2664 N N . ILE A 1 349 ? 1.824 0.841 -10.728 1.00 94.06 349 ILE A N 1
ATOM 2665 C CA . ILE A 1 349 ? 0.866 1.843 -10.251 1.00 94.06 349 ILE A CA 1
ATOM 2666 C C . ILE A 1 349 ? -0.535 1.419 -10.687 1.00 94.06 349 ILE A C 1
ATOM 2668 O O . ILE A 1 349 ? -0.830 1.417 -11.887 1.00 94.06 349 ILE A O 1
ATOM 2672 N N . SER A 1 350 ? -1.404 1.106 -9.725 1.00 92.19 350 SER A N 1
ATOM 2673 C CA . SER A 1 350 ? -2.853 1.036 -9.965 1.00 92.19 350 SER A CA 1
ATOM 2674 C C . SER A 1 350 ? -3.478 2.416 -9.757 1.00 92.19 350 SER A C 1
ATOM 2676 O O . SER A 1 350 ? -4.047 3.000 -10.678 1.00 92.19 350 SER A O 1
ATOM 2678 N N . ASP A 1 351 ? -3.236 2.978 -8.574 1.00 90.31 351 ASP A N 1
ATOM 2679 C CA . ASP A 1 351 ? -3.771 4.239 -8.073 1.00 90.31 351 ASP A CA 1
ATOM 2680 C C . ASP A 1 351 ? -2.644 4.999 -7.366 1.00 90.31 351 ASP A C 1
ATOM 2682 O O . ASP A 1 351 ? -1.921 4.396 -6.571 1.00 90.31 351 ASP A O 1
ATOM 2686 N N . PRO A 1 352 ? -2.447 6.303 -7.599 1.00 88.19 352 PRO A N 1
ATOM 2687 C CA . PRO A 1 352 ? -1.542 7.107 -6.787 1.00 88.19 352 PRO A CA 1
ATOM 2688 C C . PRO A 1 352 ? -1.851 7.021 -5.300 1.00 88.19 352 PRO A C 1
ATOM 2690 O O . PRO A 1 352 ? -2.990 7.265 -4.893 1.00 88.19 352 PRO A O 1
ATOM 2693 N N . ILE A 1 353 ? -0.823 6.736 -4.501 1.00 92.44 353 ILE A N 1
ATOM 2694 C CA . ILE A 1 353 ? -0.907 6.739 -3.042 1.00 92.44 353 ILE A CA 1
ATOM 2695 C C . ILE A 1 353 ? -0.130 7.943 -2.512 1.00 92.44 353 ILE A C 1
ATOM 2697 O O . ILE A 1 353 ? 1.050 8.123 -2.812 1.00 92.44 353 ILE A O 1
ATOM 2701 N N . GLY A 1 354 ? -0.796 8.755 -1.696 1.00 92.50 354 GLY A N 1
ATOM 2702 C CA . GLY A 1 354 ? -0.163 9.738 -0.826 1.00 92.50 354 GLY A CA 1
ATOM 2703 C C . GLY A 1 354 ? -0.294 9.303 0.628 1.00 92.50 354 GLY A C 1
ATOM 2704 O O . GLY A 1 354 ? -1.329 8.781 1.039 1.00 92.50 354 GLY A O 1
ATOM 2705 N N . VAL A 1 355 ? 0.743 9.527 1.427 1.00 93.81 355 VAL A N 1
ATOM 2706 C CA . VAL A 1 355 ? 0.770 9.124 2.836 1.00 93.81 355 VAL A CA 1
ATOM 2707 C C . VAL A 1 355 ? 1.173 10.298 3.697 1.00 93.81 355 VAL A C 1
ATOM 2709 O O . VAL A 1 355 ? 2.131 10.994 3.383 1.00 93.81 355 VAL A O 1
ATOM 2712 N N . ARG A 1 356 ? 0.485 10.492 4.821 1.00 93.12 356 ARG A N 1
ATOM 2713 C CA . ARG A 1 356 ? 0.901 11.411 5.881 1.00 93.12 356 ARG A CA 1
ATOM 2714 C C . ARG A 1 356 ? 0.941 10.690 7.219 1.00 93.12 356 ARG A C 1
ATOM 2716 O O . ARG A 1 356 ? -0.104 10.353 7.778 1.00 93.12 356 ARG A O 1
ATOM 2723 N N . VAL A 1 357 ? 2.143 10.534 7.754 1.00 91.88 357 VAL A N 1
ATOM 2724 C CA . VAL A 1 357 ? 2.410 9.953 9.070 1.00 91.88 357 VAL A CA 1
ATOM 2725 C C . VAL A 1 357 ? 2.453 11.073 10.104 1.00 91.88 357 VAL A C 1
ATOM 2727 O O . VAL A 1 357 ? 3.275 11.986 10.009 1.00 91.88 357 VAL A O 1
ATOM 2730 N N . LYS A 1 358 ? 1.558 11.017 11.091 1.00 89.19 358 LYS A N 1
ATOM 2731 C CA . LYS A 1 358 ? 1.489 11.978 12.194 1.00 89.19 358 LYS A CA 1
ATOM 2732 C C . LYS A 1 358 ? 2.474 11.620 13.291 1.00 89.19 358 LYS A C 1
ATOM 2734 O O . LYS A 1 358 ? 2.504 10.470 13.717 1.00 89.19 358 LYS A O 1
ATOM 2739 N N . ASN A 1 359 ? 3.211 12.617 13.786 1.00 87.25 359 ASN A N 1
ATOM 2740 C CA . ASN A 1 359 ? 4.179 12.446 14.880 1.00 87.25 359 ASN A CA 1
ATOM 2741 C C . ASN A 1 359 ? 5.218 11.339 14.611 1.00 87.25 359 ASN A C 1
ATOM 2743 O O . ASN A 1 359 ? 5.621 10.615 15.522 1.00 87.25 359 ASN A O 1
ATOM 2747 N N . CYS A 1 360 ? 5.652 11.218 13.353 1.00 87.81 360 CYS A N 1
ATOM 2748 C CA . CYS A 1 360 ? 6.705 10.288 12.941 1.00 87.81 360 CYS A CA 1
ATOM 2749 C C . CYS A 1 360 ? 8.023 10.550 13.691 1.00 87.81 360 CYS A C 1
ATOM 2751 O O . CYS A 1 360 ? 8.775 9.639 14.030 1.00 87.81 360 CYS A O 1
ATOM 2753 N N . GLN A 1 361 ? 8.298 11.821 13.967 1.00 86.62 361 GLN A N 1
ATOM 2754 C CA . GLN A 1 361 ? 9.273 12.250 14.964 1.00 86.62 361 GLN A CA 1
ATOM 2755 C C . GLN A 1 361 ? 8.538 13.166 15.957 1.00 86.62 361 GLN A C 1
ATOM 2757 O O . GLN A 1 361 ? 7.466 13.683 15.617 1.00 86.62 361 GLN A O 1
ATOM 2762 N N . PRO A 1 362 ? 9.071 13.410 17.168 1.00 80.38 362 PRO A N 1
ATOM 2763 C CA . PRO A 1 362 ? 8.427 14.293 18.138 1.00 80.38 362 PRO A CA 1
ATOM 2764 C C . PRO A 1 362 ? 8.064 15.661 17.533 1.00 80.38 362 PRO A C 1
ATOM 2766 O O . PRO A 1 362 ? 8.936 16.460 17.196 1.00 80.38 362 PRO A O 1
ATOM 2769 N N . GLY A 1 363 ? 6.760 15.916 17.373 1.00 76.94 363 GLY A N 1
ATOM 2770 C CA . GLY A 1 363 ? 6.223 17.154 16.799 1.00 76.94 363 GLY A CA 1
ATOM 2771 C C . GLY A 1 363 ? 6.403 17.325 15.284 1.00 76.94 363 GLY A C 1
ATOM 2772 O O . GLY A 1 363 ? 6.190 18.430 14.786 1.00 76.94 363 GLY A O 1
ATOM 2773 N N . GLN A 1 364 ? 6.796 16.281 14.546 1.00 84.00 364 GLN A N 1
ATOM 2774 C CA . GLN A 1 364 ? 6.995 16.348 13.095 1.00 84.00 364 GLN A CA 1
ATOM 2775 C C . GLN A 1 364 ? 6.198 15.269 12.358 1.00 84.00 364 GLN A C 1
ATOM 2777 O O . GLN A 1 364 ? 6.301 14.072 12.641 1.00 84.00 364 GLN A O 1
ATOM 2782 N N . ASP A 1 365 ? 5.443 15.715 11.357 1.00 86.94 365 ASP A N 1
ATOM 2783 C CA . ASP A 1 365 ? 4.779 14.845 10.392 1.00 86.94 365 ASP A CA 1
ATOM 2784 C C . ASP A 1 365 ? 5.746 14.483 9.256 1.00 86.94 365 ASP A C 1
ATOM 2786 O O . ASP A 1 365 ? 6.574 15.302 8.856 1.00 86.94 365 ASP A O 1
ATOM 2790 N N . GLN A 1 366 ? 5.594 13.289 8.687 1.00 88.38 366 GLN A N 1
ATOM 2791 C CA . GLN A 1 366 ? 6.222 12.914 7.416 1.00 88.38 366 GLN A CA 1
ATOM 2792 C C . GLN A 1 366 ? 5.149 12.747 6.350 1.00 88.38 366 GLN A C 1
ATOM 2794 O O . GLN A 1 366 ? 4.039 12.305 6.649 1.00 88.38 366 GLN A O 1
ATOM 2799 N N . THR A 1 367 ? 5.442 13.160 5.117 1.00 87.81 367 THR A N 1
ATOM 2800 C CA . THR A 1 367 ? 4.484 13.087 4.008 1.00 87.81 367 THR A CA 1
ATOM 2801 C C . THR A 1 367 ? 5.161 12.588 2.739 1.00 87.81 367 THR A C 1
ATOM 2803 O O . THR A 1 367 ? 6.181 13.133 2.323 1.00 87.81 367 THR A O 1
ATOM 2806 N N . VAL A 1 368 ? 4.545 11.597 2.103 1.00 87.94 368 VAL A N 1
ATOM 2807 C CA . VAL A 1 368 ? 4.807 11.190 0.723 1.00 87.94 368 VAL A CA 1
ATOM 2808 C C . VAL A 1 368 ? 3.640 11.689 -0.114 1.00 87.94 368 VAL A C 1
ATOM 2810 O O . VAL A 1 368 ? 2.483 11.400 0.188 1.00 87.94 368 VAL A O 1
ATOM 2813 N N . THR A 1 369 ? 3.936 12.476 -1.142 1.00 82.00 369 THR A N 1
ATOM 2814 C CA . THR A 1 369 ? 2.932 12.976 -2.086 1.00 82.00 369 THR A CA 1
ATOM 2815 C C . THR A 1 369 ? 3.145 12.335 -3.442 1.00 82.00 369 THR A C 1
ATOM 2817 O O . THR A 1 369 ? 4.261 11.951 -3.792 1.00 82.00 369 THR A O 1
ATOM 2820 N N . PHE A 1 370 ? 2.060 12.220 -4.197 1.00 81.25 370 PHE A N 1
ATOM 2821 C CA . PHE A 1 370 ? 2.099 11.728 -5.558 1.00 81.25 370 PHE A CA 1
ATOM 2822 C C . PHE A 1 370 ? 1.106 12.525 -6.402 1.00 81.25 370 PHE A C 1
ATOM 2824 O O . PHE A 1 370 ? -0.040 12.712 -6.004 1.00 81.25 370 PHE A O 1
ATOM 2831 N N . GLU A 1 371 ? 1.536 12.986 -7.574 1.00 77.38 371 GLU A N 1
ATOM 2832 C CA . GLU A 1 371 ? 0.693 13.760 -8.485 1.00 77.38 371 GLU A CA 1
ATOM 2833 C C . GLU A 1 371 ? 0.001 12.853 -9.510 1.00 77.38 371 GLU A C 1
ATOM 2835 O O . GLU A 1 371 ? 0.650 12.193 -10.321 1.00 77.38 371 GLU A O 1
ATOM 2840 N N . GLN A 1 372 ? -1.335 12.854 -9.544 1.00 77.75 372 GLN A N 1
ATOM 2841 C CA . GLN A 1 372 ? -2.105 12.028 -10.485 1.00 77.75 372 GLN A CA 1
ATOM 2842 C C . GLN A 1 372 ? -1.758 12.309 -11.958 1.00 77.75 372 GLN A C 1
ATOM 2844 O O . GLN A 1 372 ? -1.623 11.372 -12.750 1.00 77.75 372 GLN A O 1
ATOM 2849 N N . GLN A 1 373 ? -1.557 13.584 -12.312 1.00 81.06 373 GLN A N 1
ATOM 2850 C CA . GLN A 1 373 ? -1.170 14.024 -13.660 1.00 81.06 373 GLN A CA 1
ATOM 2851 C C . GLN A 1 373 ? 0.151 13.384 -14.122 1.00 81.06 373 GLN A C 1
ATOM 2853 O O . GLN A 1 373 ? 0.381 13.186 -15.316 1.00 81.06 373 GLN A O 1
ATOM 2858 N N . ALA A 1 374 ? 1.019 13.031 -13.175 1.00 83.69 374 ALA A N 1
ATOM 2859 C CA . ALA A 1 374 ? 2.309 12.436 -13.458 1.00 83.69 374 ALA A CA 1
ATOM 2860 C C . ALA A 1 374 ? 2.170 10.990 -13.978 1.00 83.69 374 ALA A C 1
ATOM 2862 O O . ALA A 1 374 ? 2.914 10.595 -14.879 1.00 83.69 374 ALA A O 1
ATOM 2863 N N . VAL A 1 375 ? 1.157 10.232 -13.525 1.00 86.38 375 VAL A N 1
ATOM 2864 C CA . VAL A 1 375 ? 0.855 8.900 -14.090 1.00 86.38 375 VAL A CA 1
ATOM 2865 C C . VAL A 1 375 ? 0.427 9.011 -15.550 1.00 86.38 375 VAL A C 1
ATOM 2867 O O . VAL A 1 375 ? 0.867 8.219 -16.381 1.00 86.38 375 VAL A O 1
ATOM 2870 N N . ASP A 1 376 ? -0.404 9.999 -15.887 1.00 85.69 376 ASP A N 1
ATOM 2871 C CA . ASP A 1 376 ? -0.865 10.197 -17.265 1.00 85.69 376 ASP A CA 1
ATOM 2872 C C . ASP A 1 376 ? 0.294 10.525 -18.205 1.00 85.69 376 ASP A C 1
ATOM 2874 O O . ASP A 1 376 ? 0.387 9.967 -19.301 1.00 85.69 376 ASP A O 1
ATOM 2878 N N . ASN A 1 377 ? 1.235 11.349 -17.747 1.00 87.56 377 ASN A N 1
ATOM 2879 C CA . ASN A 1 377 ? 2.455 11.635 -18.495 1.00 87.56 377 ASN A CA 1
ATOM 2880 C C . ASN A 1 377 ? 3.313 10.372 -18.678 1.00 87.56 377 ASN A C 1
ATOM 2882 O O . ASN A 1 377 ? 3.831 10.134 -19.771 1.00 87.56 377 ASN A O 1
ATOM 2886 N N . LEU A 1 378 ? 3.433 9.524 -17.650 1.00 90.50 378 LEU A N 1
ATOM 2887 C CA . LEU A 1 378 ? 4.159 8.255 -17.753 1.00 90.50 378 LEU A CA 1
ATOM 2888 C C . LEU A 1 378 ? 3.515 7.310 -18.776 1.00 90.50 378 LEU A C 1
ATOM 2890 O O . LEU A 1 378 ? 4.227 6.741 -19.604 1.00 90.50 378 LEU A O 1
ATOM 2894 N N . ARG A 1 379 ? 2.180 7.209 -18.788 1.00 89.69 379 ARG A N 1
ATOM 2895 C CA . ARG A 1 379 ? 1.423 6.437 -19.791 1.00 89.69 379 ARG A CA 1
ATOM 2896 C C . ARG A 1 379 ? 1.670 6.951 -21.209 1.00 89.69 379 ARG A C 1
ATOM 2898 O O . ARG A 1 379 ? 1.796 6.152 -22.128 1.00 89.69 379 ARG A O 1
ATOM 2905 N N . GLN A 1 380 ? 1.764 8.266 -21.400 1.00 89.44 380 GLN A N 1
ATOM 2906 C CA . GLN A 1 380 ? 2.050 8.855 -22.713 1.00 89.44 380 GLN A CA 1
ATOM 2907 C C . GLN A 1 380 ? 3.492 8.605 -23.168 1.00 89.44 380 GLN A C 1
ATOM 2909 O O . GLN A 1 380 ? 3.731 8.361 -24.349 1.00 89.44 380 GLN A O 1
ATOM 2914 N N . MET A 1 381 ? 4.456 8.650 -22.245 1.00 90.25 381 MET A N 1
ATOM 2915 C CA . MET A 1 381 ? 5.866 8.392 -22.553 1.00 90.25 381 MET A CA 1
ATOM 2916 C C . MET A 1 381 ? 6.154 6.906 -22.810 1.00 90.25 381 MET A C 1
ATOM 2918 O O . MET A 1 381 ? 7.012 6.587 -23.635 1.00 90.25 381 MET A O 1
ATOM 2922 N N . PHE A 1 382 ? 5.446 6.011 -22.114 1.00 93.38 382 PHE A N 1
ATOM 2923 C CA . PHE A 1 382 ? 5.612 4.558 -22.193 1.00 93.38 382 PHE A CA 1
ATOM 2924 C C . PHE A 1 382 ? 4.252 3.855 -22.350 1.00 93.38 382 PHE A C 1
ATOM 2926 O O . PHE A 1 382 ? 3.838 3.107 -21.461 1.00 93.38 382 PHE A O 1
ATOM 2933 N N . PRO A 1 383 ? 3.548 4.042 -23.483 1.00 92.94 383 PRO A N 1
ATOM 2934 C CA . PRO A 1 383 ? 2.219 3.460 -23.703 1.00 92.94 383 PRO A CA 1
ATOM 2935 C C . PRO A 1 383 ? 2.207 1.931 -23.609 1.00 92.94 383 PRO A C 1
ATOM 2937 O O . PRO A 1 383 ? 1.211 1.337 -23.221 1.00 92.94 383 PRO A O 1
ATOM 2940 N N . GLN A 1 384 ? 3.330 1.283 -23.904 1.00 93.56 384 GLN A N 1
ATOM 2941 C CA . GLN A 1 384 ? 3.509 -0.161 -23.781 1.00 93.56 384 GLN A CA 1
ATOM 2942 C C . GLN A 1 384 ? 3.557 -0.675 -22.329 1.00 93.56 384 GLN A C 1
ATOM 2944 O O . GLN A 1 384 ? 3.421 -1.876 -22.103 1.00 93.56 384 GLN A O 1
ATOM 2949 N N . MET A 1 385 ? 3.771 0.214 -21.353 1.00 93.50 385 MET A N 1
ATOM 2950 C CA . MET A 1 385 ? 3.707 -0.103 -19.921 1.00 93.50 385 MET A CA 1
ATOM 2951 C C . MET A 1 385 ? 2.300 0.099 -19.348 1.00 93.50 385 MET A C 1
ATOM 2953 O O . MET A 1 385 ? 2.044 -0.320 -18.221 1.00 93.50 385 MET A O 1
ATOM 2957 N N . ALA A 1 386 ? 1.397 0.731 -20.100 1.00 91.50 386 ALA A N 1
ATOM 2958 C CA . ALA A 1 386 ? 0.021 0.946 -19.691 1.00 91.50 386 ALA A CA 1
ATOM 2959 C C . ALA A 1 386 ? -0.825 -0.316 -19.929 1.00 91.50 386 ALA A C 1
ATOM 2961 O O . ALA A 1 386 ? -0.771 -0.921 -21.000 1.00 91.50 386 ALA A O 1
ATOM 2962 N N . GLU A 1 387 ? -1.639 -0.687 -18.946 1.00 87.12 387 GLU A N 1
ATOM 2963 C CA . GLU A 1 387 ? -2.640 -1.747 -19.063 1.00 87.12 387 GLU A CA 1
ATOM 2964 C C . GLU A 1 387 ? -3.996 -1.200 -18.659 1.00 87.12 387 GLU A C 1
ATOM 2966 O O . GLU A 1 387 ? -4.178 -0.754 -17.531 1.00 87.12 387 GLU A O 1
ATOM 2971 N N . THR A 1 388 ? -4.957 -1.214 -19.578 1.00 80.19 388 THR A N 1
ATOM 2972 C CA . THR A 1 388 ? -6.331 -0.857 -19.234 1.00 80.19 388 THR A CA 1
ATOM 2973 C C . THR A 1 388 ? -7.014 -2.050 -18.603 1.00 80.19 388 THR A C 1
ATOM 2975 O O . THR A 1 388 ? -7.091 -3.139 -19.170 1.00 80.19 388 THR A O 1
ATOM 2978 N N . ASP A 1 389 ? -7.516 -1.810 -17.413 1.00 69.50 389 ASP A N 1
ATOM 2979 C CA . ASP A 1 389 ? -8.387 -2.703 -16.705 1.00 69.50 389 ASP A CA 1
ATOM 2980 C C . ASP A 1 389 ? -9.761 -2.734 -17.372 1.00 69.50 389 ASP A C 1
ATOM 2982 O O . ASP A 1 389 ? -10.441 -1.717 -17.510 1.00 69.50 389 ASP A O 1
ATOM 2986 N N . ASN A 1 390 ? -10.159 -3.919 -17.822 1.00 59.50 390 ASN A N 1
ATOM 2987 C CA . ASN A 1 390 ? -11.379 -4.095 -18.596 1.00 59.50 390 ASN A CA 1
ATOM 2988 C C . ASN A 1 390 ? -12.653 -3.919 -17.754 1.00 59.50 390 ASN A C 1
ATOM 2990 O O . ASN A 1 390 ? -13.714 -3.700 -18.335 1.00 59.50 390 ASN A O 1
ATOM 2994 N N . ALA A 1 391 ? -12.574 -4.051 -16.424 1.00 64.56 391 ALA A N 1
ATOM 2995 C CA . ALA A 1 391 ? -13.742 -3.964 -15.550 1.00 64.56 391 ALA A CA 1
ATOM 2996 C C . ALA A 1 391 ? -14.028 -2.517 -15.131 1.00 64.56 391 ALA A C 1
ATOM 2998 O O . ALA A 1 391 ? -15.157 -2.043 -15.270 1.00 64.56 391 ALA A O 1
ATOM 2999 N N . SER A 1 392 ? -13.002 -1.802 -14.671 1.00 67.69 392 SER A N 1
ATOM 3000 C CA . SER A 1 392 ? -13.112 -0.406 -14.236 1.00 67.69 392 SER A CA 1
ATOM 3001 C C . SER A 1 392 ? -12.904 0.617 -15.363 1.00 67.69 392 SER A C 1
ATOM 3003 O O . SER A 1 392 ? -13.271 1.783 -15.218 1.00 67.69 392 SER A O 1
ATOM 3005 N N . GLY A 1 393 ? -12.304 0.210 -16.489 1.00 75.06 393 GLY A N 1
ATOM 3006 C CA . GLY A 1 393 ? -11.822 1.121 -17.533 1.00 75.06 393 GLY A CA 1
ATOM 3007 C C . GLY A 1 393 ? -10.592 1.930 -17.105 1.00 75.06 393 GLY A C 1
ATOM 3008 O O . GLY A 1 393 ? -10.159 2.830 -17.829 1.00 75.06 393 GLY A O 1
ATOM 3009 N N . GLN A 1 394 ? -10.029 1.635 -15.930 1.00 79.12 394 GLN A N 1
ATOM 3010 C CA . GLN A 1 394 ? -8.888 2.337 -15.371 1.00 79.12 394 GLN A CA 1
ATOM 3011 C C . GLN A 1 394 ? -7.596 1.869 -16.034 1.00 79.12 394 GLN A C 1
ATOM 3013 O O . GLN A 1 394 ? -7.313 0.681 -16.137 1.00 79.12 394 GLN A O 1
ATOM 3018 N N . THR A 1 395 ? -6.752 2.805 -16.448 1.00 85.69 395 THR A N 1
ATOM 3019 C CA . THR A 1 395 ? -5.426 2.450 -16.957 1.00 85.69 395 THR A CA 1
ATOM 3020 C C . THR A 1 395 ? -4.449 2.308 -15.796 1.00 85.69 395 THR A C 1
ATOM 3022 O O . THR A 1 395 ? -4.176 3.271 -15.097 1.00 85.69 395 THR A O 1
ATOM 3025 N N . LYS A 1 396 ? -3.882 1.129 -15.586 1.00 91.25 396 LYS A N 1
ATOM 3026 C CA . LYS A 1 396 ? -2.797 0.860 -14.634 1.00 91.25 396 LYS A CA 1
ATOM 3027 C C . LYS A 1 396 ? -1.453 0.945 -15.373 1.00 91.25 396 LYS A C 1
ATOM 3029 O O . LYS A 1 396 ? -1.418 0.952 -16.606 1.00 91.25 396 LYS A O 1
ATOM 3034 N N . VAL A 1 397 ? -0.337 1.073 -14.657 1.00 94.44 397 VAL A N 1
ATOM 3035 C CA . VAL A 1 397 ? 1.007 1.166 -15.260 1.00 94.44 397 VAL A CA 1
ATOM 3036 C C . VAL A 1 397 ? 1.925 0.129 -14.638 1.00 94.44 397 VAL A C 1
ATOM 3038 O O . VAL A 1 397 ? 2.175 0.168 -13.437 1.00 94.44 397 VAL A O 1
ATOM 3041 N N . LYS A 1 398 ? 2.460 -0.785 -15.450 1.00 96.31 398 LYS A N 1
ATOM 3042 C CA . LYS A 1 398 ? 3.475 -1.752 -15.009 1.00 96.31 398 LYS A CA 1
ATOM 3043 C C . LYS A 1 398 ? 4.690 -1.040 -14.437 1.00 96.31 398 LYS A C 1
ATOM 3045 O O . LYS A 1 398 ? 5.106 -0.007 -14.957 1.00 96.31 398 LYS A O 1
ATOM 3050 N N . SER A 1 399 ? 5.330 -1.644 -13.442 1.00 96.38 399 SER A N 1
ATOM 3051 C CA . SER A 1 399 ? 6.681 -1.235 -13.063 1.00 96.38 399 SER A CA 1
ATOM 3052 C C . SER A 1 399 ? 7.685 -1.532 -14.176 1.00 96.38 399 SER A C 1
ATOM 3054 O O . SER A 1 399 ? 7.415 -2.280 -15.123 1.00 96.38 399 SER A O 1
ATOM 3056 N N . VAL A 1 400 ? 8.890 -0.979 -14.044 1.00 96.56 400 VAL A N 1
ATOM 3057 C CA . VAL A 1 400 ? 10.001 -1.270 -14.961 1.00 96.56 400 VAL A CA 1
ATOM 3058 C C . VAL A 1 400 ? 10.319 -2.773 -14.957 1.00 96.56 400 VAL A C 1
ATOM 3060 O O . VAL A 1 400 ? 10.463 -3.368 -16.025 1.00 96.56 400 VAL A O 1
ATOM 3063 N N . CYS A 1 401 ? 10.338 -3.414 -13.781 1.00 97.69 401 CYS A N 1
ATOM 3064 C CA . CYS A 1 401 ? 10.474 -4.870 -13.675 1.00 97.69 401 CYS A CA 1
ATOM 3065 C C . CYS A 1 401 ? 9.295 -5.598 -14.334 1.00 97.69 401 CYS A C 1
ATOM 3067 O O . CYS A 1 401 ? 9.524 -6.463 -15.175 1.00 97.69 401 CYS A O 1
ATOM 3069 N N . GLY A 1 402 ? 8.049 -5.217 -14.030 1.00 96.75 402 GLY A N 1
ATOM 3070 C CA . GLY A 1 402 ? 6.862 -5.867 -14.591 1.00 96.75 402 GLY A CA 1
ATOM 3071 C C . GLY A 1 402 ? 6.780 -5.787 -16.119 1.00 96.75 402 GLY A C 1
ATOM 3072 O O . GLY A 1 402 ? 6.272 -6.707 -16.760 1.00 96.75 402 GLY A O 1
ATOM 3073 N N . TYR A 1 403 ? 7.301 -4.715 -16.721 1.00 97.31 403 TYR A N 1
ATOM 3074 C CA . TYR A 1 403 ? 7.336 -4.559 -18.174 1.00 97.31 403 TYR A CA 1
ATOM 3075 C C . TYR A 1 403 ? 8.502 -5.306 -18.838 1.00 97.31 403 TYR A C 1
ATOM 3077 O O . TYR A 1 403 ? 8.278 -6.075 -19.772 1.00 97.31 403 TYR A O 1
ATOM 3085 N N . TYR A 1 404 ? 9.744 -5.091 -18.388 1.00 96.88 404 TYR A N 1
ATOM 3086 C CA . TYR A 1 404 ? 10.919 -5.687 -19.040 1.00 96.88 404 TYR A CA 1
ATOM 3087 C C . TYR A 1 404 ? 11.148 -7.150 -18.649 1.00 96.88 404 TYR A C 1
ATOM 3089 O O . TYR A 1 404 ? 11.658 -7.918 -19.462 1.00 96.88 404 TYR A O 1
ATOM 3097 N N . ASN A 1 405 ? 10.777 -7.528 -17.424 1.00 96.88 405 ASN A N 1
ATOM 3098 C CA . ASN A 1 405 ? 10.854 -8.883 -16.880 1.00 96.88 405 ASN A CA 1
ATOM 3099 C C . ASN A 1 405 ? 12.226 -9.559 -17.078 1.00 96.88 405 ASN A C 1
ATOM 3101 O O . ASN A 1 405 ? 12.323 -10.724 -17.473 1.00 96.88 405 ASN A O 1
ATOM 3105 N N . THR A 1 406 ? 13.308 -8.813 -16.843 1.00 96.56 406 THR A N 1
ATOM 3106 C CA . THR A 1 406 ? 14.678 -9.336 -16.885 1.00 96.56 406 THR A CA 1
ATOM 3107 C C . THR A 1 406 ? 15.248 -9.450 -15.470 1.00 96.56 406 THR A C 1
ATOM 3109 O O . THR A 1 406 ? 14.980 -8.575 -14.640 1.00 96.56 406 THR A O 1
ATOM 3112 N N . PRO A 1 407 ? 16.069 -10.479 -15.167 1.00 96.25 407 PRO A N 1
ATOM 3113 C CA . PRO A 1 407 ? 16.596 -10.685 -13.816 1.00 96.25 407 PRO A CA 1
ATOM 3114 C C . PRO A 1 407 ? 17.311 -9.463 -13.239 1.00 96.25 407 PRO A C 1
ATOM 3116 O O . PRO A 1 407 ? 17.178 -9.175 -12.057 1.00 96.25 407 PRO A O 1
ATOM 3119 N N . ASN A 1 408 ? 18.021 -8.713 -14.076 1.00 95.38 408 ASN A N 1
ATOM 3120 C CA . ASN A 1 408 ? 18.775 -7.542 -13.657 1.00 95.38 408 ASN A CA 1
ATOM 3121 C C . ASN A 1 408 ? 17.916 -6.322 -13.309 1.00 95.38 408 ASN A C 1
ATOM 3123 O O . ASN A 1 408 ? 18.294 -5.553 -12.433 1.00 95.38 408 ASN A O 1
ATOM 3127 N N . VAL A 1 409 ? 16.766 -6.136 -13.961 1.00 96.62 409 VAL A N 1
ATOM 3128 C CA . VAL A 1 409 ? 15.818 -5.056 -13.634 1.00 96.62 409 VAL A CA 1
ATOM 3129 C C . VAL A 1 409 ? 14.955 -5.440 -12.436 1.00 96.62 409 VAL A C 1
ATOM 3131 O O . VAL A 1 409 ? 14.611 -4.595 -11.617 1.00 96.62 409 VAL A O 1
ATOM 3134 N N . CYS A 1 410 ? 14.640 -6.728 -12.317 1.00 97.06 410 CYS A N 1
ATOM 3135 C CA . CYS A 1 410 ? 13.857 -7.284 -11.220 1.00 97.06 410 CYS A CA 1
ATOM 3136 C C . CYS A 1 410 ? 14.694 -7.665 -9.989 1.00 97.06 410 CYS A C 1
ATOM 3138 O O . CYS A 1 410 ? 14.146 -8.223 -9.042 1.00 97.06 410 CYS A O 1
ATOM 3140 N N . CYS A 1 411 ? 16.006 -7.407 -9.998 1.00 96.50 411 CYS A N 1
ATOM 3141 C CA . CYS A 1 411 ? 16.932 -7.748 -8.916 1.00 96.50 411 CYS A CA 1
ATOM 3142 C C . CYS A 1 411 ? 16.884 -9.227 -8.477 1.00 96.50 411 CYS A C 1
ATOM 3144 O O . CYS A 1 411 ? 16.933 -9.553 -7.293 1.00 96.50 411 CYS A O 1
ATOM 3146 N N . GLN A 1 412 ? 16.777 -10.142 -9.438 1.00 95.50 412 GLN A N 1
ATOM 3147 C CA . GLN A 1 412 ? 16.691 -11.587 -9.214 1.00 95.50 412 GLN A CA 1
ATOM 3148 C C . GLN A 1 412 ? 18.038 -12.281 -9.459 1.00 95.50 412 GLN A C 1
ATOM 3150 O O . GLN A 1 412 ? 18.911 -11.758 -10.150 1.00 95.50 412 GLN A O 1
ATOM 3155 N N . ASN A 1 413 ? 18.184 -13.516 -8.973 1.00 94.69 413 ASN A N 1
ATOM 3156 C CA . ASN A 1 413 ? 19.372 -14.357 -9.178 1.00 94.69 413 ASN A CA 1
ATOM 3157 C C . ASN A 1 413 ? 20.666 -13.661 -8.712 1.00 94.69 413 ASN A C 1
ATOM 3159 O O . ASN A 1 413 ? 20.735 -13.184 -7.587 1.00 94.69 413 ASN A O 1
ATOM 3163 N N . GLU A 1 414 ? 21.690 -13.582 -9.562 1.00 93.31 414 GLU A N 1
ATOM 3164 C CA . GLU A 1 414 ? 22.953 -12.884 -9.273 1.00 93.31 414 GLU A CA 1
ATOM 3165 C C . GLU A 1 414 ? 22.787 -11.399 -8.907 1.00 93.31 414 GLU A C 1
ATOM 3167 O O . GLU A 1 414 ? 23.671 -10.826 -8.275 1.00 93.31 414 GLU A O 1
ATOM 3172 N N . PHE A 1 415 ? 21.637 -10.796 -9.225 1.00 93.81 415 PHE A N 1
ATOM 3173 C CA . PHE A 1 415 ? 21.307 -9.411 -8.898 1.00 93.81 415 PHE A CA 1
ATOM 3174 C C . PHE A 1 415 ? 20.597 -9.252 -7.540 1.00 93.81 415 PHE A C 1
ATOM 3176 O O . PHE A 1 415 ? 20.359 -8.124 -7.115 1.00 93.81 415 PHE A O 1
ATOM 3183 N N . SER A 1 416 ? 20.276 -10.339 -6.824 1.00 92.44 416 SER A N 1
ATOM 3184 C CA . SER A 1 416 ? 19.536 -10.279 -5.549 1.00 92.44 416 SER A CA 1
ATOM 3185 C C . SER A 1 416 ? 20.405 -9.970 -4.326 1.00 92.44 416 SER A C 1
ATOM 3187 O O . SER A 1 416 ? 19.896 -9.894 -3.212 1.00 92.44 416 SER A O 1
ATOM 3189 N N . GLY A 1 417 ? 21.723 -9.832 -4.499 1.00 88.12 417 GLY A N 1
ATOM 3190 C CA . GLY A 1 417 ? 22.676 -9.669 -3.395 1.00 88.12 417 GLY A CA 1
ATOM 3191 C C . GLY A 1 417 ? 22.701 -8.281 -2.738 1.00 88.12 417 GLY A C 1
ATOM 3192 O O . GLY A 1 417 ? 23.568 -8.042 -1.895 1.00 88.12 417 GLY A O 1
ATOM 3193 N N . GLY A 1 418 ? 21.827 -7.358 -3.156 1.00 89.50 418 GLY A N 1
ATOM 3194 C CA . GLY A 1 418 ? 21.725 -5.996 -2.626 1.00 89.50 418 GLY A CA 1
ATOM 3195 C C . GLY A 1 418 ? 21.968 -4.875 -3.654 1.00 89.50 418 GLY A C 1
ATOM 3196 O O . GLY A 1 418 ? 22.217 -5.148 -4.836 1.00 89.50 418 GLY A O 1
ATOM 3197 N N . PRO A 1 419 ? 21.932 -3.602 -3.207 1.00 91.50 419 PRO A N 1
ATOM 3198 C CA . PRO A 1 419 ? 22.036 -2.410 -4.062 1.00 91.50 419 PRO A CA 1
ATOM 3199 C C . PRO A 1 419 ? 23.345 -2.320 -4.855 1.00 91.50 419 PRO A C 1
ATOM 3201 O O . PRO A 1 419 ? 23.407 -1.658 -5.883 1.00 91.50 419 PRO A O 1
ATOM 3204 N N . GLN A 1 420 ? 24.404 -2.995 -4.412 1.00 92.50 420 GLN A N 1
ATOM 3205 C CA . GLN A 1 420 ? 25.684 -3.064 -5.116 1.00 92.50 420 GLN A CA 1
ATOM 3206 C C . GLN A 1 420 ? 25.665 -3.984 -6.346 1.00 92.50 420 GLN A C 1
ATOM 3208 O O . GLN A 1 420 ? 26.626 -3.973 -7.112 1.00 92.50 420 GLN A O 1
ATOM 3213 N N . PHE A 1 421 ? 24.604 -4.775 -6.535 1.00 93.12 421 PHE A N 1
ATOM 3214 C CA . PHE A 1 421 ? 24.453 -5.682 -7.677 1.00 93.12 421 PHE A CA 1
ATOM 3215 C C . PHE A 1 421 ? 23.306 -5.283 -8.606 1.00 93.12 421 PHE A C 1
ATOM 3217 O O . PHE A 1 421 ? 23.389 -5.540 -9.802 1.00 93.12 421 PHE A O 1
ATOM 3224 N N . CYS A 1 422 ? 22.260 -4.628 -8.102 1.00 94.88 422 CYS A N 1
ATOM 3225 C CA . CYS A 1 422 ? 21.098 -4.255 -8.903 1.00 94.88 422 CYS A CA 1
ATOM 3226 C C . CYS A 1 422 ? 20.792 -2.761 -8.804 1.00 94.88 422 CYS A C 1
ATOM 3228 O O . CYS A 1 422 ? 20.631 -2.216 -7.716 1.00 94.88 422 CYS A O 1
ATOM 3230 N N . GLY A 1 423 ? 20.669 -2.112 -9.963 1.00 93.25 423 GLY A N 1
ATOM 3231 C CA . GLY A 1 423 ? 20.255 -0.718 -10.071 1.00 93.25 423 GLY A CA 1
ATOM 3232 C C . GLY A 1 423 ? 20.733 -0.056 -11.369 1.00 93.25 423 GLY A C 1
ATOM 3233 O O . GLY A 1 423 ? 21.705 -0.506 -11.983 1.00 93.25 423 GLY A O 1
ATOM 3234 N N . PRO A 1 424 ? 20.102 1.047 -11.795 1.00 92.44 424 PRO A N 1
ATOM 3235 C CA . PRO A 1 424 ? 20.362 1.689 -13.092 1.00 92.44 424 PRO A CA 1
ATOM 3236 C C . PRO A 1 424 ? 21.771 2.292 -13.220 1.00 92.44 424 PRO A C 1
ATOM 3238 O O . PRO A 1 424 ? 22.310 2.399 -14.327 1.00 92.44 424 PRO A O 1
ATOM 3241 N N . ASN A 1 425 ? 22.380 2.656 -12.088 1.00 89.75 425 ASN A N 1
ATOM 3242 C CA . ASN A 1 425 ? 23.677 3.337 -12.009 1.00 89.75 425 ASN A CA 1
ATOM 3243 C C . ASN A 1 425 ? 24.803 2.447 -11.459 1.00 89.75 425 ASN A C 1
ATOM 3245 O O . ASN A 1 425 ? 25.893 2.934 -11.167 1.00 89.75 425 ASN A O 1
ATOM 3249 N N . ILE A 1 426 ? 24.549 1.145 -11.319 1.00 91.56 426 ILE A N 1
ATOM 3250 C CA . ILE A 1 426 ? 25.508 0.182 -10.783 1.00 91.56 426 ILE A CA 1
ATOM 3251 C C . ILE A 1 426 ? 26.335 -0.422 -11.918 1.00 91.56 426 ILE A C 1
ATOM 3253 O O . ILE A 1 426 ? 25.806 -0.850 -12.944 1.00 91.56 426 ILE A O 1
ATOM 3257 N N . SER A 1 427 ? 27.655 -0.463 -11.736 1.00 86.56 427 SER A N 1
ATOM 3258 C CA . SER A 1 427 ? 28.552 -1.146 -12.669 1.00 86.56 427 SER A CA 1
ATOM 3259 C C . SER A 1 427 ? 28.281 -2.651 -12.631 1.00 86.56 427 SER A C 1
ATOM 3261 O O . SER A 1 427 ? 28.398 -3.263 -11.574 1.00 86.56 427 SER A O 1
ATOM 3263 N N . GLY A 1 428 ? 27.935 -3.243 -13.776 1.00 83.50 428 GLY A N 1
ATOM 3264 C CA . GLY A 1 428 ? 27.622 -4.673 -13.890 1.00 83.50 428 GLY A CA 1
ATOM 3265 C C . GLY A 1 428 ? 26.146 -5.041 -13.718 1.00 83.50 428 GLY A C 1
ATOM 3266 O O . GLY A 1 428 ? 25.832 -6.222 -13.742 1.00 83.50 428 GLY A O 1
ATOM 3267 N N . SER A 1 429 ? 25.231 -4.071 -13.583 1.00 83.56 429 SER A N 1
ATOM 3268 C CA . SER A 1 429 ? 23.790 -4.362 -13.587 1.00 83.56 429 SER A CA 1
ATOM 3269 C C . SER A 1 429 ? 23.220 -4.610 -14.989 1.00 83.56 429 SER A C 1
ATOM 3271 O O . SER A 1 429 ? 22.090 -5.058 -15.114 1.00 83.56 429 SER A O 1
ATOM 3273 N N . ASP A 1 430 ? 23.949 -4.311 -16.066 1.00 90.56 430 ASP A N 1
ATOM 3274 C CA . ASP A 1 430 ? 23.529 -4.532 -17.461 1.00 90.56 430 ASP A CA 1
ATOM 3275 C C . ASP A 1 430 ? 22.169 -3.916 -17.854 1.00 90.56 430 ASP A C 1
ATOM 3277 O O . ASP A 1 430 ? 21.508 -4.368 -18.791 1.00 90.56 430 ASP A O 1
ATOM 3281 N N . TRP A 1 431 ? 21.726 -2.861 -17.159 1.00 95.62 431 TRP A N 1
ATOM 3282 C CA . TRP A 1 431 ? 20.511 -2.136 -17.544 1.00 95.62 431 TRP A CA 1
ATOM 3283 C C . TRP A 1 431 ? 20.705 -1.449 -18.902 1.00 95.62 431 TRP A C 1
ATOM 3285 O O . TRP A 1 431 ? 21.658 -0.687 -19.097 1.00 95.62 431 TRP A O 1
ATOM 3295 N N . THR A 1 432 ? 19.783 -1.677 -19.838 1.00 96.19 432 THR A N 1
ATOM 3296 C CA . THR A 1 432 ? 19.802 -1.041 -21.162 1.00 96.19 432 THR A CA 1
ATOM 3297 C C . THR A 1 432 ? 19.442 0.443 -21.075 1.00 96.19 432 THR A C 1
ATOM 3299 O O . THR A 1 432 ? 18.849 0.907 -20.099 1.00 96.19 432 THR A O 1
ATOM 3302 N N . THR A 1 433 ? 19.763 1.215 -22.118 1.00 95.94 433 THR A N 1
ATOM 3303 C CA . THR A 1 433 ? 19.376 2.634 -22.203 1.00 95.94 433 THR A CA 1
ATOM 3304 C C . THR A 1 433 ? 17.864 2.830 -22.055 1.00 95.94 433 THR A C 1
ATOM 3306 O O . THR A 1 433 ? 17.440 3.740 -21.345 1.00 95.94 433 THR A O 1
ATOM 3309 N N . ASP A 1 434 ? 17.052 1.953 -22.650 1.00 95.62 434 ASP A N 1
ATOM 3310 C CA . ASP A 1 434 ? 15.589 2.039 -22.568 1.00 95.62 434 ASP A CA 1
ATOM 3311 C C . ASP A 1 434 ? 15.059 1.700 -21.165 1.00 95.62 434 ASP A C 1
ATOM 3313 O O . ASP A 1 434 ? 14.118 2.339 -20.689 1.00 95.62 434 ASP A O 1
ATOM 3317 N N . GLN A 1 435 ? 15.684 0.742 -20.469 1.00 96.25 435 GLN A N 1
ATOM 3318 C CA . GLN A 1 435 ? 15.352 0.405 -19.078 1.00 96.25 435 GLN A CA 1
ATOM 3319 C C . GLN A 1 435 ? 15.648 1.573 -18.137 1.00 96.25 435 GLN A C 1
ATOM 3321 O O . GLN A 1 435 ? 14.804 1.931 -17.316 1.00 96.25 435 GLN A O 1
ATOM 3326 N N . LYS A 1 436 ? 16.812 2.215 -18.299 1.00 96.44 436 LYS A N 1
ATOM 3327 C CA . LYS A 1 436 ? 17.184 3.408 -17.524 1.00 96.44 436 LYS A CA 1
ATOM 3328 C C . LYS A 1 436 ? 16.226 4.562 -17.787 1.00 96.44 436 LYS A C 1
ATOM 3330 O O . LYS A 1 436 ? 15.713 5.139 -16.842 1.00 96.44 436 LYS A O 1
ATOM 3335 N N . LYS A 1 437 ? 15.884 4.819 -19.054 1.00 95.69 437 LYS A N 1
ATOM 3336 C CA . LYS A 1 437 ? 14.917 5.861 -19.423 1.00 95.69 437 LYS A CA 1
ATOM 3337 C C . LYS A 1 437 ? 13.538 5.630 -18.788 1.00 95.69 437 LYS A C 1
ATOM 3339 O O . LYS A 1 437 ? 12.917 6.583 -18.325 1.00 95.69 437 LYS A O 1
ATOM 3344 N N . ALA A 1 438 ? 13.056 4.384 -18.773 1.00 95.19 438 ALA A N 1
ATOM 3345 C CA . ALA A 1 438 ? 11.794 4.032 -18.119 1.00 95.19 438 ALA A CA 1
ATOM 3346 C C . ALA A 1 438 ? 11.859 4.257 -16.604 1.00 95.19 438 ALA A C 1
ATOM 3348 O O . ALA A 1 438 ? 10.943 4.839 -16.031 1.00 95.19 438 ALA A O 1
ATOM 3349 N N . TYR A 1 439 ? 12.959 3.856 -15.967 1.00 95.00 439 TYR A N 1
ATOM 3350 C CA . TYR A 1 439 ? 13.191 4.103 -14.547 1.00 95.00 439 TYR A CA 1
ATOM 3351 C C . TYR A 1 439 ? 13.299 5.583 -14.191 1.00 95.00 439 TYR A C 1
ATOM 3353 O O . TYR A 1 439 ? 12.716 5.998 -13.193 1.00 95.00 439 TYR A O 1
ATOM 3361 N N . ASP A 1 440 ? 14.000 6.380 -14.995 1.00 93.88 440 ASP A N 1
ATOM 3362 C CA . ASP A 1 440 ? 14.140 7.816 -14.761 1.00 93.88 440 ASP A CA 1
ATOM 3363 C C . ASP A 1 440 ? 12.768 8.495 -14.828 1.00 93.88 440 ASP A C 1
ATOM 3365 O O . ASP A 1 440 ? 12.434 9.309 -13.970 1.00 93.88 440 ASP A O 1
ATOM 3369 N N . ALA A 1 441 ? 11.931 8.104 -15.795 1.00 92.69 441 ALA A N 1
ATOM 3370 C CA . ALA A 1 441 ? 10.560 8.592 -15.895 1.00 92.69 441 ALA A CA 1
ATOM 3371 C C . ALA A 1 441 ? 9.687 8.151 -14.711 1.00 92.69 441 ALA A C 1
ATOM 3373 O O . ALA A 1 441 ? 8.888 8.941 -14.219 1.00 92.69 441 ALA A O 1
ATOM 3374 N N . PHE A 1 442 ? 9.852 6.916 -14.236 1.00 92.06 442 PHE A N 1
ATOM 3375 C CA . PHE A 1 442 ? 9.134 6.409 -13.069 1.00 92.06 442 PHE A CA 1
ATOM 3376 C C . PHE A 1 442 ? 9.545 7.155 -11.790 1.00 92.06 442 PHE A C 1
ATOM 3378 O O . PHE A 1 442 ? 8.702 7.613 -11.026 1.00 92.06 442 PHE A O 1
ATOM 3385 N N . THR A 1 443 ? 10.849 7.349 -11.602 1.00 90.56 443 THR A N 1
ATOM 3386 C CA . THR A 1 443 ? 11.430 8.061 -10.457 1.00 90.56 443 THR A CA 1
ATOM 3387 C C . THR A 1 443 ? 11.033 9.537 -10.447 1.00 90.56 443 THR A C 1
ATOM 3389 O O . THR A 1 443 ? 10.748 10.094 -9.389 1.00 90.56 443 THR A O 1
ATOM 3392 N N . ALA A 1 444 ? 10.955 10.169 -11.622 1.00 89.31 444 ALA A N 1
ATOM 3393 C CA . ALA A 1 444 ? 10.535 11.561 -11.752 1.00 89.31 444 ALA A CA 1
ATOM 3394 C C . ALA A 1 444 ? 9.110 11.809 -11.235 1.00 89.31 444 ALA A C 1
ATOM 3396 O O . ALA A 1 444 ? 8.816 12.921 -10.802 1.00 89.31 444 ALA A O 1
ATOM 3397 N N . ILE A 1 445 ? 8.240 10.793 -11.267 1.00 88.00 445 ILE A N 1
ATOM 3398 C CA . ILE A 1 445 ? 6.856 10.908 -10.793 1.00 88.00 445 ILE A CA 1
ATOM 3399 C C . ILE A 1 445 ? 6.649 10.330 -9.391 1.00 88.00 445 ILE A C 1
ATOM 3401 O O . ILE A 1 445 ? 5.721 10.731 -8.699 1.00 88.00 445 ILE A O 1
ATOM 3405 N N . SER A 1 446 ? 7.499 9.391 -8.966 1.00 83.38 446 SER A N 1
ATOM 3406 C CA . SER A 1 446 ? 7.341 8.681 -7.697 1.00 83.38 446 SER A CA 1
ATOM 3407 C C . SER A 1 446 ? 7.896 9.442 -6.492 1.00 83.38 446 SER A C 1
ATOM 3409 O O . SER A 1 446 ? 7.621 9.053 -5.358 1.00 83.38 446 SER A O 1
ATOM 3411 N N . GLY A 1 447 ? 8.676 10.508 -6.707 1.00 86.06 447 GLY A N 1
ATOM 3412 C CA . GLY A 1 447 ? 9.260 11.316 -5.635 1.00 86.06 447 GLY A CA 1
ATOM 3413 C C . GLY A 1 447 ? 10.049 10.457 -4.638 1.00 86.06 447 GLY A C 1
ATOM 3414 O O . GLY A 1 447 ? 10.943 9.701 -5.023 1.00 86.06 447 GLY A O 1
ATOM 3415 N N . ASN A 1 448 ? 9.668 10.527 -3.360 1.00 89.31 448 ASN A N 1
ATOM 3416 C CA . ASN A 1 448 ? 10.257 9.739 -2.267 1.00 89.31 448 ASN A CA 1
ATOM 3417 C C . ASN A 1 448 ? 9.591 8.355 -2.100 1.00 89.31 448 ASN A C 1
ATOM 3419 O O . ASN A 1 448 ? 9.376 7.908 -0.980 1.00 89.31 448 ASN A O 1
ATOM 3423 N N . SER A 1 449 ? 9.229 7.695 -3.201 1.00 94.06 449 SER A N 1
ATOM 3424 C CA . SER A 1 449 ? 8.648 6.340 -3.213 1.00 94.06 449 SER A CA 1
ATOM 3425 C C . SER A 1 449 ? 9.577 5.367 -3.942 1.00 94.06 449 SER A C 1
ATOM 3427 O O . SER A 1 449 ? 10.345 5.793 -4.816 1.00 94.06 449 SER A O 1
ATOM 3429 N N . TYR A 1 450 ? 9.488 4.069 -3.632 1.00 95.50 450 TYR A N 1
ATOM 3430 C CA . TYR A 1 450 ? 10.289 3.038 -4.296 1.00 95.50 450 TYR A CA 1
ATOM 3431 C C . TYR A 1 450 ? 9.863 2.901 -5.759 1.00 95.50 450 TYR A C 1
ATOM 3433 O O . TYR A 1 450 ? 8.706 2.599 -6.053 1.00 95.50 450 TYR A O 1
ATOM 3441 N N . ALA A 1 451 ? 10.811 3.076 -6.680 1.00 94.00 451 ALA A N 1
ATOM 3442 C CA . ALA A 1 451 ? 10.619 2.786 -8.104 1.00 94.00 451 ALA A CA 1
ATOM 3443 C C . ALA A 1 451 ? 11.197 1.413 -8.514 1.00 94.00 451 ALA A C 1
ATOM 3445 O O . ALA A 1 451 ? 10.907 0.912 -9.602 1.00 94.00 451 ALA A O 1
ATOM 3446 N N . PHE A 1 452 ? 12.036 0.811 -7.662 1.00 94.69 452 PHE A N 1
ATOM 3447 C CA . PHE A 1 452 ? 12.637 -0.518 -7.829 1.00 94.69 452 PHE A CA 1
ATOM 3448 C C . PHE A 1 452 ? 13.052 -1.102 -6.465 1.00 94.69 452 PHE A C 1
ATOM 3450 O O . PHE A 1 452 ? 12.970 -0.414 -5.457 1.00 94.69 452 PHE A O 1
ATOM 3457 N N . ALA A 1 453 ? 13.501 -2.359 -6.415 1.00 94.38 453 ALA A N 1
ATOM 3458 C CA . ALA A 1 453 ? 13.640 -3.108 -5.159 1.00 94.38 453 ALA A CA 1
ATOM 3459 C C . ALA A 1 453 ? 14.696 -2.594 -4.155 1.00 94.38 453 ALA A C 1
ATOM 3461 O O . ALA A 1 453 ? 14.583 -2.907 -2.977 1.00 94.38 453 ALA A O 1
ATOM 3462 N N . PHE A 1 454 ? 15.721 -1.847 -4.582 1.00 93.56 454 PHE A N 1
ATOM 3463 C CA . PHE A 1 454 ? 16.813 -1.391 -3.699 1.00 93.56 454 PHE A CA 1
ATOM 3464 C C . PHE A 1 454 ? 16.926 0.134 -3.639 1.00 93.56 454 PHE A C 1
ATOM 3466 O O . PHE A 1 454 ? 18.012 0.711 -3.723 1.00 93.56 454 PHE A O 1
ATOM 3473 N N . ASP A 1 455 ? 15.779 0.791 -3.522 1.00 90.19 455 ASP A N 1
ATOM 3474 C CA . ASP A 1 455 ? 15.641 2.248 -3.534 1.00 90.19 455 ASP A CA 1
ATOM 3475 C C . ASP A 1 455 ? 15.681 2.900 -2.139 1.00 90.19 455 ASP A C 1
ATOM 3477 O O . ASP A 1 455 ? 15.229 4.033 -1.938 1.00 90.19 455 ASP A O 1
ATOM 3481 N N . ASP A 1 456 ? 16.228 2.173 -1.161 1.00 87.75 456 ASP A N 1
ATOM 3482 C CA . ASP A 1 456 ? 16.138 2.480 0.273 1.00 87.75 456 ASP A CA 1
ATOM 3483 C C . ASP A 1 456 ? 16.654 3.881 0.623 1.00 87.75 456 ASP A C 1
ATOM 3485 O O . ASP A 1 456 ? 16.156 4.540 1.531 1.00 87.75 456 ASP A O 1
ATOM 3489 N N . GLY A 1 457 ? 17.642 4.380 -0.128 1.00 85.38 457 GLY A N 1
ATOM 3490 C CA . GLY A 1 457 ? 18.286 5.665 0.148 1.00 85.38 457 GLY A CA 1
ATOM 3491 C C . GLY A 1 457 ? 17.362 6.886 0.064 1.00 85.38 457 GLY A C 1
ATOM 3492 O O . GLY A 1 457 ? 17.727 7.938 0.588 1.00 85.38 457 GLY A O 1
ATOM 3493 N N . ARG A 1 458 ? 16.193 6.773 -0.583 1.00 87.38 458 ARG A N 1
ATOM 3494 C CA . ARG A 1 458 ? 15.223 7.878 -0.715 1.00 87.38 458 ARG A CA 1
ATOM 3495 C C . ARG A 1 458 ? 13.805 7.546 -0.275 1.00 87.38 458 ARG A C 1
ATOM 3497 O O . ARG A 1 458 ? 13.060 8.468 0.042 1.00 87.38 458 ARG A O 1
ATOM 3504 N N . ALA A 1 459 ? 13.418 6.276 -0.338 1.00 91.56 459 ALA A N 1
ATOM 3505 C CA . ALA A 1 459 ? 12.013 5.895 -0.301 1.00 91.56 459 ALA A CA 1
ATOM 3506 C C . ALA A 1 459 ? 11.520 5.452 1.083 1.00 91.56 459 ALA A C 1
ATOM 3508 O O . ALA A 1 459 ? 10.318 5.467 1.341 1.00 91.56 459 ALA A O 1
ATOM 3509 N N . THR A 1 460 ? 12.434 5.099 1.989 1.00 93.88 460 THR A N 1
ATOM 3510 C CA . THR A 1 460 ? 12.076 4.669 3.341 1.00 93.88 460 THR A CA 1
ATOM 3511 C C . THR A 1 460 ? 11.885 5.865 4.269 1.00 93.88 460 THR A C 1
ATOM 3513 O O . THR A 1 460 ? 12.805 6.645 4.523 1.00 93.88 460 THR A O 1
ATOM 3516 N N . MET A 1 461 ? 10.701 5.973 4.861 1.00 93.19 461 MET A N 1
ATOM 3517 C CA . MET A 1 461 ? 10.457 6.818 6.023 1.00 93.19 461 MET A CA 1
ATOM 3518 C C . MET A 1 461 ? 10.842 6.061 7.289 1.00 93.19 461 MET A C 1
ATOM 3520 O O . MET A 1 461 ? 10.341 4.967 7.551 1.00 93.19 461 MET A O 1
ATOM 3524 N N . HIS A 1 462 ? 11.696 6.677 8.103 1.00 93.69 462 HIS A N 1
ATOM 3525 C CA . HIS A 1 462 ? 12.042 6.172 9.424 1.00 93.69 462 HIS A CA 1
ATOM 3526 C C . HIS A 1 462 ? 11.441 7.071 10.506 1.00 93.69 462 HIS A C 1
ATOM 3528 O O . HIS A 1 462 ? 11.784 8.254 10.623 1.00 93.69 462 HIS A O 1
ATOM 3534 N N . CYS A 1 463 ? 10.546 6.496 11.302 1.00 91.88 463 CYS A N 1
ATOM 3535 C CA . CYS A 1 463 ? 9.913 7.146 12.440 1.00 91.88 463 CYS A CA 1
ATOM 3536 C C . CYS A 1 463 ? 10.484 6.564 13.735 1.00 91.88 463 CYS A C 1
ATOM 3538 O O . CYS A 1 463 ? 10.557 5.344 13.900 1.00 91.88 463 CYS A O 1
ATOM 3540 N N . ASN A 1 464 ? 10.936 7.441 14.634 1.00 84.25 464 ASN A N 1
ATOM 3541 C CA . ASN A 1 464 ? 11.569 7.028 15.882 1.00 84.25 464 ASN A CA 1
ATOM 3542 C C . ASN A 1 464 ? 10.549 7.027 17.020 1.00 84.25 464 ASN A C 1
ATOM 3544 O O . ASN A 1 464 ? 9.974 8.066 17.342 1.00 84.25 464 ASN A O 1
ATOM 3548 N N . GLY A 1 465 ? 10.445 5.892 17.709 1.00 71.69 465 GLY A N 1
ATOM 3549 C CA . GLY A 1 465 ? 9.662 5.749 18.930 1.00 71.69 465 GLY A CA 1
ATOM 3550 C C . GLY A 1 465 ? 8.190 5.420 18.683 1.00 71.69 465 GLY A C 1
ATOM 3551 O O . GLY A 1 465 ? 7.674 5.453 17.571 1.00 71.69 465 GLY A O 1
ATOM 3552 N N . THR A 1 466 ? 7.473 5.128 19.765 1.00 67.75 466 THR A N 1
ATOM 3553 C CA . THR A 1 466 ? 6.043 4.775 19.749 1.00 67.75 466 THR A CA 1
ATOM 3554 C C . THR A 1 466 ? 5.121 5.989 19.553 1.00 67.75 466 THR A C 1
ATOM 3556 O O . THR A 1 466 ? 3.966 5.968 19.971 1.00 67.75 466 THR A O 1
ATOM 3559 N N . THR A 1 467 ? 5.622 7.078 18.958 1.00 69.25 467 THR A N 1
ATOM 3560 C CA . THR A 1 467 ? 4.918 8.367 18.885 1.00 69.25 467 THR A CA 1
ATOM 3561 C C . THR A 1 467 ? 3.961 8.480 17.711 1.00 69.25 467 THR A C 1
ATOM 3563 O O . THR A 1 467 ? 3.133 9.390 17.718 1.00 69.25 467 THR A O 1
ATOM 3566 N N . THR A 1 468 ? 4.041 7.591 16.717 1.00 77.94 468 THR A N 1
ATOM 3567 C CA . THR A 1 468 ? 3.094 7.594 15.598 1.00 77.94 468 THR A CA 1
ATOM 3568 C C . THR A 1 468 ? 1.696 7.294 16.112 1.00 77.94 468 THR A C 1
ATOM 3570 O O . THR A 1 468 ? 1.386 6.171 16.502 1.00 77.94 468 THR A O 1
ATOM 3573 N N . THR A 1 469 ? 0.844 8.313 16.094 1.00 83.00 469 THR A N 1
ATOM 3574 C CA . THR A 1 469 ? -0.545 8.200 16.548 1.00 83.00 469 THR A CA 1
ATOM 3575 C C . THR A 1 469 ? -1.503 7.916 15.400 1.00 83.00 469 THR A C 1
ATOM 3577 O O . THR A 1 469 ? -2.539 7.289 15.611 1.00 83.00 469 THR A O 1
ATOM 3580 N N . ALA A 1 470 ? -1.170 8.369 14.186 1.00 92.12 470 ALA A N 1
ATOM 3581 C CA . ALA A 1 470 ? -2.015 8.183 13.017 1.00 92.12 470 ALA A CA 1
ATOM 3582 C C . ALA A 1 470 ? -1.228 8.139 11.698 1.00 92.12 470 ALA A C 1
ATOM 3584 O O . ALA A 1 470 ? -0.274 8.893 11.499 1.00 92.12 470 ALA A O 1
ATOM 3585 N N . VAL A 1 471 ? -1.698 7.320 10.762 1.00 95.19 471 VAL A N 1
ATOM 3586 C CA . VAL A 1 471 ? -1.222 7.227 9.380 1.00 95.19 471 VAL A CA 1
ATOM 3587 C C . VAL A 1 471 ? -2.404 7.494 8.454 1.00 95.19 471 VAL A C 1
ATOM 3589 O O . VAL A 1 471 ? -3.359 6.724 8.412 1.00 95.19 471 VAL A O 1
ATOM 3592 N N . ASN A 1 472 ? -2.360 8.594 7.706 1.00 94.94 472 ASN A N 1
ATOM 3593 C CA . ASN A 1 472 ? -3.362 8.890 6.682 1.00 94.94 472 ASN A CA 1
ATOM 3594 C C . ASN A 1 472 ? -2.851 8.362 5.346 1.00 94.94 472 ASN A C 1
ATOM 3596 O O . ASN A 1 472 ? -1.795 8.802 4.895 1.00 94.94 472 ASN A O 1
ATOM 3600 N N . ILE A 1 473 ? -3.590 7.449 4.727 1.00 96.06 473 ILE A N 1
ATOM 3601 C CA . ILE A 1 473 ? -3.252 6.849 3.435 1.00 96.06 473 ILE A CA 1
ATOM 3602 C C . ILE A 1 473 ? -4.345 7.261 2.469 1.00 96.06 473 ILE A C 1
ATOM 3604 O O . ILE A 1 473 ? -5.489 6.838 2.614 1.00 96.06 473 ILE A O 1
ATOM 3608 N N . GLY A 1 474 ? -4.009 8.112 1.510 1.00 94.38 474 GLY A N 1
ATOM 3609 C CA . GLY A 1 474 ? -4.964 8.607 0.540 1.00 94.38 474 GLY A CA 1
ATOM 3610 C C . GLY A 1 474 ? -4.685 8.132 -0.873 1.00 94.38 474 GLY A C 1
ATOM 3611 O O . GLY A 1 474 ? -3.542 8.118 -1.322 1.00 94.38 474 GLY A O 1
ATOM 3612 N N . PHE A 1 475 ? -5.759 7.798 -1.576 1.00 93.12 475 PHE A N 1
ATOM 3613 C CA . PHE A 1 475 ? -5.761 7.345 -2.960 1.00 93.12 475 PHE A CA 1
ATOM 3614 C C . PHE A 1 475 ? -6.299 8.451 -3.868 1.00 93.12 475 PHE A C 1
ATOM 3616 O O . PHE A 1 475 ? -7.275 9.112 -3.509 1.00 93.12 475 PHE A O 1
ATOM 3623 N N . CYS A 1 476 ? -5.660 8.663 -5.023 1.00 89.44 476 CYS A N 1
ATOM 3624 C CA . CYS A 1 476 ? -5.979 9.746 -5.968 1.00 89.44 476 CYS A CA 1
ATOM 3625 C C . CYS A 1 476 ? -5.975 11.154 -5.339 1.00 89.44 476 CYS A C 1
ATOM 3627 O O . CYS A 1 476 ? -6.709 12.042 -5.779 1.00 89.44 476 CYS A O 1
ATOM 3629 N N . MET A 1 477 ? -5.187 11.375 -4.284 1.00 83.94 477 MET A N 1
ATOM 3630 C CA . MET A 1 477 ? -5.081 12.703 -3.688 1.00 83.94 477 MET A CA 1
ATOM 3631 C C . MET A 1 477 ? -4.336 13.640 -4.638 1.00 83.94 477 MET A C 1
ATOM 3633 O O . MET A 1 477 ? -3.248 13.314 -5.106 1.00 83.94 477 MET A O 1
ATOM 3637 N N . ASN A 1 478 ? -4.900 14.820 -4.884 1.00 69.88 478 ASN A N 1
ATOM 3638 C CA . ASN A 1 478 ? -4.122 15.930 -5.420 1.00 69.88 478 ASN A CA 1
ATOM 3639 C C . ASN A 1 478 ? -3.392 16.596 -4.241 1.00 69.88 478 ASN A C 1
ATOM 3641 O O . ASN A 1 478 ? -4.059 16.867 -3.236 1.00 69.88 478 ASN A O 1
ATOM 3645 N N . PRO A 1 479 ? -2.064 16.790 -4.319 1.00 53.84 479 PRO A N 1
ATOM 3646 C CA . PRO A 1 479 ? -1.279 17.375 -3.233 1.00 53.84 479 PRO A CA 1
ATOM 3647 C C . PRO A 1 479 ? -1.695 18.801 -2.849 1.00 53.84 479 PRO A C 1
ATOM 3649 O O . PRO A 1 479 ? -2.263 19.526 -3.702 1.00 53.84 479 PRO A O 1
#

InterPro domains:
  IPR001938 Thaumatin family [PF00314] (308-476)
  IPR001938 Thaumatin family [PS51367] (309-476)
  IPR001938 Thaumatin family [SM00205] (262-477)
  IPR037176 Osmotin/thaumatin-like superfamily [G3DSA:2.60.110.10] (261-476)
  IPR037176 Osmotin/thaumatin-like superfamily [SSF49870] (261-476)